Protein AF-0000000080699532 (afdb_homodimer)

Solvent-accessible surface area (backbone atoms only — not comparable to full-atom values): 22392 Å² total; per-residue (Å²): 109,54,68,59,43,22,51,50,39,45,53,56,44,63,72,45,50,48,65,48,45,45,24,41,46,47,27,50,49,52,54,59,43,47,55,60,42,56,44,88,47,58,68,64,39,46,70,38,36,37,35,48,53,44,52,28,47,51,53,21,27,47,50,37,20,50,53,66,51,46,57,36,60,73,69,43,52,48,48,52,46,60,70,68,38,85,59,46,51,49,53,53,49,14,45,50,52,30,49,46,51,57,43,45,50,58,43,56,67,50,38,64,62,52,33,55,67,37,67,47,59,73,87,48,42,64,61,48,47,51,51,50,56,48,50,46,49,35,42,34,46,47,26,33,40,27,37,56,71,23,65,87,43,82,66,24,53,63,54,24,50,64,57,30,46,68,66,44,45,61,56,40,42,49,50,20,52,33,42,47,32,45,75,72,68,42,89,42,62,69,44,52,49,51,39,48,50,46,34,52,50,40,52,67,50,37,46,59,51,41,38,50,40,59,68,66,47,85,66,124,110,54,69,59,43,23,50,50,41,45,53,55,46,64,71,44,49,47,65,50,46,45,26,42,48,47,27,50,48,53,53,58,41,47,56,61,42,58,44,86,47,59,67,63,39,46,70,38,35,38,33,48,53,43,51,26,46,50,54,19,27,48,50,38,20,51,53,67,48,46,58,36,57,73,72,43,51,47,49,52,45,59,71,68,38,86,58,46,50,50,52,52,50,15,46,50,50,29,50,44,50,57,44,45,50,59,42,56,67,48,38,64,62,52,32,54,67,36,66,48,60,74,90,49,43,64,61,48,48,50,50,49,53,49,50,47,48,36,42,36,46,46,25,34,41,28,36,56,70,22,67,87,43,81,67,23,52,62,52,24,51,62,57,30,47,68,68,42,46,61,57,40,41,49,51,20,53,33,44,48,32,43,74,71,68,42,88,42,63,67,46,51,50,51,41,49,50,46,33,52,50,38,52,66,50,37,45,59,52,41,37,50,40,58,66,68,48,86,68,122

InterPro domains:
  IPR003544 Cytochrome c-type biogenesis protein CcmB [PF03379] (4-211)
  IPR003544 Cytochrome c-type biogenesis protein CcmB [PTHR30070] (3-184)
  IPR026031 Cytochrome c-type biogenesis protein CcmB, bacteria [PIRSF002764] (3-215)

Nearest PDB structures (foldseek):
  8ce1-assembly1_B  TM=9.345E-01  e=1.189E-09  Escherichia coli
  7f02-assembly1_F  TM=9.245E-01  e=8.009E-10  Escherichia coli BL21(DE3)
  7vfp-assembly1_B  TM=8.960E-01  e=7.368E-08  Escherichia coli BL21(DE3)
  7vfj-assembly1_B  TM=8.765E-01  e=6.913E-07  Escherichia coli BL21(DE3)
  8ce1-assembly1_B  TM=9.345E-01  e=9.543E-10  Escherichia coli

Organism: Cardiobacterium hominis (strain ATCC 15826 / DSM 8339 / NCTC 10426 / 6573) (NCBI:txid638300)

pLDDT: mean 85.8, std 9.69, range [55.72, 97.19]

Radius of gyration: 21.73 Å; Cα contacts (8 Å, |Δi|>4): 530; chains: 2; bounding box: 59×52×44 Å

Sequence (440 aa):
MLSLLIRRELRASLRSPHTLLQPVLFFTLTICLFPLASGADNEALARIAPAALWIALLLAALLASEQLFAEDYADGTLSQDRIHLHELWQLLAAKLAAAWLRFTLPLLAVLPLLALMLHIPATKLPAMAALLALGSLPLLLVGTLGAVLTLAQSHSTFLRFLIVVPLYIPVLIIGVTASHDSLLGLAINGHYALLGAFNLFALITIIPFGTLAIRAQGLPMLSLLIRRELRASLRSPHTLLQPVLFFTLTICLFPLASGADNEALARIAPAALWIALLLAALLASEQLFAEDYADGTLSQDRIHLHELWQLLAAKLAAAWLRFTLPLLAVLPLLALMLHIPATKLPAMAALLALGSLPLLLVGTLGAVLTLAQSHSTFLRFLIVVPLYIPVLIIGVTASHDSLLGLAINGHYALLGAFNLFALITIIPFGTLAIRAQGLP

Structure (mmCIF, N/CA/C/O backbone):
data_AF-0000000080699532-model_v1
#
loop_
_entity.id
_entity.type
_entity.pdbx_description
1 polymer 'Heme exporter protein B'
#
loop_
_atom_site.group_PDB
_atom_site.id
_atom_site.type_symbol
_atom_site.label_atom_id
_atom_site.label_alt_id
_atom_site.label_comp_id
_atom_site.label_asym_id
_atom_site.label_entity_id
_atom_site.label_seq_id
_atom_site.pdbx_PDB_ins_code
_atom_site.Cartn_x
_atom_site.Cartn_y
_atom_site.Cartn_z
_atom_site.occupancy
_atom_site.B_iso_or_equiv
_atom_site.auth_seq_id
_atom_site.auth_comp_id
_atom_site.auth_asym_id
_atom_site.auth_atom_id
_atom_site.pdbx_PDB_model_num
ATOM 1 N N . MET A 1 1 ? 31.891 -12.766 -9.531 1 77.88 1 MET A N 1
ATOM 2 C CA . MET A 1 1 ? 30.719 -13.641 -9.461 1 77.88 1 MET A CA 1
ATOM 3 C C . MET A 1 1 ? 29.484 -12.867 -9.023 1 77.88 1 MET A C 1
ATOM 5 O O . MET A 1 1 ? 28.453 -12.93 -9.68 1 77.88 1 MET A O 1
ATOM 9 N N . LEU A 1 2 ? 29.781 -11.93 -8.133 1 79.56 2 LEU A N 1
ATOM 10 C CA . LEU A 1 2 ? 28.656 -11.156 -7.625 1 79.56 2 LEU A CA 1
ATOM 11 C C . LEU A 1 2 ? 28.109 -10.227 -8.703 1 79.56 2 LEU A C 1
ATOM 13 O O . LEU A 1 2 ? 26.891 -10.109 -8.859 1 79.56 2 LEU A O 1
ATOM 17 N N . SER A 1 3 ? 28.969 -9.633 -9.438 1 84.75 3 SER A N 1
ATOM 18 C CA . SER A 1 3 ? 28.547 -8.695 -10.477 1 84.75 3 SER A CA 1
ATOM 19 C C . SER A 1 3 ? 27.75 -9.406 -11.562 1 84.75 3 SER A C 1
ATOM 21 O O . SER A 1 3 ? 26.781 -8.852 -12.094 1 84.75 3 SER A O 1
ATOM 23 N N . LEU A 1 4 ? 28.125 -10.609 -11.867 1 81.75 4 LEU A N 1
ATOM 24 C CA . LEU A 1 4 ? 27.438 -11.398 -12.867 1 81.75 4 LEU A CA 1
ATOM 25 C C . LEU A 1 4 ? 26.047 -11.812 -12.375 1 81.75 4 LEU A C 1
ATOM 27 O O . LEU A 1 4 ? 25.078 -11.812 -13.141 1 81.75 4 LEU A O 1
ATOM 31 N N . LEU A 1 5 ? 26.016 -12.055 -11.148 1 83 5 LEU A N 1
ATOM 32 C CA . LEU A 1 5 ? 24.734 -12.461 -10.562 1 83 5 LEU A CA 1
ATOM 33 C C . LEU A 1 5 ? 23.766 -11.281 -10.484 1 83 5 LEU A C 1
ATOM 35 O O . LEU A 1 5 ? 22.562 -11.445 -10.711 1 83 5 LEU A O 1
ATOM 39 N N . ILE A 1 6 ? 24.328 -10.188 -10.203 1 86.25 6 ILE A N 1
ATOM 40 C CA . ILE A 1 6 ? 23.516 -8.984 -10.156 1 86.25 6 ILE A CA 1
ATOM 41 C C . ILE A 1 6 ? 22.938 -8.688 -11.547 1 86.25 6 ILE A C 1
ATOM 43 O O . ILE A 1 6 ? 21.766 -8.359 -11.688 1 86.25 6 ILE A O 1
ATOM 47 N N . ARG A 1 7 ? 23.766 -8.828 -12.484 1 86.62 7 ARG A N 1
ATOM 48 C CA . ARG A 1 7 ? 23.328 -8.594 -13.859 1 86.62 7 ARG A CA 1
ATOM 49 C C . ARG A 1 7 ? 22.25 -9.586 -14.266 1 86.62 7 ARG A C 1
ATOM 51 O O . ARG A 1 7 ? 21.281 -9.219 -14.953 1 86.62 7 ARG A O 1
ATOM 58 N N . ARG A 1 8 ? 22.484 -10.758 -13.844 1 82.44 8 ARG A N 1
ATOM 59 C CA . ARG A 1 8 ? 21.484 -11.797 -14.102 1 82.44 8 ARG A CA 1
ATOM 60 C C . ARG A 1 8 ? 20.141 -11.438 -13.477 1 82.44 8 ARG A C 1
ATOM 62 O O . ARG A 1 8 ? 19.094 -11.555 -14.125 1 82.44 8 ARG A O 1
ATOM 69 N N . GLU A 1 9 ? 20.203 -10.977 -12.266 1 84.44 9 GLU A N 1
ATOM 70 C CA . GLU A 1 9 ? 18.984 -10.641 -11.539 1 84.44 9 GLU A CA 1
ATOM 71 C C . GLU A 1 9 ? 18.312 -9.391 -12.109 1 84.44 9 GLU A C 1
ATOM 73 O O . GLU A 1 9 ? 17.094 -9.305 -12.164 1 84.44 9 GLU A O 1
ATOM 78 N N . LEU A 1 10 ? 19.156 -8.5 -12.516 1 82.88 10 LEU A N 1
ATOM 79 C CA . LEU A 1 10 ? 18.625 -7.289 -13.133 1 82.88 10 LEU A CA 1
ATOM 80 C C . LEU A 1 10 ? 17.938 -7.609 -14.453 1 82.88 10 LEU A C 1
ATOM 82 O O . LEU A 1 10 ? 16.875 -7.055 -14.75 1 82.88 10 LEU A O 1
ATOM 86 N N . ARG A 1 11 ? 18.453 -8.523 -15.172 1 80.62 11 ARG A N 1
ATOM 87 C CA . ARG A 1 11 ? 17.875 -8.93 -16.453 1 80.62 11 ARG A CA 1
ATOM 88 C C . ARG A 1 11 ? 16.594 -9.734 -16.234 1 80.62 11 ARG A C 1
ATOM 90 O O . ARG A 1 11 ? 15.633 -9.594 -17 1 80.62 11 ARG A O 1
ATOM 97 N N . ALA A 1 12 ? 16.625 -10.562 -15.258 1 75.06 12 ALA A N 1
ATOM 98 C CA . ALA A 1 12 ? 15.453 -11.375 -14.953 1 75.06 12 ALA A CA 1
ATOM 99 C C . ALA A 1 12 ? 14.281 -10.5 -14.531 1 75.06 12 ALA A C 1
ATOM 101 O O . ALA A 1 12 ? 13.133 -10.773 -14.891 1 75.06 12 ALA A O 1
ATOM 102 N N . SER A 1 13 ? 14.617 -9.508 -13.805 1 72.94 13 SER A N 1
ATOM 103 C CA . SER A 1 13 ? 13.586 -8.609 -13.305 1 72.94 13 SER A CA 1
ATOM 104 C C . SER A 1 13 ? 12.992 -7.766 -14.43 1 72.94 13 SER A C 1
ATOM 106 O O . SER A 1 13 ? 11.836 -7.34 -14.344 1 72.94 13 SER A O 1
ATOM 108 N N . LEU A 1 14 ? 13.797 -7.492 -15.391 1 71.69 14 LEU A N 1
ATOM 109 C CA . LEU A 1 14 ? 13.312 -6.723 -16.531 1 71.69 14 LEU A CA 1
ATOM 110 C C . LEU A 1 14 ? 12.312 -7.535 -17.344 1 71.69 14 LEU A C 1
ATOM 112 O O . LEU A 1 14 ? 11.531 -6.973 -18.125 1 71.69 14 LEU A O 1
ATOM 116 N N . ARG A 1 15 ? 12.312 -8.812 -17.031 1 67.88 15 ARG A N 1
ATOM 117 C CA . ARG A 1 15 ? 11.367 -9.68 -17.734 1 67.88 15 ARG A CA 1
ATOM 118 C C . ARG A 1 15 ? 9.992 -9.625 -17.078 1 67.88 15 ARG A C 1
ATOM 120 O O . ARG A 1 15 ? 8.992 -9.977 -17.703 1 67.88 15 ARG A O 1
ATOM 127 N N . SER A 1 16 ? 9.922 -9.219 -15.859 1 70.19 16 SER A N 1
ATOM 128 C CA . SER A 1 16 ? 8.656 -9.023 -15.156 1 70.19 16 SER A CA 1
ATOM 129 C C . SER A 1 16 ? 8.547 -7.617 -14.578 1 70.19 16 SER A C 1
ATOM 131 O O . SER A 1 16 ? 8.5 -7.438 -13.359 1 70.19 16 SER A O 1
ATOM 133 N N . PRO A 1 17 ? 8.5 -6.711 -15.5 1 67.19 17 PRO A N 1
ATOM 134 C CA . PRO A 1 17 ? 8.523 -5.316 -15.055 1 67.19 17 PRO A CA 1
ATOM 135 C C . PRO A 1 17 ? 7.387 -4.988 -14.086 1 67.19 17 PRO A C 1
ATOM 137 O O . PRO A 1 17 ? 7.488 -4.035 -13.312 1 67.19 17 PRO A O 1
ATOM 140 N N . HIS A 1 18 ? 6.375 -5.781 -14.125 1 66.38 18 HIS A N 1
ATOM 141 C CA . HIS A 1 18 ? 5.207 -5.543 -13.281 1 66.38 18 HIS A CA 1
ATOM 142 C C . HIS A 1 18 ? 5.582 -5.582 -11.797 1 66.38 18 HIS A C 1
ATOM 144 O O . HIS A 1 18 ? 5.094 -4.77 -11.008 1 66.38 18 HIS A O 1
ATOM 150 N N . THR A 1 19 ? 6.445 -6.387 -11.5 1 68.88 19 THR A N 1
ATOM 151 C CA . THR A 1 19 ? 6.789 -6.598 -10.094 1 68.88 19 THR A CA 1
ATOM 152 C C . THR A 1 19 ? 7.602 -5.422 -9.555 1 68.88 19 THR A C 1
ATOM 154 O O . THR A 1 19 ? 7.488 -5.07 -8.383 1 68.88 19 THR A O 1
ATOM 157 N N . LEU A 1 20 ? 8.25 -4.82 -10.453 1 69.75 20 LEU A N 1
ATOM 158 C CA . LEU A 1 20 ? 9.133 -3.752 -10.016 1 69.75 20 LEU A CA 1
ATOM 159 C C . LEU A 1 20 ? 8.422 -2.402 -10.055 1 69.75 20 LEU A C 1
ATOM 161 O O . LEU A 1 20 ? 8.656 -1.549 -9.195 1 69.75 20 LEU A O 1
ATOM 165 N N . LEU A 1 21 ? 7.562 -2.352 -10.891 1 80.81 21 LEU A N 1
ATOM 166 C CA . LEU A 1 21 ? 6.91 -1.065 -11.125 1 80.81 21 LEU A CA 1
ATOM 167 C C . LEU A 1 21 ? 5.777 -0.84 -10.125 1 80.81 21 LEU A C 1
ATOM 169 O O . LEU A 1 21 ? 5.48 0.301 -9.766 1 80.81 21 LEU A O 1
ATOM 173 N N . GLN A 1 22 ? 5.348 -1.913 -9.625 1 84.12 22 GLN A N 1
ATOM 174 C CA . GLN A 1 22 ? 4.145 -1.815 -8.812 1 84.12 22 GLN A CA 1
ATOM 175 C C . GLN A 1 22 ? 4.43 -1.086 -7.5 1 84.12 22 GLN A C 1
ATOM 177 O O . GLN A 1 22 ? 3.705 -0.161 -7.129 1 84.12 22 GLN A O 1
ATOM 182 N N . PRO A 1 23 ? 5.523 -1.429 -6.82 1 89 23 PRO A N 1
ATOM 183 C CA . PRO A 1 23 ? 5.797 -0.729 -5.562 1 89 23 PRO A CA 1
ATOM 184 C C . PRO A 1 23 ? 6.094 0.755 -5.766 1 89 23 PRO A C 1
ATOM 186 O O . PRO A 1 23 ? 5.684 1.587 -4.949 1 89 23 PRO A O 1
ATOM 189 N N . VAL A 1 24 ? 6.73 1.023 -6.879 1 91.12 24 VAL A N 1
ATOM 190 C CA . VAL A 1 24 ? 7.078 2.41 -7.172 1 91.12 24 VAL A CA 1
ATOM 191 C C . VAL A 1 24 ? 5.812 3.199 -7.508 1 91.12 24 VAL A C 1
ATOM 193 O O . VAL A 1 24 ? 5.668 4.355 -7.102 1 91.12 24 VAL A O 1
ATOM 196 N N . LEU A 1 25 ? 4.98 2.588 -8.219 1 89.56 25 LEU A N 1
ATOM 197 C CA . LEU A 1 25 ? 3.701 3.213 -8.539 1 89.56 25 LEU A CA 1
ATOM 198 C C . LEU A 1 25 ? 2.867 3.422 -7.277 1 89.56 25 LEU A C 1
ATOM 200 O O . LEU A 1 25 ? 2.164 4.426 -7.156 1 89.56 25 LEU A O 1
ATOM 204 N N . PHE A 1 26 ? 2.971 2.479 -6.457 1 90.12 26 PHE A N 1
ATOM 205 C CA . PHE A 1 26 ? 2.27 2.6 -5.184 1 90.12 26 PHE A CA 1
ATOM 206 C C . PHE A 1 26 ? 2.805 3.781 -4.383 1 90.12 26 PHE A C 1
ATOM 208 O O . PHE A 1 26 ? 2.029 4.547 -3.801 1 90.12 26 PHE A O 1
ATOM 215 N N . PHE A 1 27 ? 4.094 3.91 -4.348 1 94.38 27 PHE A N 1
ATOM 216 C CA . PHE A 1 27 ? 4.738 5.043 -3.697 1 94.38 27 PHE A CA 1
ATOM 217 C C . PHE A 1 27 ? 4.258 6.359 -4.301 1 94.38 27 PHE A C 1
ATOM 219 O O . PHE A 1 27 ? 3.846 7.266 -3.574 1 94.38 27 PHE A O 1
ATOM 226 N N . THR A 1 28 ? 4.246 6.43 -5.57 1 93.44 28 THR A N 1
ATOM 227 C CA . THR A 1 28 ? 3.875 7.637 -6.305 1 93.44 28 THR A CA 1
ATOM 228 C C . THR A 1 28 ? 2.404 7.973 -6.078 1 93.44 28 THR A C 1
ATOM 230 O O . THR A 1 28 ? 2.061 9.125 -5.801 1 93.44 28 THR A O 1
ATOM 233 N N . LEU A 1 29 ? 1.624 6.984 -6.121 1 90.75 29 LEU A N 1
ATOM 234 C CA . LEU A 1 29 ? 0.192 7.184 -5.922 1 90.75 29 LEU A CA 1
ATOM 235 C C . LEU A 1 29 ? -0.097 7.676 -4.508 1 90.75 29 LEU A C 1
ATOM 237 O O . LEU A 1 29 ? -0.896 8.594 -4.316 1 90.75 29 LEU A O 1
ATOM 241 N N . THR A 1 30 ? 0.528 6.988 -3.547 1 92.88 30 THR A N 1
ATOM 242 C CA . THR A 1 30 ? 0.338 7.383 -2.154 1 92.88 30 THR A CA 1
ATOM 243 C C . THR A 1 30 ? 0.663 8.859 -1.963 1 92.88 30 THR A C 1
ATOM 245 O O . THR A 1 30 ? -0.125 9.609 -1.375 1 92.88 30 THR A O 1
ATOM 248 N N . ILE A 1 31 ? 1.726 9.336 -2.496 1 93.25 31 ILE A N 1
ATOM 249 C CA . ILE A 1 31 ? 2.162 10.719 -2.314 1 93.25 31 ILE A CA 1
ATOM 250 C C . ILE A 1 31 ? 1.238 11.656 -3.088 1 93.25 31 ILE A C 1
ATOM 252 O O . ILE A 1 31 ? 0.867 12.719 -2.59 1 93.25 31 ILE A O 1
ATOM 256 N N . CYS A 1 32 ? 0.849 11.289 -4.258 1 91 32 CYS A N 1
ATOM 257 C CA . CYS A 1 32 ? 0.003 12.125 -5.098 1 91 32 CYS A CA 1
ATOM 258 C C . CYS A 1 32 ? -1.365 12.336 -4.461 1 91 32 CYS A C 1
ATOM 260 O O . CYS A 1 32 ? -2.014 13.359 -4.691 1 91 32 CYS A O 1
ATOM 262 N N . LEU A 1 33 ? -1.731 11.445 -3.674 1 90.81 33 LEU A N 1
ATOM 263 C CA . LEU A 1 33 ? -3.061 11.508 -3.076 1 90.81 33 LEU A CA 1
ATOM 264 C C . LEU A 1 33 ? -3.102 12.531 -1.944 1 90.81 33 LEU A C 1
ATOM 266 O O . LEU A 1 33 ? -4.168 13.055 -1.618 1 90.81 33 LEU A O 1
ATOM 270 N N . PHE A 1 34 ? -2.008 12.844 -1.385 1 89 34 PHE A N 1
ATOM 271 C CA . PHE A 1 34 ? -2 13.75 -0.24 1 89 34 PHE A CA 1
ATOM 272 C C . PHE A 1 34 ? -2.412 15.156 -0.658 1 89 34 PHE A C 1
ATOM 274 O O . PHE A 1 34 ? -3.318 15.742 -0.065 1 89 34 PHE A O 1
ATOM 281 N N . PRO A 1 35 ? -1.757 15.648 -1.629 1 85.62 35 PRO A N 1
ATOM 282 C CA . PRO A 1 35 ? -2.213 16.969 -2.07 1 85.62 35 PRO A CA 1
ATOM 283 C C . PRO A 1 35 ? -3.664 16.969 -2.547 1 85.62 35 PRO A C 1
ATOM 285 O O . PRO A 1 35 ? -4.375 17.953 -2.383 1 85.62 35 PRO A O 1
ATOM 288 N N . LEU A 1 36 ? -4.105 15.914 -3.119 1 84.06 36 LEU A N 1
ATOM 289 C CA . LEU A 1 36 ? -5.473 15.805 -3.611 1 84.06 36 LEU A CA 1
ATOM 290 C C . LEU A 1 36 ? -6.465 15.734 -2.455 1 84.06 36 LEU A C 1
ATOM 292 O O . LEU A 1 36 ? -7.559 16.297 -2.533 1 84.06 36 LEU A O 1
ATOM 296 N N . ALA A 1 37 ? -6.094 14.961 -1.475 1 80.38 37 ALA A N 1
ATOM 297 C CA . ALA A 1 37 ? -6.965 14.758 -0.322 1 80.38 37 ALA A CA 1
ATOM 298 C C . ALA A 1 37 ? -6.988 15.984 0.579 1 80.38 37 ALA A C 1
ATOM 300 O O . ALA A 1 37 ? -8 16.266 1.228 1 80.38 37 ALA A O 1
ATOM 301 N N . SER A 1 38 ? -5.969 16.641 0.849 1 74.06 38 SER A N 1
ATOM 302 C CA . SER A 1 38 ? -5.859 17.719 1.814 1 74.06 38 SER A CA 1
ATOM 303 C C . SER A 1 38 ? -6.316 19.047 1.208 1 74.06 38 SER A C 1
ATOM 305 O O . SER A 1 38 ? -6.523 20.031 1.927 1 74.06 38 SER A O 1
ATOM 307 N N . GLY A 1 39 ? -6.875 18.938 0.232 1 61.84 39 GLY A N 1
ATOM 308 C CA . GLY A 1 39 ? -7.285 20.219 -0.311 1 61.84 39 GLY A CA 1
ATOM 309 C C . GLY A 1 39 ? -6.223 21.297 -0.166 1 61.84 39 GLY A C 1
ATOM 310 O O . GLY A 1 39 ? -5.23 21.094 0.54 1 61.84 39 GLY A O 1
ATOM 311 N N . ALA A 1 40 ? -5.781 21.922 -1.135 1 58.84 40 ALA A N 1
ATOM 312 C CA . ALA A 1 40 ? -4.828 23 -1.405 1 58.84 40 ALA A CA 1
ATOM 313 C C . ALA A 1 40 ? -4.34 23.641 -0.109 1 58.84 40 ALA A C 1
ATOM 315 O O . ALA A 1 40 ? -3.859 24.781 -0.11 1 58.84 40 ALA A O 1
ATOM 316 N N . ASP A 1 41 ? -4.543 22.922 1.114 1 66.69 41 ASP A N 1
ATOM 317 C CA . ASP A 1 41 ? -3.904 23.562 2.262 1 66.69 41 ASP A CA 1
ATOM 318 C C . ASP A 1 41 ? -2.396 23.312 2.258 1 66.69 41 ASP A C 1
ATOM 320 O O . ASP A 1 41 ? -1.922 22.328 2.828 1 66.69 41 ASP A O 1
ATOM 324 N N . ASN A 1 42 ? -1.669 24.172 1.804 1 67.62 42 ASN A N 1
ATOM 325 C CA . ASN A 1 42 ? -0.235 24.062 1.56 1 67.62 42 ASN A CA 1
ATOM 326 C C . ASN A 1 42 ? 0.545 23.891 2.861 1 67.62 42 ASN A C 1
ATOM 328 O O . ASN A 1 42 ? 1.508 23.125 2.918 1 67.62 42 ASN A O 1
ATOM 332 N N . GLU A 1 43 ? 0.065 24.562 3.893 1 71.62 43 GLU A N 1
ATOM 333 C CA . GLU A 1 43 ? 0.789 24.469 5.156 1 71.62 43 GLU A CA 1
ATOM 334 C C . GLU A 1 43 ? 0.683 23.078 5.754 1 71.62 43 GLU A C 1
ATOM 336 O O . GLU A 1 43 ? 1.675 22.516 6.238 1 71.62 43 GLU A O 1
ATOM 341 N N . ALA A 1 44 ? -0.497 22.547 5.715 1 71.31 44 ALA A N 1
ATOM 342 C CA . ALA A 1 44 ? -0.692 21.188 6.234 1 71.31 44 ALA A CA 1
ATOM 343 C C . ALA A 1 44 ? 0.108 20.172 5.426 1 71.31 44 ALA A C 1
ATOM 345 O O . ALA A 1 44 ? 0.695 19.25 5.992 1 71.31 44 ALA A O 1
ATOM 346 N N . LEU A 1 45 ? 0.215 20.469 4.203 1 75.25 45 LEU A N 1
ATOM 347 C CA . LEU A 1 45 ? 0.939 19.562 3.324 1 75.25 45 LEU A CA 1
ATOM 348 C C . LEU A 1 45 ? 2.436 19.594 3.615 1 75.25 45 LEU A C 1
ATOM 350 O O . LEU A 1 45 ? 3.09 18.562 3.666 1 75.25 45 LEU A O 1
ATOM 354 N N . ALA A 1 46 ? 2.885 20.75 3.779 1 75.69 46 ALA A N 1
ATOM 355 C CA . ALA A 1 46 ? 4.309 20.906 4.066 1 75.69 46 ALA A CA 1
ATOM 356 C C . ALA A 1 46 ? 4.68 20.219 5.379 1 75.69 46 ALA A C 1
ATOM 358 O O . ALA A 1 46 ? 5.754 19.625 5.5 1 75.69 46 ALA A O 1
ATOM 359 N N . ARG A 1 47 ? 3.805 20.297 6.309 1 78.81 47 ARG A N 1
ATOM 360 C CA . ARG A 1 47 ? 4.062 19.734 7.629 1 78.81 47 ARG A CA 1
ATOM 361 C C . ARG A 1 47 ? 4.027 18.203 7.59 1 78.81 47 ARG A C 1
ATOM 363 O O . ARG A 1 47 ? 4.73 17.547 8.352 1 78.81 47 ARG A O 1
ATOM 370 N N . ILE A 1 48 ? 3.361 17.719 6.672 1 84.12 48 ILE A N 1
ATOM 371 C CA . ILE A 1 48 ? 3.158 16.281 6.672 1 84.12 48 ILE A CA 1
ATOM 372 C C . ILE A 1 48 ? 4.062 15.633 5.625 1 84.12 48 ILE A C 1
ATOM 374 O O . ILE A 1 48 ? 4.238 14.406 5.617 1 84.12 48 ILE A O 1
ATOM 378 N N . ALA A 1 49 ? 4.707 16.438 4.852 1 89.56 49 ALA A N 1
ATOM 379 C CA . ALA A 1 49 ? 5.473 15.945 3.705 1 89.56 49 ALA A CA 1
ATOM 380 C C . ALA A 1 49 ? 6.504 14.906 4.137 1 89.56 49 ALA A C 1
ATOM 382 O O . ALA A 1 49 ? 6.602 13.828 3.537 1 89.56 49 ALA A O 1
ATOM 383 N N . PRO A 1 50 ? 7.258 15.195 5.266 1 91.44 50 PRO A N 1
ATOM 384 C CA . PRO A 1 50 ? 8.234 14.188 5.688 1 91.44 50 PRO A CA 1
ATOM 385 C C . PRO A 1 50 ? 7.59 12.859 6.066 1 91.44 50 PRO A C 1
ATOM 387 O O . PRO A 1 50 ? 8.039 11.805 5.617 1 91.44 50 PRO A O 1
ATOM 390 N N . ALA A 1 51 ? 6.562 12.961 6.836 1 90.81 51 ALA A N 1
ATOM 391 C CA . ALA A 1 51 ? 5.863 11.75 7.25 1 90.81 51 ALA A CA 1
ATOM 392 C C . ALA A 1 51 ? 5.277 11.016 6.047 1 90.81 51 ALA A C 1
ATOM 394 O O . ALA A 1 51 ? 5.375 9.789 5.949 1 90.81 51 ALA A O 1
ATOM 395 N N . ALA A 1 52 ? 4.68 11.758 5.141 1 92.69 52 ALA A N 1
ATOM 396 C CA . ALA A 1 52 ? 4.059 11.18 3.951 1 92.69 52 ALA A CA 1
ATOM 397 C C . ALA A 1 52 ? 5.086 10.43 3.105 1 92.69 52 ALA A C 1
ATOM 399 O O . ALA A 1 52 ? 4.836 9.305 2.66 1 92.69 52 ALA A O 1
ATOM 400 N N . LEU A 1 53 ? 6.23 11.008 2.934 1 95.44 53 LEU A N 1
ATOM 401 C CA . LEU A 1 53 ? 7.289 10.414 2.123 1 95.44 53 LEU A CA 1
ATOM 402 C C . LEU A 1 53 ? 7.758 9.094 2.723 1 95.44 53 LEU A C 1
ATOM 404 O O . LEU A 1 53 ? 7.879 8.094 2.014 1 95.44 53 LEU A O 1
ATOM 408 N N . TRP A 1 54 ? 7.941 9.047 3.947 1 96.06 54 TRP A N 1
ATOM 409 C CA . TRP A 1 54 ? 8.531 7.883 4.594 1 96.06 54 TRP A CA 1
ATOM 410 C C . TRP A 1 54 ? 7.484 6.789 4.805 1 96.06 54 TRP A C 1
ATOM 412 O O . TRP A 1 54 ? 7.801 5.602 4.75 1 96.06 54 TRP A O 1
ATOM 422 N N . ILE A 1 55 ? 6.258 7.156 5.098 1 94.69 55 ILE A N 1
ATOM 423 C CA . ILE A 1 55 ? 5.191 6.168 5.164 1 94.69 55 ILE A CA 1
ATOM 424 C C . ILE A 1 55 ? 5.02 5.5 3.799 1 94.69 55 ILE A C 1
ATOM 426 O O . ILE A 1 55 ? 4.926 4.273 3.707 1 94.69 55 ILE A O 1
ATOM 430 N N . ALA A 1 56 ? 4.949 6.363 2.754 1 96.12 56 ALA A N 1
ATOM 431 C CA . ALA A 1 56 ? 4.844 5.832 1.396 1 96.12 56 ALA A CA 1
ATOM 432 C C . ALA A 1 56 ? 6.016 4.91 1.075 1 96.12 56 ALA A C 1
ATOM 434 O O . ALA A 1 56 ? 5.832 3.857 0.459 1 96.12 56 ALA A O 1
ATOM 435 N N . LEU A 1 57 ? 7.199 5.309 1.462 1 97.12 57 LEU A N 1
ATOM 436 C CA . LEU A 1 57 ? 8.391 4.5 1.233 1 97.12 57 LEU A CA 1
ATOM 437 C C . LEU A 1 57 ? 8.289 3.16 1.952 1 97.12 57 LEU A C 1
ATOM 439 O O . LEU A 1 57 ? 8.602 2.117 1.378 1 97.12 57 LEU A O 1
ATOM 443 N N . LEU A 1 58 ? 7.906 3.205 3.195 1 95.94 58 LEU A N 1
ATOM 444 C CA . LEU A 1 58 ? 7.77 1.995 3.998 1 95.94 58 LEU A CA 1
ATOM 445 C C . LEU A 1 58 ? 6.766 1.035 3.369 1 95.94 58 LEU A C 1
ATOM 447 O O . LEU A 1 58 ? 7.043 -0.159 3.234 1 95.94 58 LEU A O 1
ATOM 451 N N . LEU A 1 59 ? 5.641 1.543 2.975 1 93.81 59 LEU A N 1
ATOM 452 C CA . LEU A 1 59 ? 4.602 0.717 2.369 1 93.81 59 LEU A CA 1
ATOM 453 C C . LEU A 1 59 ? 5.078 0.126 1.047 1 93.81 59 LEU A C 1
ATOM 455 O O . LEU A 1 59 ? 4.836 -1.049 0.765 1 93.81 59 LEU A O 1
ATOM 459 N N . ALA A 1 60 ? 5.668 0.964 0.285 1 94.12 60 ALA A N 1
ATOM 460 C CA . ALA A 1 60 ? 6.203 0.493 -0.99 1 94.12 60 ALA A CA 1
ATOM 461 C C . ALA A 1 60 ? 7.246 -0.598 -0.779 1 94.12 60 ALA A C 1
ATOM 463 O O . ALA A 1 60 ? 7.285 -1.583 -1.52 1 94.12 60 ALA A O 1
ATOM 464 N N . ALA A 1 61 ? 8.094 -0.398 0.18 1 93.5 61 ALA A N 1
ATOM 465 C CA . ALA A 1 61 ? 9.133 -1.377 0.482 1 93.5 61 ALA A CA 1
ATOM 466 C C . ALA A 1 61 ? 8.523 -2.697 0.948 1 93.5 61 ALA A C 1
ATOM 468 O O . ALA A 1 61 ? 9.047 -3.771 0.638 1 93.5 61 ALA A O 1
ATOM 469 N N . LEU A 1 62 ? 7.547 -2.594 1.73 1 90.12 62 LEU A N 1
ATOM 470 C CA . LEU A 1 62 ? 6.855 -3.795 2.184 1 90.12 62 LEU A CA 1
ATOM 471 C C . LEU A 1 62 ? 6.312 -4.586 0.999 1 90.12 62 LEU A C 1
ATOM 473 O O . LEU A 1 62 ? 6.453 -5.812 0.948 1 90.12 62 LEU A O 1
ATOM 477 N N . LEU A 1 63 ? 5.703 -3.877 0.096 1 86.88 63 LEU A N 1
ATOM 478 C CA . LEU A 1 63 ? 5.164 -4.508 -1.104 1 86.88 63 LEU A CA 1
ATOM 479 C C . LEU A 1 63 ? 6.285 -5.086 -1.962 1 86.88 63 LEU A C 1
ATOM 481 O O . LEU A 1 63 ? 6.164 -6.199 -2.477 1 86.88 63 LEU A O 1
ATOM 485 N N . ALA A 1 64 ? 7.293 -4.367 -2.141 1 89.31 64 ALA A N 1
ATOM 486 C CA . ALA A 1 64 ? 8.43 -4.789 -2.955 1 89.31 64 ALA A CA 1
ATOM 487 C C . ALA A 1 64 ? 9.062 -6.059 -2.396 1 89.31 64 ALA A C 1
ATOM 489 O O . ALA A 1 64 ? 9.422 -6.965 -3.152 1 89.31 64 ALA A O 1
ATOM 490 N N . SER A 1 65 ? 9.219 -6.105 -1.127 1 87.69 65 SER A N 1
ATOM 491 C CA . SER A 1 65 ? 9.852 -7.254 -0.487 1 87.69 65 SER A CA 1
ATOM 492 C C . SER A 1 65 ? 9.008 -8.516 -0.642 1 87.69 65 SER A C 1
ATOM 494 O O . SER A 1 65 ? 9.547 -9.617 -0.766 1 87.69 65 SER A O 1
ATOM 496 N N . GLU A 1 66 ? 7.75 -8.328 -0.59 1 80.31 66 GLU A N 1
ATOM 497 C CA . GLU A 1 66 ? 6.852 -9.469 -0.751 1 80.31 66 GLU A CA 1
ATOM 498 C C . GLU A 1 66 ? 6.961 -10.062 -2.152 1 80.31 66 GLU A C 1
ATOM 500 O O . GLU A 1 66 ? 6.883 -11.281 -2.322 1 80.31 66 GLU A O 1
ATOM 505 N N . GLN A 1 67 ? 7.164 -9.234 -3.068 1 80.44 67 GLN A N 1
ATOM 506 C CA . GLN A 1 67 ? 7.172 -9.664 -4.465 1 80.44 67 GLN A CA 1
ATOM 507 C C . GLN A 1 67 ? 8.523 -10.266 -4.844 1 80.44 67 GLN A C 1
ATOM 509 O O . GLN A 1 67 ? 8.617 -11.039 -5.801 1 80.44 67 GLN A O 1
ATOM 514 N N . LEU A 1 68 ? 9.508 -9.961 -4.148 1 80.38 68 LEU A N 1
ATOM 515 C CA . LEU A 1 68 ? 10.875 -10.344 -4.484 1 80.38 68 LEU A CA 1
ATOM 516 C C . LEU A 1 68 ? 11.008 -11.859 -4.574 1 80.38 68 LEU A C 1
ATOM 518 O O . LEU A 1 68 ? 11.711 -12.383 -5.441 1 80.38 68 LEU A O 1
ATOM 522 N N . PHE A 1 69 ? 10.359 -12.617 -3.723 1 78.12 69 PHE A N 1
ATOM 523 C CA . PHE A 1 69 ? 10.586 -14.055 -3.688 1 78.12 69 PHE A CA 1
ATOM 524 C C . PHE A 1 69 ? 9.328 -14.812 -4.098 1 78.12 69 PHE A C 1
ATOM 526 O O . PHE A 1 69 ? 9.367 -16.031 -4.273 1 78.12 69 PHE A O 1
ATOM 533 N N . ALA A 1 70 ? 8.352 -14.062 -4.242 1 73.19 70 ALA A N 1
ATOM 534 C CA . ALA A 1 70 ? 7.074 -14.711 -4.535 1 73.19 70 ALA A CA 1
ATOM 535 C C . ALA A 1 70 ? 7.133 -15.453 -5.867 1 73.19 70 ALA A C 1
ATOM 537 O O . ALA A 1 70 ? 6.734 -16.625 -5.953 1 73.19 70 ALA A O 1
ATOM 538 N N . GLU A 1 71 ? 7.672 -14.836 -6.832 1 71.56 71 GLU A N 1
ATOM 539 C CA . GLU A 1 71 ? 7.73 -15.461 -8.148 1 71.56 71 GLU A CA 1
ATOM 540 C C . GLU A 1 71 ? 8.719 -16.625 -8.172 1 71.56 71 GLU A C 1
ATOM 542 O O . GLU A 1 71 ? 8.438 -17.672 -8.766 1 71.56 71 GLU A O 1
ATOM 547 N N . ASP A 1 72 ? 9.852 -16.422 -7.559 1 77.5 72 ASP A N 1
ATOM 548 C CA . ASP A 1 72 ? 10.859 -17.469 -7.504 1 77.5 72 ASP A CA 1
ATOM 549 C C . ASP A 1 72 ? 10.328 -18.703 -6.762 1 77.5 72 ASP A C 1
ATOM 551 O O . ASP A 1 72 ? 10.656 -19.828 -7.109 1 77.5 72 ASP A O 1
ATOM 555 N N . TYR A 1 73 ? 9.594 -18.406 -5.785 1 75.19 73 TYR A N 1
ATOM 556 C CA . TYR A 1 73 ? 9.016 -19.484 -4.996 1 75.19 73 TYR A CA 1
ATOM 557 C C . TYR A 1 73 ? 7.953 -20.234 -5.797 1 75.19 73 TYR A C 1
ATOM 559 O O . TYR A 1 73 ? 7.906 -21.469 -5.777 1 75.19 73 TYR A O 1
ATOM 567 N N . ALA A 1 74 ? 7.184 -19.516 -6.523 1 71.75 74 ALA A N 1
ATOM 568 C CA . ALA A 1 74 ? 6.059 -20.078 -7.258 1 71.75 74 ALA A CA 1
ATOM 569 C C . ALA A 1 74 ? 6.547 -20.906 -8.453 1 71.75 74 ALA A C 1
ATOM 571 O O . ALA A 1 74 ? 5.957 -21.938 -8.781 1 71.75 74 ALA A O 1
ATOM 572 N N . ASP A 1 75 ? 7.621 -20.484 -9.078 1 75 75 ASP A N 1
ATOM 573 C CA . ASP A 1 75 ? 8.039 -21.172 -10.305 1 75 75 ASP A CA 1
ATOM 574 C C . ASP A 1 75 ? 9.164 -22.156 -10.023 1 75 75 ASP A C 1
ATOM 576 O O . ASP A 1 75 ? 9.695 -22.781 -10.945 1 75 75 ASP A O 1
ATOM 580 N N . GLY A 1 76 ? 9.562 -22.328 -8.781 1 78.44 76 GLY A N 1
ATOM 581 C CA . GLY A 1 76 ? 10.531 -23.328 -8.391 1 78.44 76 GLY A CA 1
ATOM 582 C C . GLY A 1 76 ? 11.969 -22.891 -8.555 1 78.44 76 GLY A C 1
ATOM 583 O O . GLY A 1 76 ? 12.898 -23.641 -8.266 1 78.44 76 GLY A O 1
ATOM 584 N N . THR A 1 77 ? 12.156 -21.734 -9.055 1 77.38 77 THR A N 1
ATOM 585 C CA . THR A 1 77 ? 13.5 -21.203 -9.266 1 77.38 77 THR A CA 1
ATOM 586 C C . THR A 1 77 ? 14.273 -21.172 -7.945 1 77.38 77 THR A C 1
ATOM 588 O O . THR A 1 77 ? 15.469 -21.469 -7.914 1 77.38 77 THR A O 1
ATOM 591 N N . LEU A 1 78 ? 13.602 -20.969 -6.934 1 77.62 78 LEU A N 1
ATOM 592 C CA . LEU A 1 78 ? 14.258 -20.891 -5.633 1 77.62 78 LEU A CA 1
ATOM 593 C C . LEU A 1 78 ? 14.805 -22.234 -5.207 1 77.62 78 LEU A C 1
ATOM 595 O O . LEU A 1 78 ? 15.914 -22.328 -4.684 1 77.62 78 LEU A O 1
ATOM 599 N N . SER A 1 79 ? 14.086 -23.203 -5.453 1 77.94 79 SER A N 1
ATOM 600 C CA . SER A 1 79 ? 14.531 -24.562 -5.125 1 77.94 79 SER A CA 1
ATOM 601 C C . SER A 1 79 ? 15.742 -24.953 -5.969 1 77.94 79 SER A C 1
ATOM 603 O O . SER A 1 79 ? 16.656 -25.609 -5.473 1 77.94 79 SER A O 1
ATOM 60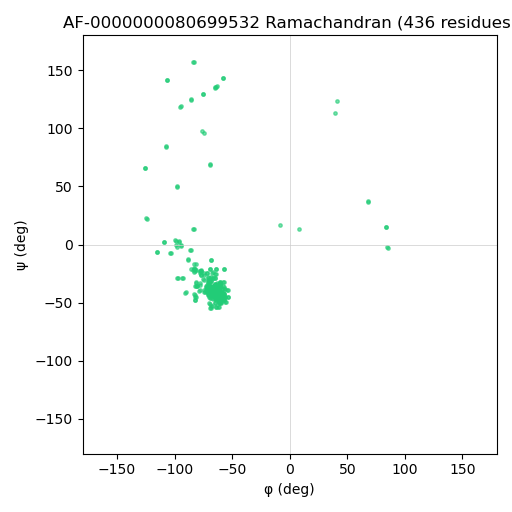5 N N . GLN A 1 80 ? 15.648 -24.562 -7.176 1 80 80 GLN A N 1
ATOM 606 C CA . GLN A 1 80 ? 16.75 -24.891 -8.078 1 80 80 GLN A CA 1
ATOM 607 C C . GLN A 1 80 ? 18.016 -24.156 -7.672 1 80 80 GLN A C 1
ATOM 609 O O . GLN A 1 80 ? 19.109 -24.719 -7.707 1 80 80 GLN A O 1
ATOM 614 N N . ASP A 1 81 ? 17.859 -22.922 -7.316 1 77.88 81 ASP A N 1
ATOM 615 C CA . ASP A 1 81 ? 19 -22.109 -6.898 1 77.88 81 ASP A CA 1
ATOM 616 C C . ASP A 1 81 ? 19.609 -22.672 -5.613 1 77.88 81 ASP A C 1
ATOM 618 O O . ASP A 1 81 ? 20.844 -22.656 -5.449 1 77.88 81 ASP A O 1
ATOM 622 N N . ARG A 1 82 ? 18.812 -23.094 -4.789 1 76.75 82 ARG A N 1
ATOM 623 C CA . ARG A 1 82 ? 19.281 -23.656 -3.523 1 76.75 82 ARG A CA 1
ATOM 624 C C . ARG A 1 82 ? 20.156 -24.875 -3.76 1 76.75 82 ARG A C 1
ATOM 626 O O . ARG A 1 82 ? 21.141 -25.094 -3.057 1 76.75 82 ARG A O 1
ATOM 633 N N . ILE A 1 83 ? 19.781 -25.578 -4.68 1 74.12 83 ILE A N 1
ATOM 634 C CA . ILE A 1 83 ? 20.469 -26.844 -4.969 1 74.12 83 ILE A CA 1
ATOM 635 C C . ILE A 1 83 ? 21.766 -26.547 -5.723 1 74.12 83 ILE A C 1
ATOM 637 O O . ILE A 1 83 ? 22.812 -27.156 -5.438 1 74.12 83 ILE A O 1
ATOM 641 N N . HIS A 1 84 ? 21.719 -25.625 -6.48 1 73 84 HIS A N 1
ATOM 642 C CA . HIS A 1 84 ? 22.812 -25.469 -7.438 1 73 84 HIS A CA 1
ATOM 643 C C . HIS A 1 84 ? 23.844 -24.469 -6.941 1 73 84 HIS A C 1
ATOM 645 O O . HIS A 1 84 ? 25.016 -24.547 -7.312 1 73 84 HIS A O 1
ATOM 651 N N . LEU A 1 85 ? 23.266 -23.641 -6.207 1 67.69 85 LEU A N 1
ATOM 652 C CA . LEU A 1 85 ? 24.203 -22.594 -5.805 1 67.69 85 LEU A CA 1
ATOM 653 C C . LEU A 1 85 ? 24.828 -22.922 -4.449 1 67.69 85 LEU A C 1
ATOM 655 O O . LEU A 1 85 ? 24.109 -23.156 -3.473 1 67.69 85 LEU A O 1
ATOM 659 N N . HIS A 1 86 ? 26.125 -23.031 -4.629 1 66.44 86 HIS A N 1
ATOM 660 C CA . HIS A 1 86 ? 26.875 -23.344 -3.42 1 66.44 86 HIS A CA 1
ATOM 661 C C . HIS A 1 86 ? 26.906 -22.156 -2.465 1 66.44 86 HIS A C 1
ATOM 663 O O . HIS A 1 86 ? 26.75 -22.328 -1.252 1 66.44 86 HIS A O 1
ATOM 669 N N . GLU A 1 87 ? 27 -20.984 -3.07 1 83.19 87 GLU A N 1
ATOM 670 C CA . GLU A 1 87 ? 27.062 -19.797 -2.236 1 83.19 87 GLU A CA 1
ATOM 671 C C . GLU A 1 87 ? 25.75 -19 -2.299 1 83.19 87 GLU A C 1
ATOM 673 O O . GLU A 1 87 ? 25.672 -17.969 -2.965 1 83.19 87 GLU A O 1
ATOM 678 N N . LEU A 1 88 ? 24.922 -19.406 -1.526 1 83.69 88 LEU A N 1
ATOM 679 C CA . LEU A 1 88 ? 23.578 -18.859 -1.529 1 83.69 88 LEU A CA 1
ATOM 680 C C . LEU A 1 88 ? 23.562 -17.406 -1.084 1 83.69 88 LEU A C 1
ATOM 682 O O . LEU A 1 88 ? 22.688 -16.641 -1.478 1 83.69 88 LEU A O 1
ATOM 686 N N . TRP A 1 89 ? 24.672 -17.125 -0.304 1 84.44 89 TRP A N 1
ATOM 687 C CA . TRP A 1 89 ? 24.734 -15.75 0.184 1 84.44 89 TRP A CA 1
ATOM 688 C C . TRP A 1 89 ? 24.984 -14.773 -0.962 1 84.44 89 TRP A C 1
ATOM 690 O O . TRP A 1 89 ? 24.516 -13.633 -0.929 1 84.44 89 TRP A O 1
ATOM 700 N N . GLN A 1 90 ? 25.609 -15.211 -1.944 1 85.94 90 GLN A N 1
ATOM 701 C CA . GLN A 1 90 ? 25.875 -14.359 -3.104 1 85.94 90 GLN A CA 1
ATOM 702 C C . GLN A 1 90 ? 24.594 -14.125 -3.91 1 85.94 90 GLN A C 1
ATOM 704 O O . GLN A 1 90 ? 24.391 -13.039 -4.457 1 85.94 90 GLN A O 1
ATOM 709 N N . LEU A 1 91 ? 23.859 -15.156 -3.973 1 83.75 91 LEU A N 1
ATOM 710 C CA . LEU A 1 91 ? 22.578 -15.031 -4.68 1 83.75 91 LEU A CA 1
ATOM 711 C C . LEU A 1 91 ? 21.656 -14.039 -3.977 1 83.75 91 LEU A C 1
ATOM 713 O O . LEU A 1 91 ? 21.062 -13.188 -4.621 1 83.75 91 LEU A O 1
ATOM 717 N N . LEU A 1 92 ? 21.625 -14.25 -2.703 1 87.94 92 LEU A N 1
ATOM 718 C CA . LEU A 1 92 ? 20.766 -13.359 -1.924 1 87.94 92 LEU A CA 1
ATOM 719 C C . LEU A 1 92 ? 21.25 -11.922 -2.01 1 87.94 92 LEU A C 1
ATOM 721 O O . LEU A 1 92 ? 20.438 -11 -2.176 1 87.94 92 LEU A O 1
ATOM 725 N N . ALA A 1 93 ? 22.516 -11.758 -1.921 1 89.75 93 ALA A N 1
ATOM 726 C CA . ALA A 1 93 ? 23.109 -10.422 -2.02 1 89.75 93 ALA A CA 1
ATOM 727 C C . ALA A 1 93 ? 22.828 -9.805 -3.389 1 89.75 93 ALA A C 1
ATOM 729 O O . ALA A 1 93 ? 22.516 -8.617 -3.49 1 89.75 93 ALA A O 1
ATOM 730 N N . ALA A 1 94 ? 22.984 -10.617 -4.371 1 88.94 94 ALA A N 1
ATOM 731 C CA . ALA A 1 94 ? 22.766 -10.141 -5.738 1 88.94 94 ALA A CA 1
ATOM 732 C C . ALA A 1 94 ? 21.297 -9.773 -5.957 1 88.94 94 ALA A C 1
ATOM 734 O O . ALA A 1 94 ? 21 -8.766 -6.598 1 88.94 94 ALA A O 1
ATOM 735 N N . LYS A 1 95 ? 20.453 -10.602 -5.469 1 88.19 95 LYS A N 1
ATOM 736 C CA . LYS A 1 95 ? 19.031 -10.359 -5.594 1 88.19 95 LYS A CA 1
ATOM 737 C C . LYS A 1 95 ? 18.625 -9.078 -4.863 1 88.19 95 LYS A C 1
ATOM 739 O O . LYS A 1 95 ? 17.797 -8.305 -5.359 1 88.19 95 LYS A O 1
ATOM 744 N N . LEU A 1 96 ? 19.172 -8.906 -3.738 1 91 96 LEU A N 1
ATOM 745 C CA . LEU A 1 96 ? 18.859 -7.734 -2.932 1 91 96 LEU A CA 1
ATOM 746 C C . LEU A 1 96 ? 19.422 -6.465 -3.57 1 91 96 LEU A C 1
ATOM 748 O O . LEU A 1 96 ? 18.766 -5.422 -3.562 1 91 96 LEU A O 1
ATOM 752 N N . ALA A 1 97 ? 20.562 -6.547 -4.078 1 92.19 97 ALA A N 1
ATOM 753 C CA . ALA A 1 97 ? 21.172 -5.402 -4.762 1 92.19 97 ALA A CA 1
ATOM 754 C C . ALA A 1 97 ? 20.359 -5.016 -5.996 1 92.19 97 ALA A C 1
ATOM 756 O O . ALA A 1 97 ? 20.109 -3.834 -6.23 1 92.19 97 ALA A O 1
ATOM 757 N N . ALA A 1 98 ? 20.031 -6.02 -6.727 1 90.5 98 ALA A N 1
ATOM 758 C CA . ALA A 1 98 ? 19.25 -5.773 -7.93 1 90.5 98 ALA A CA 1
ATOM 759 C C . ALA A 1 98 ? 17.875 -5.191 -7.57 1 90.5 98 ALA A C 1
ATOM 761 O O . ALA A 1 98 ? 17.406 -4.266 -8.234 1 90.5 98 ALA A O 1
ATOM 762 N N . ALA A 1 99 ? 17.312 -5.77 -6.57 1 89.25 99 ALA A N 1
ATOM 763 C CA . ALA A 1 99 ? 16 -5.309 -6.117 1 89.25 99 ALA A CA 1
ATOM 764 C C . ALA A 1 99 ? 16.078 -3.863 -5.625 1 89.25 99 ALA A C 1
ATOM 766 O O . ALA A 1 99 ? 15.172 -3.062 -5.902 1 89.25 99 ALA A O 1
ATOM 767 N N . TRP A 1 100 ? 17.094 -3.557 -4.918 1 93.25 100 TRP A N 1
ATOM 768 C CA . TRP A 1 100 ? 17.266 -2.203 -4.395 1 93.25 100 TRP A CA 1
ATOM 769 C C . TRP A 1 100 ? 17.422 -1.197 -5.527 1 93.25 100 TRP A C 1
ATOM 771 O O . TRP A 1 100 ? 16.828 -0.122 -5.504 1 93.25 100 TRP A O 1
ATOM 781 N N . LEU A 1 101 ? 18.219 -1.537 -6.473 1 92.62 101 LEU A N 1
ATOM 782 C CA . LEU A 1 101 ? 18.453 -0.647 -7.602 1 92.62 101 LEU A CA 1
ATOM 783 C C . LEU A 1 101 ? 17.172 -0.427 -8.398 1 92.62 101 LEU A C 1
ATOM 785 O O . LEU A 1 101 ? 16.859 0.703 -8.781 1 92.62 101 LEU A O 1
ATOM 789 N N . ARG A 1 102 ? 16.453 -1.423 -8.531 1 88.75 102 ARG A N 1
ATOM 790 C CA . ARG A 1 102 ? 15.234 -1.353 -9.32 1 88.75 102 ARG A CA 1
ATOM 791 C C . ARG A 1 102 ? 14.133 -0.616 -8.562 1 88.75 102 ARG A C 1
ATOM 793 O O . ARG A 1 102 ? 13.25 -0.006 -9.172 1 88.75 102 ARG A O 1
ATOM 800 N N . PHE A 1 103 ? 14.18 -0.71 -7.34 1 91.38 103 PHE A N 1
ATOM 801 C CA . PHE A 1 103 ? 13.188 -0.063 -6.484 1 91.38 103 PHE A CA 1
ATOM 802 C C . PHE A 1 103 ? 13.531 1.406 -6.27 1 91.38 103 PHE A C 1
ATOM 804 O O . PHE A 1 103 ? 12.688 2.283 -6.457 1 91.38 103 PHE A O 1
ATOM 811 N N . THR A 1 104 ? 14.766 1.676 -5.945 1 94.69 104 THR A N 1
ATOM 812 C CA . THR A 1 104 ? 15.172 2.992 -5.469 1 94.69 104 THR A CA 1
ATOM 813 C C . THR A 1 104 ? 15.414 3.941 -6.641 1 94.69 104 THR A C 1
ATOM 815 O O . THR A 1 104 ? 15.094 5.129 -6.555 1 94.69 104 THR A O 1
ATOM 818 N N . LEU A 1 105 ? 15.93 3.434 -7.719 1 94.25 105 LEU A N 1
ATOM 819 C CA . LEU A 1 105 ? 16.266 4.312 -8.828 1 94.25 105 LEU A CA 1
ATOM 820 C C . LEU A 1 105 ? 15.023 4.973 -9.406 1 94.25 105 LEU A C 1
ATOM 822 O O . LEU A 1 105 ? 14.969 6.195 -9.531 1 94.25 105 LEU A O 1
ATOM 826 N N . PRO A 1 106 ? 14.047 4.203 -9.766 1 93.56 106 PRO A N 1
ATOM 827 C CA . PRO A 1 106 ? 12.828 4.855 -10.258 1 93.56 106 PRO A CA 1
ATOM 828 C C . PRO A 1 106 ? 12.164 5.734 -9.195 1 93.56 106 PRO A C 1
ATOM 830 O O . PRO A 1 106 ? 11.57 6.766 -9.523 1 93.56 106 PRO A O 1
ATOM 833 N N . LEU A 1 107 ? 12.211 5.297 -8 1 94.5 107 LEU A N 1
ATOM 834 C CA . LEU A 1 107 ? 11.656 6.078 -6.898 1 94.5 107 LEU A CA 1
ATOM 835 C C . LEU A 1 107 ? 12.312 7.457 -6.824 1 94.5 107 LEU A C 1
ATOM 837 O O . LEU A 1 107 ? 11.617 8.469 -6.711 1 94.5 107 LEU A O 1
ATOM 841 N N . LEU A 1 108 ? 13.594 7.48 -6.914 1 96.31 108 LEU A N 1
ATOM 842 C CA . LEU A 1 108 ? 14.328 8.742 -6.859 1 96.31 108 LEU A CA 1
ATOM 843 C C . LEU A 1 108 ? 14.062 9.586 -8.102 1 96.31 108 LEU A C 1
ATOM 845 O O . LEU A 1 108 ? 14.07 10.812 -8.031 1 96.31 108 LEU A O 1
ATOM 849 N N . ALA A 1 109 ? 13.828 8.898 -9.195 1 95.69 109 ALA A N 1
ATOM 850 C CA . ALA A 1 109 ? 13.547 9.602 -10.438 1 95.69 109 ALA A CA 1
ATOM 851 C C . ALA A 1 109 ? 12.234 10.383 -10.344 1 95.69 109 ALA A C 1
ATOM 853 O O . ALA A 1 109 ? 12.102 11.461 -10.922 1 95.69 109 ALA A O 1
ATOM 854 N N . VAL A 1 110 ? 11.289 9.914 -9.68 1 95.44 110 VAL A N 1
ATOM 855 C CA . VAL A 1 110 ? 9.984 10.555 -9.586 1 95.44 110 VAL A CA 1
ATOM 856 C C . VAL A 1 110 ? 9.977 11.555 -8.43 1 95.44 110 VAL A C 1
ATOM 858 O O . VAL A 1 110 ? 9.086 12.406 -8.344 1 95.44 110 VAL A O 1
ATOM 861 N N . LEU A 1 111 ? 10.945 11.531 -7.559 1 96.25 111 LEU A N 1
ATOM 862 C CA . LEU A 1 111 ? 11 12.312 -6.328 1 96.25 111 LEU A CA 1
ATOM 863 C C . LEU A 1 111 ? 10.898 13.805 -6.617 1 96.25 111 LEU A C 1
ATOM 865 O O . LEU A 1 111 ? 10.195 14.531 -5.914 1 96.25 111 LEU A O 1
ATOM 869 N N . PRO A 1 112 ? 11.586 14.32 -7.66 1 96 112 PRO A N 1
ATOM 870 C CA . PRO A 1 112 ? 11.484 15.758 -7.922 1 96 112 PRO A CA 1
ATOM 871 C C . PRO A 1 112 ? 10.047 16.203 -8.172 1 96 112 PRO A C 1
ATOM 873 O O . PRO A 1 112 ? 9.633 17.266 -7.688 1 96 112 PRO A O 1
ATOM 876 N N . LEU A 1 113 ? 9.344 15.43 -8.914 1 95.38 113 LEU A N 1
ATOM 877 C CA . LEU A 1 113 ? 7.945 15.75 -9.188 1 95.38 113 LEU A CA 1
ATOM 878 C C . LEU A 1 113 ? 7.117 15.695 -7.906 1 95.38 113 LEU A C 1
ATOM 880 O O . LEU A 1 113 ? 6.293 16.578 -7.66 1 95.38 113 LEU A O 1
ATOM 884 N N . LEU A 1 114 ? 7.293 14.703 -7.109 1 94.12 114 LEU A N 1
ATOM 885 C CA . LEU A 1 114 ? 6.543 14.531 -5.871 1 94.12 114 LEU A CA 1
ATOM 886 C C . LEU A 1 114 ? 6.895 15.617 -4.863 1 94.12 114 LEU A C 1
ATOM 888 O O . LEU A 1 114 ? 6.023 16.094 -4.129 1 94.12 114 LEU A O 1
ATOM 892 N N . ALA A 1 115 ? 8.156 15.93 -4.812 1 92.19 115 ALA A N 1
ATOM 893 C CA . ALA A 1 115 ? 8.602 17.016 -3.938 1 92.19 115 ALA A CA 1
ATOM 894 C C . ALA A 1 115 ? 7.918 18.328 -4.297 1 92.19 115 ALA A C 1
ATOM 896 O O . ALA A 1 115 ? 7.547 19.109 -3.412 1 92.19 115 ALA A O 1
ATOM 897 N N . LEU A 1 116 ? 7.828 18.562 -5.59 1 89.69 116 LEU A N 1
ATOM 898 C CA . LEU A 1 116 ? 7.133 19.75 -6.055 1 89.69 116 LEU A CA 1
ATOM 899 C C . LEU A 1 116 ? 5.68 19.75 -5.582 1 89.69 116 LEU A C 1
ATOM 901 O O . LEU A 1 116 ? 5.172 20.781 -5.129 1 89.69 116 LEU A O 1
ATOM 905 N N . MET A 1 117 ? 5.074 18.625 -5.645 1 88.38 117 MET A N 1
ATOM 906 C CA . MET A 1 117 ? 3.676 18.5 -5.238 1 88.38 117 MET A CA 1
ATOM 907 C C . MET A 1 117 ? 3.521 18.719 -3.738 1 88.38 117 MET A C 1
ATOM 909 O O . MET A 1 117 ? 2.488 19.203 -3.281 1 88.38 117 MET A O 1
ATOM 913 N N . LEU A 1 118 ? 4.547 18.391 -3.035 1 89.44 118 LEU A N 1
ATOM 914 C CA . LEU A 1 118 ? 4.5 18.5 -1.582 1 89.44 118 LEU A CA 1
ATOM 915 C C . LEU A 1 118 ? 5.07 19.844 -1.12 1 89.44 118 LEU A C 1
ATOM 917 O O . LEU A 1 118 ? 5.223 20.078 0.081 1 89.44 118 LEU A O 1
ATOM 921 N N . HIS A 1 119 ? 5.512 20.641 -2.02 1 88.31 119 HIS A N 1
ATOM 922 C CA . HIS A 1 119 ? 6.039 21.969 -1.762 1 88.31 119 HIS A CA 1
ATOM 923 C C . HIS A 1 119 ? 7.359 21.906 -1.003 1 88.31 119 HIS A C 1
ATOM 925 O O . HIS A 1 119 ? 7.598 22.703 -0.094 1 88.31 119 HIS A O 1
ATOM 931 N N . ILE A 1 120 ? 8.133 20.953 -1.33 1 89.31 120 ILE A N 1
ATOM 932 C CA . ILE A 1 120 ? 9.492 20.844 -0.805 1 89.31 120 ILE A CA 1
ATOM 933 C C . ILE A 1 120 ? 10.445 21.672 -1.67 1 89.31 120 ILE A C 1
ATOM 935 O O . ILE A 1 120 ? 10.492 21.484 -2.891 1 89.31 120 ILE A O 1
ATOM 939 N N . PRO A 1 121 ? 11.148 22.547 -1.042 1 92 121 PRO A N 1
ATOM 940 C CA . PRO A 1 121 ? 12.078 23.359 -1.826 1 92 121 PRO A CA 1
ATOM 941 C C . PRO A 1 121 ? 13.102 22.531 -2.584 1 92 121 PRO A C 1
ATOM 943 O O . PRO A 1 121 ? 13.586 21.516 -2.062 1 92 121 PRO A O 1
ATOM 946 N N . ALA A 1 122 ? 13.461 22.938 -3.764 1 92.75 122 ALA A N 1
ATOM 947 C CA . ALA A 1 122 ? 14.391 22.219 -4.637 1 92.75 122 ALA A CA 1
ATOM 948 C C . ALA A 1 122 ? 15.758 22.062 -3.973 1 92.75 122 ALA A C 1
ATOM 950 O O . ALA A 1 122 ? 16.469 21.078 -4.199 1 92.75 122 ALA A O 1
ATOM 951 N N . THR A 1 123 ? 16.141 23.031 -3.16 1 93.88 123 THR A N 1
ATOM 952 C CA . THR A 1 123 ? 17.438 23.031 -2.494 1 93.88 123 THR A CA 1
ATOM 953 C C . THR A 1 123 ? 17.547 21.844 -1.529 1 93.88 123 THR A C 1
ATOM 955 O O . THR A 1 123 ? 18.656 21.453 -1.151 1 93.88 123 THR A O 1
ATOM 958 N N . LYS A 1 124 ? 16.422 21.328 -1.14 1 94.5 124 LYS A N 1
ATOM 959 C CA . LYS A 1 124 ? 16.422 20.25 -0.151 1 94.5 124 LYS A CA 1
ATOM 960 C C . LYS A 1 124 ? 16.297 18.891 -0.821 1 94.5 124 LYS A C 1
ATOM 962 O O . LYS A 1 124 ? 16.391 17.859 -0.157 1 94.5 124 LYS A O 1
ATOM 967 N N . LEU A 1 125 ? 16.172 18.875 -2.096 1 94.94 125 LEU A N 1
ATOM 968 C CA . LEU A 1 125 ? 15.914 17.656 -2.852 1 94.94 125 LEU A CA 1
ATOM 969 C C . LEU A 1 125 ? 17.078 16.688 -2.723 1 94.94 125 LEU A C 1
ATOM 971 O O . LEU A 1 125 ? 16.875 15.484 -2.541 1 94.94 125 LEU A O 1
ATOM 975 N N . PRO A 1 126 ? 18.312 17.156 -2.84 1 95.5 126 PRO A N 1
ATOM 976 C CA . PRO A 1 126 ? 19.406 16.203 -2.723 1 95.5 126 PRO A CA 1
ATOM 977 C C . PRO A 1 126 ? 19.453 15.516 -1.359 1 95.5 126 PRO A C 1
ATOM 979 O O . PRO A 1 126 ? 19.719 14.312 -1.277 1 95.5 126 PRO A O 1
ATOM 982 N N . ALA A 1 127 ? 19.234 16.297 -0.307 1 95.75 127 ALA A N 1
ATOM 983 C CA . ALA A 1 127 ? 19.219 15.727 1.034 1 95.75 127 ALA A CA 1
ATOM 984 C C . ALA A 1 127 ? 18.078 14.711 1.183 1 95.75 127 ALA A C 1
ATOM 986 O O . ALA A 1 127 ? 18.281 13.641 1.77 1 95.75 127 ALA A O 1
ATOM 987 N N . MET A 1 128 ? 16.969 15.055 0.63 1 95.94 128 MET A N 1
ATOM 988 C CA . MET A 1 128 ? 15.828 14.148 0.695 1 95.94 128 MET A CA 1
ATOM 989 C C . MET A 1 128 ? 16.109 12.867 -0.084 1 95.94 128 MET A C 1
ATOM 991 O O . MET A 1 128 ? 15.766 11.773 0.373 1 95.94 128 MET A O 1
ATOM 995 N N . ALA A 1 129 ? 16.656 13.07 -1.217 1 97.12 129 ALA A N 1
ATOM 996 C CA . ALA A 1 129 ? 16.984 11.93 -2.062 1 97.12 129 ALA A CA 1
ATOM 997 C C . ALA A 1 129 ? 17.953 10.992 -1.356 1 97.12 129 ALA A C 1
ATOM 999 O O . ALA A 1 129 ? 17.781 9.766 -1.394 1 97.12 129 ALA A O 1
ATOM 1000 N N . ALA A 1 130 ? 18.938 11.531 -0.774 1 97 130 ALA A N 1
ATOM 1001 C CA . ALA A 1 130 ? 19.938 10.734 -0.066 1 97 130 ALA A CA 1
ATOM 1002 C C . ALA A 1 130 ? 19.312 9.992 1.11 1 97 130 ALA A C 1
ATOM 1004 O O . ALA A 1 130 ? 19.609 8.82 1.348 1 97 130 ALA A O 1
ATOM 1005 N N . LEU A 1 131 ? 18.453 10.68 1.842 1 97.06 131 LEU A N 1
ATOM 1006 C CA . LEU A 1 131 ? 17.781 10.078 2.986 1 97.06 131 LEU A CA 1
ATOM 1007 C C . LEU A 1 131 ? 16.906 8.906 2.545 1 97.06 131 LEU A C 1
ATOM 1009 O O . LEU A 1 131 ? 16.938 7.836 3.152 1 97.06 131 LEU A O 1
ATOM 1013 N N . LEU A 1 132 ? 16.203 9.141 1.489 1 97.19 132 LEU A N 1
ATOM 1014 C CA . LEU A 1 132 ? 15.305 8.102 1.001 1 97.19 132 LEU A CA 1
ATOM 1015 C C . LEU A 1 132 ? 16.094 6.918 0.447 1 97.19 132 LEU A C 1
ATOM 1017 O O . LEU A 1 132 ? 15.711 5.766 0.633 1 97.19 132 LEU A O 1
ATOM 1021 N N . ALA A 1 133 ? 17.141 7.223 -0.254 1 96.88 133 ALA A N 1
ATOM 1022 C CA . ALA A 1 133 ? 17.984 6.156 -0.787 1 96.88 133 ALA A CA 1
ATOM 1023 C C . ALA A 1 133 ? 18.594 5.324 0.339 1 96.88 133 ALA A C 1
ATOM 1025 O O . ALA A 1 133 ? 18.562 4.094 0.297 1 96.88 133 ALA A O 1
ATOM 1026 N N . LEU A 1 134 ? 19.094 5.98 1.345 1 96.38 134 LEU A N 1
ATOM 1027 C CA . LEU A 1 134 ? 19.719 5.305 2.473 1 96.38 134 LEU A CA 1
ATOM 1028 C C . LEU A 1 134 ? 18.688 4.543 3.295 1 96.38 134 LEU A C 1
ATOM 1030 O O . LEU A 1 134 ? 19 3.488 3.861 1 96.38 134 LEU A O 1
ATOM 1034 N N . GLY A 1 135 ? 17.562 5.129 3.383 1 96.19 135 GLY A N 1
ATOM 1035 C CA . GLY A 1 135 ? 16.516 4.512 4.188 1 96.19 135 GLY A CA 1
ATOM 1036 C C . GLY A 1 135 ? 15.844 3.346 3.494 1 96.19 135 GLY A C 1
ATOM 1037 O O . GLY A 1 135 ? 15.312 2.447 4.152 1 96.19 135 GLY A O 1
ATOM 1038 N N . SER A 1 136 ? 15.836 3.326 2.176 1 96.31 136 SER A N 1
ATOM 1039 C CA . SER A 1 136 ? 15.148 2.279 1.425 1 96.31 136 SER A CA 1
ATOM 1040 C C . SER A 1 136 ? 15.883 0.945 1.545 1 96.31 136 SER A C 1
ATOM 1042 O O . SER A 1 136 ? 15.25 -0.116 1.505 1 96.31 136 SER A O 1
ATOM 1044 N N . LEU A 1 137 ? 17.109 0.992 1.729 1 95.31 137 LEU A N 1
ATOM 1045 C CA . LEU A 1 137 ? 17.891 -0.242 1.751 1 95.31 137 LEU A CA 1
ATOM 1046 C C . LEU A 1 137 ? 17.562 -1.073 2.986 1 95.31 137 LEU A C 1
ATOM 1048 O O . LEU A 1 137 ? 17.219 -2.252 2.873 1 95.31 137 LEU A O 1
ATOM 1052 N N . PRO A 1 138 ? 17.672 -0.499 4.18 1 94.88 138 PRO A N 1
ATOM 1053 C CA . PRO A 1 138 ? 17.312 -1.315 5.344 1 94.88 138 PRO A CA 1
ATOM 1054 C C . PRO A 1 138 ? 15.859 -1.783 5.312 1 94.88 138 PRO A C 1
ATOM 1056 O O . PRO A 1 138 ? 15.539 -2.869 5.805 1 94.88 138 PRO A O 1
ATOM 1059 N N . LEU A 1 139 ? 15.008 -1.03 4.805 1 94.62 139 LEU A N 1
ATOM 1060 C CA . LEU A 1 139 ? 13.617 -1.437 4.684 1 94.62 139 LEU A CA 1
ATOM 1061 C C . LEU A 1 139 ? 13.477 -2.654 3.777 1 94.62 139 LEU A C 1
ATOM 1063 O O . LEU A 1 139 ? 12.75 -3.598 4.102 1 94.62 139 LEU A O 1
ATOM 1067 N N . LEU A 1 140 ? 14.133 -2.656 2.695 1 93.56 140 LEU A N 1
ATOM 1068 C CA . LEU A 1 140 ? 14.094 -3.791 1.778 1 93.56 140 LEU A CA 1
ATOM 1069 C C . LEU A 1 140 ? 14.734 -5.023 2.412 1 93.56 140 LEU A C 1
ATOM 1071 O O . LEU A 1 140 ? 14.227 -6.137 2.262 1 93.56 140 LEU A O 1
ATOM 1075 N N . LEU A 1 141 ? 15.82 -4.777 3.059 1 93.69 141 LEU A N 1
ATOM 1076 C CA . LEU A 1 141 ? 16.516 -5.879 3.705 1 93.69 141 LEU A CA 1
ATOM 1077 C C . LEU A 1 141 ? 15.641 -6.531 4.77 1 93.69 141 LEU A C 1
ATOM 1079 O O . LEU A 1 141 ? 15.453 -7.75 4.758 1 93.69 141 LEU A O 1
ATOM 1083 N N . VAL A 1 142 ? 15.07 -5.715 5.648 1 92.56 142 VAL A N 1
ATOM 1084 C CA . VAL A 1 142 ? 14.219 -6.211 6.719 1 92.56 142 VAL A CA 1
ATOM 1085 C C . VAL A 1 142 ? 12.977 -6.879 6.125 1 92.56 142 VAL A C 1
ATOM 1087 O O . VAL A 1 142 ? 12.555 -7.938 6.59 1 92.56 142 VAL A O 1
ATOM 1090 N N . GLY A 1 143 ? 12.43 -6.258 5.164 1 90.25 143 GLY A N 1
ATOM 1091 C CA . GLY A 1 143 ? 11.281 -6.844 4.492 1 90.25 143 GLY A CA 1
ATOM 1092 C C . GLY A 1 143 ? 11.578 -8.203 3.891 1 90.25 143 GLY A C 1
ATOM 1093 O O . GLY A 1 143 ? 10.734 -9.109 3.938 1 90.25 143 GLY A O 1
ATOM 1094 N N . THR A 1 144 ? 12.68 -8.305 3.299 1 87.94 144 THR A N 1
ATOM 1095 C CA . THR A 1 144 ? 13.086 -9.562 2.691 1 87.94 144 THR A CA 1
ATOM 1096 C C . THR A 1 144 ? 13.219 -10.656 3.75 1 87.94 144 THR A C 1
ATOM 1098 O O . THR A 1 144 ? 12.852 -11.805 3.51 1 87.94 144 THR A O 1
ATOM 1101 N N . LEU A 1 145 ? 13.797 -10.297 4.832 1 88.12 145 LEU A N 1
ATOM 1102 C CA . LEU A 1 145 ? 13.898 -11.266 5.922 1 88.12 145 LEU A CA 1
ATOM 1103 C C . LEU A 1 145 ? 12.516 -11.781 6.312 1 88.12 145 LEU A C 1
ATOM 1105 O O . LEU A 1 145 ? 12.336 -12.992 6.496 1 88.12 145 LEU A O 1
ATOM 1109 N N . GLY A 1 146 ? 11.625 -10.875 6.504 1 86.19 146 GLY A N 1
ATOM 1110 C CA . GLY A 1 146 ? 10.258 -11.289 6.801 1 86.19 146 GLY A CA 1
ATOM 1111 C C . GLY A 1 146 ? 9.656 -12.172 5.727 1 86.19 146 GLY A C 1
ATOM 1112 O O . GLY A 1 146 ? 8.969 -13.148 6.031 1 86.19 146 GLY A O 1
ATOM 1113 N N . ALA A 1 147 ? 9.891 -11.82 4.5 1 84.56 147 ALA A N 1
ATOM 1114 C CA . ALA A 1 147 ? 9.336 -12.578 3.377 1 84.56 147 ALA A CA 1
ATOM 1115 C C . ALA A 1 147 ? 9.914 -13.992 3.334 1 84.56 147 ALA A C 1
ATOM 1117 O O . ALA A 1 147 ? 9.18 -14.953 3.1 1 84.56 147 ALA A O 1
ATOM 1118 N N . VAL A 1 148 ? 11.195 -14.07 3.539 1 83.5 148 VAL A N 1
ATOM 1119 C CA . VAL A 1 148 ? 11.867 -15.352 3.453 1 83.5 148 VAL A CA 1
ATOM 1120 C C . VAL A 1 148 ? 11.43 -16.25 4.609 1 83.5 148 VAL A C 1
ATOM 1122 O O . VAL A 1 148 ? 11.227 -17.453 4.426 1 83.5 148 VAL A O 1
ATOM 1125 N N . LEU A 1 149 ? 11.281 -15.703 5.738 1 83.25 149 LEU A N 1
ATOM 1126 C CA . LEU A 1 149 ? 10.922 -16.484 6.922 1 83.25 149 LEU A CA 1
ATOM 1127 C C . LEU A 1 149 ? 9.492 -17 6.824 1 83.25 149 LEU A C 1
ATOM 1129 O O . LEU A 1 149 ? 9.133 -17.984 7.477 1 83.25 149 LEU A O 1
ATOM 1133 N N . THR A 1 150 ? 8.703 -16.344 5.977 1 79 150 THR A N 1
ATOM 1134 C CA . THR A 1 150 ? 7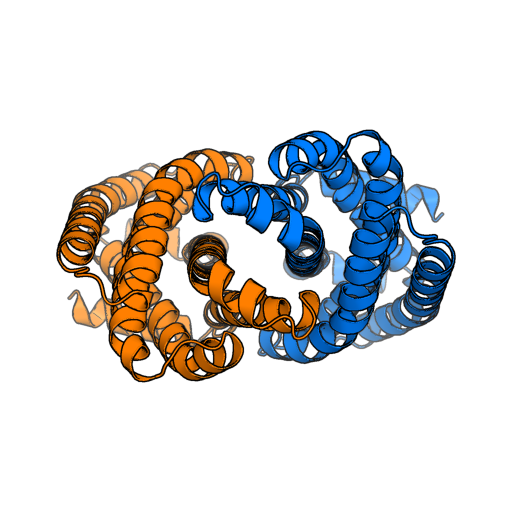.289 -16.688 5.926 1 79 150 THR A CA 1
ATOM 1135 C C . THR A 1 150 ? 6.953 -17.406 4.613 1 79 150 THR A C 1
ATOM 1137 O O . THR A 1 150 ? 5.785 -17.641 4.316 1 79 150 THR A O 1
ATOM 1140 N N . LEU A 1 151 ? 7.855 -17.641 3.801 1 72.88 151 LEU A N 1
ATOM 1141 C CA . LEU A 1 151 ? 7.648 -18.219 2.479 1 72.88 151 LEU A CA 1
ATOM 1142 C C . LEU A 1 151 ? 6.867 -19.531 2.572 1 72.88 151 LEU A C 1
ATOM 1144 O O . LEU A 1 151 ? 6.016 -19.812 1.728 1 72.88 151 LEU A O 1
ATOM 1148 N N . ALA A 1 152 ? 7.215 -20.25 3.586 1 66.19 152 ALA A N 1
ATOM 1149 C CA . ALA A 1 152 ? 6.668 -21.594 3.652 1 66.19 152 ALA A CA 1
ATOM 1150 C C . ALA A 1 152 ? 5.43 -21.641 4.543 1 66.19 152 ALA A C 1
ATOM 1152 O O . ALA A 1 152 ? 4.848 -22.719 4.754 1 66.19 152 ALA A O 1
ATOM 1153 N N . GLN A 1 153 ? 5.078 -20.5 5.012 1 63.94 153 GLN A N 1
ATOM 1154 C CA . GLN A 1 153 ? 4.047 -20.578 6.039 1 63.94 153 GLN A CA 1
ATOM 1155 C C . GLN A 1 153 ? 2.697 -20.109 5.5 1 63.94 153 GLN A C 1
ATOM 1157 O O . GLN A 1 153 ? 2.637 -19.188 4.688 1 63.94 153 GLN A O 1
ATOM 1162 N N . SER A 1 154 ? 1.708 -20.734 5.891 1 58.59 154 SER A N 1
ATOM 1163 C CA . SER A 1 154 ? 0.331 -20.453 5.508 1 58.59 154 SER A CA 1
ATOM 1164 C C . SER A 1 154 ? -0.127 -19.109 6.066 1 58.59 154 SER A C 1
ATOM 1166 O O . SER A 1 154 ? -0.941 -18.406 5.449 1 58.59 154 SER A O 1
ATOM 1168 N N . HIS A 1 155 ? 0.366 -18.906 7.262 1 59.78 155 HIS A N 1
ATOM 1169 C CA . HIS A 1 155 ? -0.07 -17.672 7.914 1 59.78 155 HIS A CA 1
ATOM 1170 C C . HIS A 1 155 ? 0.968 -16.562 7.754 1 59.78 155 HIS A C 1
ATOM 1172 O O . HIS A 1 155 ? 1.247 -15.836 8.703 1 59.78 155 HIS A O 1
ATOM 1178 N N . SER A 1 156 ? 1.396 -16.344 6.629 1 68.31 156 SER A N 1
ATOM 1179 C CA . SER A 1 156 ? 2.654 -15.68 6.293 1 68.31 156 SER A CA 1
ATOM 1180 C C . SER A 1 156 ? 2.514 -14.164 6.344 1 68.31 156 SER A C 1
ATOM 1182 O O . SER A 1 156 ? 3.41 -13.469 6.824 1 68.31 156 SER A O 1
ATOM 1184 N N . THR A 1 157 ? 1.278 -13.773 6.207 1 68.06 157 THR A N 1
ATOM 1185 C CA . THR A 1 157 ? 1.188 -12.32 6.051 1 68.06 157 THR A CA 1
ATOM 1186 C C . THR A 1 157 ? 1.244 -11.633 7.41 1 68.06 157 THR A C 1
ATOM 1188 O O . THR A 1 157 ? 2 -10.672 7.594 1 68.06 157 THR A O 1
ATOM 1191 N N . PHE A 1 158 ? 0.502 -12.18 8.312 1 72.31 158 PHE A N 1
ATOM 1192 C CA . PHE A 1 158 ? 0.457 -11.617 9.656 1 72.31 158 PHE A CA 1
ATOM 1193 C C . PHE A 1 158 ? 1.835 -11.648 10.312 1 72.31 158 PHE A C 1
ATOM 1195 O O . PHE A 1 158 ? 2.273 -10.664 10.906 1 72.31 158 PHE A O 1
ATOM 1202 N N . LEU A 1 159 ? 2.473 -12.758 10.125 1 74.69 159 LEU A N 1
ATOM 1203 C CA . LEU A 1 159 ? 3.799 -12.938 10.711 1 74.69 159 LEU A CA 1
ATOM 1204 C C . LEU A 1 159 ? 4.793 -11.945 10.117 1 74.69 159 LEU A C 1
ATOM 1206 O O . LEU A 1 159 ? 5.617 -11.383 10.836 1 74.69 159 LEU A O 1
ATOM 1210 N N . ARG A 1 160 ? 4.645 -11.75 8.922 1 79.12 160 ARG A N 1
ATOM 1211 C CA . ARG A 1 160 ? 5.508 -10.781 8.242 1 79.12 160 ARG A CA 1
ATOM 1212 C C . ARG A 1 160 ? 5.297 -9.375 8.789 1 79.12 160 ARG A C 1
ATOM 1214 O O . ARG A 1 160 ? 6.266 -8.68 9.102 1 79.12 160 ARG A O 1
ATOM 1221 N N . PHE A 1 161 ? 4.012 -9.023 8.953 1 77.62 161 PHE A N 1
ATOM 1222 C CA . PHE A 1 161 ? 3.699 -7.707 9.484 1 77.62 161 PHE A CA 1
ATOM 1223 C C . PHE A 1 161 ? 4.219 -7.555 10.906 1 77.62 161 PHE A C 1
ATOM 1225 O O . PHE A 1 161 ? 4.766 -6.512 11.273 1 77.62 161 PHE A O 1
ATOM 1232 N N . LEU A 1 162 ? 4.082 -8.594 11.602 1 79.31 162 LEU A N 1
ATOM 1233 C CA . LEU A 1 162 ? 4.488 -8.57 13.008 1 79.31 162 LEU A CA 1
ATOM 1234 C C . LEU A 1 162 ? 6 -8.43 13.133 1 79.31 162 LEU A C 1
ATOM 1236 O O . LEU A 1 162 ? 6.492 -7.707 14 1 79.31 162 LEU A O 1
ATOM 1240 N N . ILE A 1 163 ? 6.723 -9.031 12.273 1 81.38 163 ILE A N 1
ATOM 1241 C CA . ILE A 1 163 ? 8.18 -9.023 12.328 1 81.38 163 ILE A CA 1
ATOM 1242 C C . ILE A 1 163 ? 8.719 -7.742 11.695 1 81.38 163 ILE A C 1
ATOM 1244 O O . ILE A 1 163 ? 9.57 -7.066 12.273 1 81.38 163 ILE A O 1
ATOM 1248 N N . VAL A 1 164 ? 8.188 -7.371 10.664 1 87.25 164 VAL A N 1
ATOM 1249 C CA . VAL A 1 164 ? 8.75 -6.328 9.812 1 87.25 164 VAL A CA 1
ATOM 1250 C C . VAL A 1 164 ? 8.383 -4.953 10.367 1 87.25 164 VAL A C 1
ATOM 1252 O O . VAL A 1 164 ? 9.211 -4.035 10.375 1 87.25 164 VAL A O 1
ATOM 1255 N N . VAL A 1 165 ? 7.23 -4.805 10.984 1 87 165 VAL A N 1
ATOM 1256 C CA . VAL A 1 165 ? 6.715 -3.492 11.367 1 87 165 VAL A CA 1
ATOM 1257 C C . VAL A 1 165 ? 7.559 -2.914 12.5 1 87 165 VAL A C 1
ATOM 1259 O O . VAL A 1 165 ? 8.023 -1.771 12.414 1 87 165 VAL A O 1
ATOM 1262 N N . PRO A 1 166 ? 7.777 -3.611 13.484 1 87.44 166 PRO A N 1
ATOM 1263 C CA . PRO A 1 166 ? 8.609 -3.062 14.555 1 87.44 166 PRO A CA 1
ATOM 1264 C C . PRO A 1 166 ? 10 -2.641 14.07 1 87.44 166 PRO A C 1
ATOM 1266 O O . PRO A 1 166 ? 10.547 -1.646 14.555 1 87.44 166 PRO A O 1
ATOM 1269 N N . LEU A 1 167 ? 10.57 -3.314 13.188 1 90.88 167 LEU A N 1
ATOM 1270 C CA . LEU A 1 167 ? 11.906 -3.018 12.695 1 90.88 167 LEU A CA 1
ATOM 1271 C C . LEU A 1 167 ? 11.883 -1.848 11.719 1 90.88 167 LEU A C 1
ATOM 1273 O O . LEU A 1 167 ? 12.898 -1.187 11.508 1 90.88 167 LEU A O 1
ATOM 1277 N N . TYR A 1 168 ? 10.703 -1.62 11.125 1 93.81 168 TYR A N 1
ATOM 1278 C CA . TYR A 1 168 ? 10.531 -0.509 10.203 1 93.81 168 TYR A CA 1
ATOM 1279 C C . TYR A 1 168 ? 10.375 0.81 10.945 1 93.81 168 TYR A C 1
ATOM 1281 O O . TYR A 1 168 ? 10.766 1.866 10.445 1 93.81 168 TYR A O 1
ATOM 1289 N N . ILE A 1 169 ? 9.961 0.748 12.156 1 92.94 169 ILE A N 1
ATOM 1290 C CA . ILE A 1 169 ? 9.586 1.933 12.922 1 92.94 169 ILE A C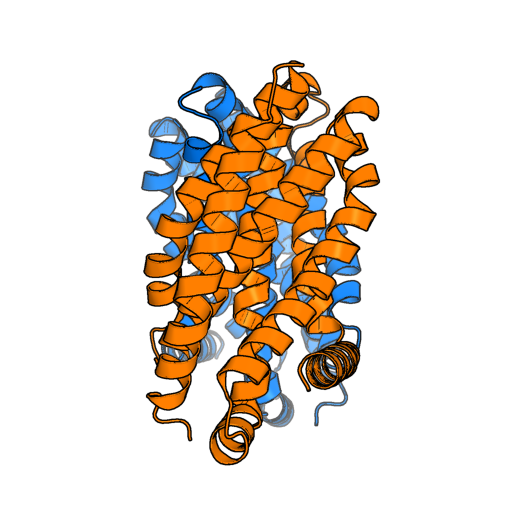A 1
ATOM 1291 C C . ILE A 1 169 ? 10.828 2.777 13.203 1 92.94 169 ILE A C 1
ATOM 1293 O O . ILE A 1 169 ? 10.82 3.994 13 1 92.94 169 ILE A O 1
ATOM 1297 N N . PRO A 1 170 ? 11.906 2.217 13.625 1 92.62 170 PRO A N 1
ATOM 1298 C CA . PRO A 1 170 ? 13.094 3.037 13.867 1 92.62 170 PRO A CA 1
ATOM 1299 C C . PRO A 1 170 ? 13.562 3.775 12.617 1 92.62 170 PRO A C 1
ATOM 1301 O O . PRO A 1 170 ? 13.977 4.934 12.695 1 92.62 170 PRO A O 1
ATOM 1304 N N . VAL A 1 171 ? 13.547 3.098 11.492 1 94.69 171 VAL A N 1
ATOM 1305 C CA . VAL A 1 171 ? 13.969 3.709 10.234 1 94.69 17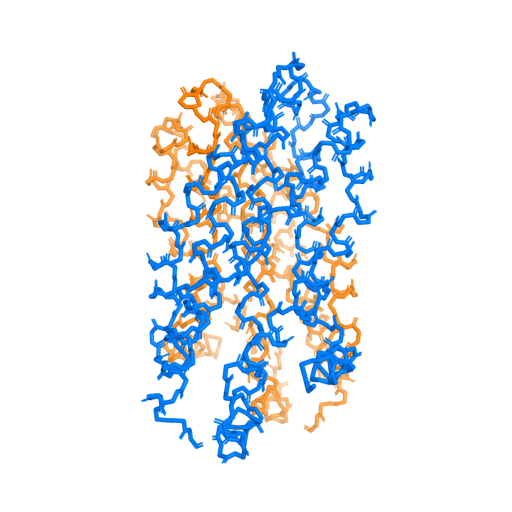1 VAL A CA 1
ATOM 1306 C C . VAL A 1 171 ? 13.008 4.844 9.867 1 94.69 171 VAL A C 1
ATOM 1308 O O . VAL A 1 171 ? 13.438 5.898 9.391 1 94.69 171 VAL A O 1
ATOM 1311 N N . LEU A 1 172 ? 11.758 4.578 10.109 1 94.81 172 LEU A N 1
ATOM 1312 C CA . LEU A 1 172 ? 10.742 5.594 9.859 1 94.81 172 LEU A CA 1
ATOM 1313 C C . LEU A 1 172 ? 10.992 6.836 10.703 1 94.81 172 LEU A C 1
ATOM 1315 O O . LEU A 1 172 ? 11.008 7.953 10.18 1 94.81 172 LEU A O 1
ATOM 1319 N N . ILE A 1 173 ? 11.172 6.645 11.93 1 93.44 173 ILE A N 1
ATOM 1320 C CA . ILE A 1 173 ? 11.352 7.75 12.867 1 93.44 173 ILE A CA 1
ATOM 1321 C C . ILE A 1 173 ? 12.594 8.547 12.484 1 93.44 173 ILE A C 1
ATOM 1323 O O . ILE A 1 173 ? 12.555 9.781 12.414 1 93.44 173 ILE A O 1
ATOM 1327 N N . ILE A 1 174 ? 13.695 7.895 12.258 1 94.94 174 ILE A N 1
ATOM 1328 C CA . ILE A 1 174 ? 14.938 8.562 11.891 1 94.94 174 ILE A CA 1
ATOM 1329 C C . ILE A 1 174 ? 14.75 9.32 10.578 1 94.94 174 ILE A C 1
ATOM 1331 O O . ILE A 1 174 ? 15.156 10.477 10.461 1 94.94 174 ILE A O 1
ATOM 1335 N N . GLY A 1 175 ? 14.164 8.672 9.594 1 95.44 175 GLY A N 1
ATOM 1336 C CA . GLY A 1 175 ? 13.953 9.297 8.297 1 95.44 175 GLY A CA 1
ATOM 1337 C C . GLY A 1 175 ? 13.07 10.531 8.367 1 95.44 175 GLY A C 1
ATOM 1338 O O . GLY A 1 175 ? 13.391 11.57 7.785 1 95.44 175 GLY A O 1
ATOM 1339 N N . VAL A 1 176 ? 12 10.375 9.078 1 93.5 176 VAL A N 1
ATOM 1340 C CA . VAL A 1 176 ? 11.055 11.484 9.203 1 93.5 176 VAL A CA 1
ATOM 1341 C C . VAL A 1 176 ? 11.711 12.648 9.938 1 93.5 176 VAL A C 1
ATOM 1343 O O . VAL A 1 176 ? 11.609 13.797 9.5 1 93.5 176 VAL A O 1
ATOM 1346 N N . THR A 1 177 ? 12.32 12.336 11.086 1 93.12 177 THR A N 1
ATOM 1347 C CA . THR A 1 177 ? 12.969 13.375 11.867 1 93.12 177 THR A CA 1
ATOM 1348 C C . THR A 1 177 ? 14.078 14.047 11.062 1 93.12 177 THR A C 1
ATOM 1350 O O . THR A 1 177 ? 14.219 15.273 11.086 1 93.12 177 THR A O 1
ATOM 1353 N N . ALA A 1 178 ? 14.828 13.281 10.352 1 95.69 178 ALA A N 1
ATOM 1354 C CA . ALA A 1 178 ? 15.891 13.828 9.508 1 95.69 178 ALA A CA 1
ATOM 1355 C C . ALA A 1 178 ? 15.32 14.719 8.414 1 95.69 178 ALA A C 1
ATOM 1357 O O . ALA A 1 178 ? 15.891 15.773 8.102 1 95.69 178 ALA A O 1
ATOM 1358 N N . SER A 1 179 ? 14.258 14.289 7.777 1 94.5 179 SER A N 1
ATOM 1359 C CA . SER A 1 179 ? 13.617 15.086 6.734 1 94.5 179 SER A CA 1
ATOM 1360 C C . SER A 1 179 ? 13.078 16.391 7.289 1 94.5 179 SER A C 1
ATOM 1362 O O . SER A 1 179 ? 13.188 17.438 6.645 1 94.5 179 SER A O 1
ATOM 1364 N N . HIS A 1 180 ? 12.492 16.266 8.461 1 91.56 180 HIS A N 1
ATOM 1365 C CA . HIS A 1 180 ? 12.016 17.484 9.125 1 91.56 180 HIS A CA 1
ATOM 1366 C C . HIS A 1 180 ? 13.156 18.438 9.406 1 91.56 180 HIS A C 1
ATOM 1368 O O . HIS A 1 180 ? 13.062 19.641 9.102 1 91.56 180 HIS A O 1
ATOM 1374 N N . ASP A 1 181 ? 14.172 17.906 9.984 1 93.75 181 ASP A N 1
ATOM 1375 C CA . ASP A 1 181 ? 15.328 18.719 10.32 1 93.75 181 ASP A CA 1
ATOM 1376 C C . ASP A 1 181 ? 15.945 19.328 9.07 1 93.75 181 ASP A C 1
ATOM 1378 O O . ASP A 1 181 ? 16.375 20.484 9.078 1 93.75 181 ASP A O 1
ATOM 1382 N N . SER A 1 182 ? 16 18.578 8.031 1 93.75 182 SER A N 1
ATOM 1383 C CA . SER A 1 182 ? 16.547 19.094 6.773 1 93.75 182 SER A CA 1
ATOM 1384 C C . SER A 1 182 ? 15.719 20.266 6.258 1 93.75 182 SER A C 1
ATOM 1386 O O . SER A 1 182 ? 16.266 21.266 5.793 1 93.75 182 SER A O 1
ATOM 1388 N N . LEU A 1 183 ? 14.445 20.125 6.324 1 90.88 183 LEU A N 1
ATOM 1389 C CA . LEU A 1 183 ? 13.555 21.188 5.84 1 90.88 183 LEU A CA 1
ATOM 1390 C C . LEU A 1 183 ? 13.703 22.453 6.676 1 90.88 183 LEU A C 1
ATOM 1392 O O . LEU A 1 183 ? 13.531 23.562 6.164 1 90.88 183 LEU A O 1
ATOM 1396 N N . LEU A 1 184 ? 14.039 22.281 7.859 1 90.88 184 LEU A N 1
ATOM 1397 C CA . LEU A 1 184 ? 14.219 23.422 8.758 1 90.88 184 LEU A CA 1
ATOM 1398 C C . LEU A 1 184 ? 15.633 23.969 8.641 1 90.88 184 LEU A C 1
ATOM 1400 O O . LEU A 1 184 ? 15.969 24.969 9.289 1 90.88 184 LEU A O 1
ATOM 1404 N N . GLY A 1 185 ? 16.422 23.297 7.875 1 91.5 185 GLY A N 1
ATOM 1405 C CA . GLY A 1 185 ? 17.781 23.766 7.676 1 91.5 185 GLY A CA 1
ATOM 1406 C C . GLY A 1 185 ? 18.719 23.328 8.773 1 91.5 185 GLY A C 1
ATOM 1407 O O . GLY A 1 185 ? 19.812 23.891 8.93 1 91.5 185 GLY A O 1
ATOM 1408 N N . LEU A 1 186 ? 18.312 22.391 9.555 1 92.94 186 LEU A N 1
ATOM 1409 C CA . LEU A 1 186 ? 19.156 21.859 10.625 1 92.94 186 LEU A CA 1
ATOM 1410 C C . LEU A 1 186 ? 20.109 20.797 10.086 1 92.94 186 LEU A C 1
ATOM 1412 O O . LEU A 1 186 ? 19.922 20.281 8.984 1 92.94 186 LEU A O 1
ATOM 1416 N N . ALA A 1 187 ? 21.188 20.625 10.852 1 93.75 187 ALA A N 1
ATOM 1417 C CA . ALA A 1 187 ? 22.172 19.609 10.453 1 93.75 187 ALA A CA 1
ATOM 1418 C C . ALA A 1 187 ? 21.562 18.203 10.516 1 93.75 187 ALA A C 1
ATOM 1420 O O . ALA A 1 187 ? 20.875 17.875 11.477 1 93.75 187 ALA A O 1
ATOM 1421 N N . ILE A 1 188 ? 21.844 17.406 9.391 1 94.5 188 ILE A N 1
ATOM 1422 C CA . ILE A 1 188 ? 21.25 16.078 9.383 1 94.5 188 ILE A CA 1
ATOM 1423 C C . ILE A 1 188 ? 22.344 15.031 9.211 1 94.5 188 ILE A C 1
ATOM 1425 O O . ILE A 1 188 ? 22.062 13.883 8.859 1 94.5 188 ILE A O 1
ATOM 1429 N N . ASN A 1 189 ? 23.562 15.297 9.516 1 93.5 189 ASN A N 1
ATOM 1430 C CA . ASN A 1 189 ? 24.672 14.367 9.383 1 93.5 189 ASN A CA 1
ATOM 1431 C C . ASN A 1 189 ? 24.516 13.18 10.336 1 93.5 189 ASN A C 1
ATOM 1433 O O . ASN A 1 189 ? 24.875 12.055 9.984 1 93.5 189 ASN A O 1
ATOM 1437 N N . GLY A 1 190 ? 24.125 13.562 11.539 1 93.44 190 GLY A N 1
ATOM 1438 C CA . GLY A 1 190 ? 23.875 12.484 12.484 1 93.44 190 GLY A CA 1
ATOM 1439 C C . GLY A 1 190 ? 22.859 11.477 12 1 93.44 190 GLY A C 1
ATOM 1440 O O . GLY A 1 190 ? 23 10.273 12.211 1 93.44 190 GLY A O 1
ATOM 1441 N N . HIS A 1 191 ? 21.891 12.008 11.352 1 93.94 191 HIS A N 1
ATOM 1442 C CA . HIS A 1 191 ? 20.844 11.141 10.82 1 93.94 191 HIS A CA 1
ATOM 1443 C C . HIS A 1 191 ? 21.375 10.258 9.695 1 93.94 191 HIS A C 1
ATOM 1445 O O . HIS A 1 191 ? 21.031 9.07 9.617 1 93.94 191 HIS A O 1
ATOM 1451 N N . TYR A 1 192 ? 22.203 10.773 8.859 1 94.06 192 TYR A N 1
ATOM 1452 C CA . TYR A 1 192 ? 22.859 9.977 7.82 1 94.06 192 TYR A CA 1
ATOM 1453 C C . TYR A 1 192 ? 23.672 8.852 8.422 1 94.06 192 TYR A C 1
ATOM 1455 O O . TYR A 1 192 ? 23.625 7.711 7.945 1 94.06 192 TYR A O 1
ATOM 1463 N N . ALA A 1 193 ? 24.328 9.227 9.477 1 94.44 193 ALA A N 1
ATOM 1464 C CA . ALA A 1 193 ? 25.172 8.242 10.148 1 94.44 193 ALA A CA 1
ATOM 1465 C C . ALA A 1 193 ? 24.344 7.121 10.758 1 94.44 193 ALA A C 1
ATOM 1467 O O . ALA A 1 193 ? 24.719 5.945 10.688 1 94.44 193 ALA A O 1
ATOM 1468 N N . LEU A 1 194 ? 23.312 7.527 11.352 1 94.62 194 LEU A N 1
ATOM 1469 C CA . LEU A 1 194 ? 22.438 6.547 11.977 1 94.62 194 LEU A CA 1
ATOM 1470 C C . LEU A 1 194 ? 21.828 5.609 10.93 1 94.62 194 LEU A C 1
ATOM 1472 O O . LEU A 1 194 ? 21.797 4.395 11.133 1 94.62 194 LEU A O 1
ATOM 1476 N N . LEU A 1 195 ? 21.375 6.164 9.836 1 94.5 195 LEU A N 1
ATOM 1477 C CA . LEU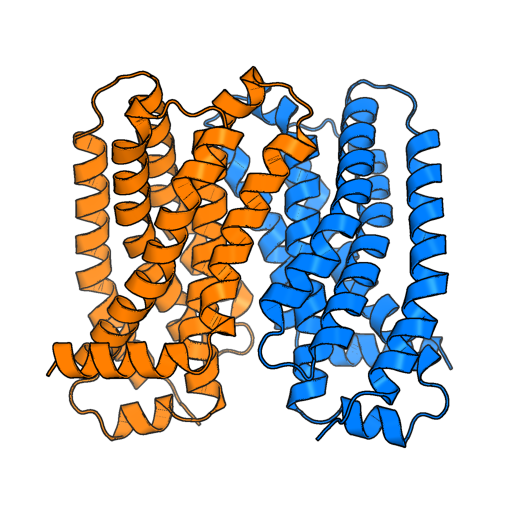 A 1 195 ? 20.828 5.344 8.758 1 94.5 195 LEU A CA 1
ATOM 1478 C C . LEU A 1 195 ? 21.906 4.438 8.164 1 94.5 195 LEU A C 1
ATOM 1480 O O . LEU A 1 195 ? 21.641 3.283 7.832 1 94.5 195 LEU A O 1
ATOM 1484 N N . GLY A 1 196 ? 23.047 5.012 8.039 1 94 196 GLY A N 1
ATOM 1485 C CA . GLY A 1 196 ? 24.156 4.199 7.586 1 94 196 GLY A CA 1
ATOM 1486 C C . GLY A 1 196 ? 24.453 3.027 8.5 1 94 196 GLY A C 1
ATOM 1487 O O . GLY A 1 196 ? 24.703 1.913 8.031 1 94 196 GLY A O 1
ATOM 1488 N N . ALA A 1 197 ? 24.422 3.309 9.758 1 93.69 197 ALA A N 1
ATOM 1489 C CA . ALA A 1 197 ? 24.656 2.26 10.75 1 93.69 197 ALA A CA 1
ATOM 1490 C C . ALA A 1 197 ? 23.578 1.181 10.664 1 93.69 197 ALA A C 1
ATOM 1492 O O . ALA A 1 197 ? 23.875 -0.012 10.75 1 93.69 197 ALA A O 1
ATOM 1493 N N . PHE A 1 198 ? 22.422 1.58 10.469 1 92.88 198 PHE A N 1
ATOM 1494 C CA . PHE A 1 198 ? 21.328 0.629 10.328 1 92.88 198 PHE A CA 1
ATOM 1495 C C . PHE A 1 198 ? 21.5 -0.215 9.07 1 92.88 198 PHE A C 1
ATOM 1497 O O . PHE A 1 198 ? 21.188 -1.408 9.07 1 92.88 198 PHE A O 1
ATOM 1504 N N . ASN A 1 199 ? 21.891 0.414 8 1 93.62 199 ASN A N 1
ATOM 1505 C CA . ASN A 1 199 ? 22.156 -0.295 6.754 1 93.62 199 ASN A CA 1
ATOM 1506 C C . ASN A 1 199 ? 23.219 -1.378 6.941 1 93.62 199 ASN A C 1
ATOM 1508 O O . ASN A 1 199 ? 23.031 -2.518 6.512 1 93.62 199 ASN A O 1
ATOM 1512 N N . LEU A 1 200 ? 24.25 -0.968 7.59 1 92.75 200 LEU A N 1
ATOM 1513 C CA . LEU A 1 200 ? 25.328 -1.913 7.82 1 92.75 200 LEU A CA 1
ATOM 1514 C C . LEU A 1 200 ? 24.875 -3.062 8.711 1 92.75 200 LEU A C 1
ATOM 1516 O O . LEU A 1 200 ? 25.188 -4.223 8.445 1 92.75 200 LEU A O 1
ATOM 1520 N N . PHE A 1 201 ? 24.172 -2.717 9.711 1 92.25 201 PHE A N 1
ATOM 1521 C CA . PHE A 1 201 ? 23.656 -3.725 10.625 1 92.25 201 PHE A CA 1
ATOM 1522 C C . PHE A 1 201 ? 22.719 -4.688 9.898 1 92.25 201 PHE A C 1
ATOM 1524 O O . PHE A 1 201 ? 22.828 -5.902 10.062 1 92.25 201 PHE A O 1
ATOM 1531 N N . ALA A 1 202 ? 21.812 -4.168 9.133 1 92 202 ALA A N 1
ATOM 1532 C CA . ALA A 1 202 ? 20.859 -4.98 8.391 1 92 202 ALA A CA 1
ATOM 1533 C C . ALA A 1 202 ? 21.562 -5.887 7.387 1 92 202 ALA A C 1
ATOM 1535 O O . ALA A 1 202 ? 21.219 -7.059 7.25 1 92 202 ALA A O 1
ATOM 1536 N N . LEU A 1 203 ? 22.562 -5.348 6.723 1 90.88 203 LEU A N 1
ATOM 1537 C CA . LEU A 1 203 ? 23.297 -6.125 5.73 1 90.88 203 LEU A CA 1
ATOM 1538 C C . LEU A 1 203 ? 24 -7.309 6.387 1 90.88 203 LEU A C 1
ATOM 1540 O O . LEU A 1 203 ? 23.953 -8.43 5.875 1 90.88 203 LEU A O 1
ATOM 1544 N N . ILE A 1 204 ? 24.609 -7.035 7.484 1 90.44 204 ILE A N 1
ATOM 1545 C CA . ILE A 1 204 ? 25.422 -8.039 8.172 1 90.44 204 ILE A CA 1
ATOM 1546 C C . ILE A 1 204 ? 24.516 -9.117 8.75 1 90.44 204 ILE A C 1
ATOM 1548 O O . ILE A 1 204 ? 24.891 -10.297 8.805 1 90.44 204 ILE A O 1
ATOM 1552 N N . THR A 1 205 ? 23.359 -8.781 9.148 1 89.94 205 THR A N 1
ATOM 1553 C CA . THR A 1 205 ? 22.469 -9.719 9.828 1 89.94 205 THR A CA 1
ATOM 1554 C C . THR A 1 205 ? 21.578 -10.453 8.812 1 89.94 205 THR A C 1
ATOM 1556 O O . THR A 1 205 ? 21.406 -11.664 8.906 1 89.94 205 THR A O 1
ATOM 1559 N N . ILE A 1 206 ? 21.062 -9.797 7.816 1 90.12 206 ILE A N 1
ATOM 1560 C CA . ILE A 1 206 ? 20 -10.328 6.961 1 90.12 206 ILE A CA 1
ATOM 1561 C C . ILE A 1 206 ? 20.609 -11.305 5.949 1 90.12 206 ILE A C 1
ATOM 1563 O O . ILE A 1 206 ? 20 -12.328 5.629 1 90.12 206 ILE A O 1
ATOM 1567 N N . ILE A 1 207 ? 21.734 -10.977 5.445 1 88.62 207 ILE A N 1
ATOM 1568 C CA . ILE A 1 207 ? 22.312 -11.812 4.406 1 88.62 207 ILE A CA 1
ATOM 1569 C C . ILE A 1 207 ? 22.562 -13.219 4.957 1 88.62 207 ILE A C 1
ATOM 1571 O O . ILE A 1 207 ? 22.062 -14.203 4.418 1 88.62 207 ILE A O 1
ATOM 1575 N N . PRO A 1 208 ? 23.297 -13.305 6.078 1 88.06 208 PRO A N 1
ATOM 1576 C CA . PRO A 1 208 ? 23.516 -14.656 6.594 1 88.06 208 PRO A CA 1
ATOM 1577 C C . PRO A 1 208 ? 22.234 -15.32 7.094 1 88.06 208 PRO A C 1
ATOM 1579 O O . PRO A 1 208 ? 22 -16.5 6.828 1 88.06 208 PRO A O 1
ATOM 1582 N N . PHE A 1 209 ? 21.406 -14.633 7.773 1 87.5 209 PHE A N 1
ATOM 1583 C CA . PHE A 1 209 ? 20.188 -15.211 8.336 1 87.5 209 PHE A CA 1
ATOM 1584 C C . PHE A 1 209 ? 19.203 -15.562 7.234 1 87.5 209 PHE A C 1
ATOM 1586 O O . PHE A 1 209 ? 18.5 -16.578 7.32 1 87.5 209 PHE A O 1
ATOM 1593 N N . GLY A 1 210 ? 19.109 -14.703 6.262 1 85.56 210 GLY A N 1
ATOM 1594 C CA . GLY A 1 210 ? 18.25 -15.008 5.125 1 85.56 210 GLY A CA 1
ATOM 1595 C C . GLY A 1 210 ? 18.688 -16.25 4.375 1 85.56 210 GLY A C 1
ATOM 1596 O O . GLY A 1 210 ? 17.844 -17.062 3.969 1 85.56 210 GLY A O 1
ATOM 1597 N N . THR A 1 211 ? 19.969 -16.328 4.238 1 85.88 211 THR A N 1
ATOM 1598 C CA . THR A 1 211 ? 20.516 -17.516 3.572 1 85.88 211 THR A CA 1
ATOM 1599 C C . THR A 1 211 ? 20.203 -18.781 4.367 1 85.88 211 THR A C 1
ATOM 1601 O O . THR A 1 211 ? 19.797 -19.797 3.793 1 85.88 211 THR A O 1
ATOM 1604 N N . LEU A 1 212 ? 20.391 -18.688 5.637 1 84.06 212 LEU A N 1
ATOM 1605 C CA . LEU A 1 212 ? 20.094 -19.812 6.504 1 84.06 212 LEU A CA 1
ATOM 1606 C C . LEU A 1 212 ? 18.609 -20.172 6.449 1 84.06 212 LEU A C 1
ATOM 1608 O O . LEU A 1 212 ? 18.25 -21.359 6.453 1 84.06 212 LEU A O 1
ATOM 1612 N N . ALA A 1 213 ? 17.812 -19.188 6.422 1 83.25 213 ALA A N 1
ATOM 1613 C CA . ALA A 1 213 ? 16.359 -19.391 6.375 1 83.25 213 ALA A CA 1
ATOM 1614 C C . ALA A 1 213 ? 15.953 -20.094 5.086 1 83.25 213 ALA A C 1
ATOM 1616 O O . ALA A 1 213 ? 15.094 -20.984 5.098 1 83.25 213 ALA A O 1
ATOM 1617 N N . ILE A 1 214 ? 16.547 -19.672 4.047 1 82.88 214 ILE A N 1
ATOM 1618 C CA . ILE A 1 214 ? 16.25 -20.266 2.752 1 82.88 214 ILE A CA 1
ATOM 1619 C C . ILE A 1 214 ? 16.688 -21.734 2.754 1 82.88 214 ILE A C 1
ATOM 1621 O O . ILE A 1 214 ? 15.961 -22.609 2.25 1 82.88 214 ILE A O 1
ATOM 1625 N N . ARG A 1 215 ? 17.734 -21.969 3.348 1 83 215 ARG A N 1
ATOM 1626 C CA . ARG A 1 215 ? 18.266 -23.328 3.4 1 83 215 ARG A CA 1
ATOM 1627 C C . ARG A 1 215 ? 17.406 -24.203 4.309 1 83 215 ARG A C 1
ATOM 1629 O O . ARG A 1 215 ? 17.25 -25.406 4.059 1 83 215 ARG A O 1
ATOM 1636 N N . ALA A 1 216 ? 16.891 -23.594 5.266 1 77.5 216 ALA A N 1
ATOM 1637 C CA . ALA A 1 216 ? 16.156 -24.344 6.273 1 77.5 216 ALA A CA 1
ATOM 1638 C C . ALA A 1 216 ? 14.727 -24.609 5.816 1 77.5 216 ALA A C 1
ATOM 1640 O O . ALA A 1 216 ? 14.016 -25.438 6.414 1 77.5 216 ALA A O 1
ATOM 1641 N N . GLN A 1 217 ? 14.273 -23.891 4.832 1 73.19 217 GLN A N 1
ATOM 1642 C CA . GLN A 1 217 ? 12.883 -24.031 4.402 1 73.19 217 GLN A CA 1
ATOM 1643 C C . GLN A 1 217 ? 12.68 -25.312 3.605 1 73.19 217 GLN A C 1
ATOM 1645 O O . GLN A 1 217 ? 13.594 -25.781 2.926 1 73.19 217 GLN A O 1
ATOM 1650 N N . GLY A 1 218 ? 11.656 -26.047 4.039 1 64.94 218 GLY A N 1
ATOM 1651 C CA . GLY A 1 218 ? 11.258 -27.219 3.254 1 64.94 218 GLY A CA 1
ATOM 1652 C C . GLY A 1 218 ? 10.641 -26.844 1.919 1 64.94 218 GLY A C 1
ATOM 1653 O O . GLY A 1 218 ? 9.414 -26.812 1.785 1 64.94 218 GLY A O 1
ATOM 1654 N N . LEU A 1 219 ? 11.414 -26.328 1.081 1 60.5 219 LEU A N 1
ATOM 1655 C CA . LEU A 1 219 ? 10.953 -25.891 -0.232 1 60.5 219 LEU A CA 1
ATOM 1656 C C . LEU A 1 219 ? 10.438 -27.078 -1.05 1 60.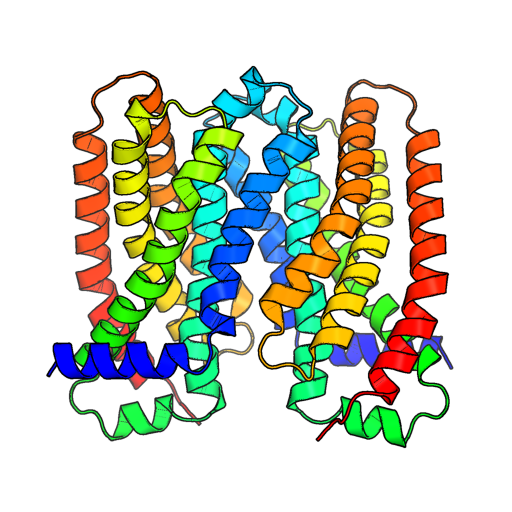5 219 LEU A C 1
ATOM 1658 O O . LEU A 1 219 ? 10.883 -28.203 -0.856 1 60.5 219 LEU A O 1
ATOM 1662 N N . PRO A 1 220 ? 9.195 -26.844 -1.771 1 56.22 220 PRO A N 1
ATOM 1663 C CA . PRO A 1 220 ? 8.703 -27.969 -2.562 1 56.22 220 PRO A CA 1
ATOM 1664 C C . PRO A 1 220 ? 9.719 -28.453 -3.6 1 56.22 220 PRO A C 1
ATOM 1666 O O . PRO A 1 220 ? 10.609 -27.703 -3.994 1 56.22 220 PRO A O 1
ATOM 1669 N N . MET B 1 1 ? -29.703 -18.375 -5.867 1 77.56 1 MET B N 1
ATOM 1670 C CA . MET B 1 1 ? -28.469 -18.734 -6.555 1 77.56 1 MET B CA 1
ATOM 1671 C C . MET B 1 1 ? -27.328 -17.797 -6.152 1 77.56 1 MET B C 1
ATOM 1673 O O . MET B 1 1 ? -26.25 -18.25 -5.754 1 77.56 1 MET B O 1
ATOM 1677 N N . LEU B 1 2 ? -27.75 -16.547 -5.992 1 79.06 2 LEU B N 1
ATOM 1678 C CA . LEU B 1 2 ? -26.734 -15.562 -5.648 1 79.06 2 LEU B CA 1
ATOM 1679 C C . LEU B 1 2 ? -26.234 -15.781 -4.227 1 79.06 2 LEU B C 1
ATOM 1681 O O . LEU B 1 2 ? -25.016 -15.719 -3.977 1 79.06 2 LEU B O 1
ATOM 1685 N N . SER B 1 3 ? -27.109 -16.078 -3.338 1 84.56 3 SER B N 1
ATOM 1686 C CA . SER B 1 3 ? -26.719 -16.281 -1.943 1 84.56 3 SER B CA 1
ATOM 1687 C C . SER B 1 3 ? -25.812 -17.5 -1.789 1 84.56 3 SER B C 1
ATOM 1689 O O . SER B 1 3 ? -24.875 -17.484 -0.985 1 84.56 3 SER B O 1
ATOM 1691 N N . LEU B 1 4 ? -26.062 -18.5 -2.568 1 81 4 LEU B N 1
ATOM 1692 C CA . LEU B 1 4 ? -25.234 -19.703 -2.533 1 81 4 LEU B CA 1
ATOM 1693 C C . LEU B 1 4 ? -23.844 -19.438 -3.096 1 81 4 LEU B C 1
ATOM 1695 O O . LEU B 1 4 ? -22.859 -19.938 -2.574 1 81 4 LEU B O 1
ATOM 1699 N N . LEU B 1 5 ? -23.844 -18.609 -4.039 1 82.31 5 LEU B N 1
ATOM 1700 C CA . LEU B 1 5 ? -22.562 -18.281 -4.66 1 82.31 5 LEU B CA 1
ATOM 1701 C C . LEU B 1 5 ? -21.734 -17.406 -3.732 1 82.31 5 LEU B C 1
ATOM 1703 O O . LEU B 1 5 ? -20.5 -17.578 -3.662 1 82.31 5 LEU B O 1
ATOM 1707 N N . ILE B 1 6 ? -22.406 -16.578 -3.074 1 86 6 ILE B N 1
ATOM 1708 C CA . ILE B 1 6 ? -21.703 -15.727 -2.113 1 86 6 ILE B CA 1
ATOM 1709 C C . ILE B 1 6 ? -21.109 -16.594 -1.001 1 86 6 ILE B C 1
ATOM 1711 O O . ILE B 1 6 ? -19.969 -16.375 -0.595 1 86 6 ILE B O 1
ATOM 1715 N N . ARG B 1 7 ? -21.859 -17.484 -0.574 1 86.31 7 ARG B N 1
ATOM 1716 C CA . ARG B 1 7 ? -21.391 -18.375 0.475 1 86.31 7 ARG B CA 1
ATOM 1717 C C . ARG B 1 7 ? -20.188 -19.188 -0.005 1 86.31 7 ARG B C 1
ATOM 1719 O O . ARG B 1 7 ? -19.25 -19.422 0.75 1 86.31 7 ARG B O 1
ATOM 1726 N N . ARG B 1 8 ? -20.328 -19.609 -1.191 1 82 8 ARG B N 1
ATOM 1727 C CA . ARG B 1 8 ? -19.234 -20.344 -1.801 1 82 8 ARG B CA 1
ATOM 1728 C C . ARG B 1 8 ? -17.969 -19.516 -1.84 1 82 8 ARG B C 1
ATOM 1730 O O . ARG B 1 8 ? -16.891 -19.984 -1.479 1 82 8 ARG B O 1
ATOM 1737 N N . GLU B 1 9 ? -18.125 -18.281 -2.219 1 84.12 9 GLU B N 1
ATOM 1738 C CA . GLU B 1 9 ? -16.984 -17.375 -2.348 1 84.12 9 GLU B CA 1
ATOM 1739 C C . GLU B 1 9 ? -16.406 -17.016 -0.979 1 84.12 9 GLU B C 1
ATOM 1741 O O . GLU B 1 9 ? -15.195 -16.875 -0.818 1 84.12 9 GLU B O 1
ATOM 1746 N N . LEU B 1 10 ? -17.297 -16.875 -0.071 1 82.44 10 LEU B N 1
ATOM 1747 C CA . LEU B 1 10 ? -16.859 -16.562 1.286 1 82.44 10 LEU B CA 1
ATOM 1748 C C . LEU B 1 10 ? -16.078 -17.734 1.881 1 82.44 10 LEU B C 1
ATOM 1750 O O . LEU B 1 10 ? -15.07 -17.531 2.551 1 82.44 10 LEU B O 1
ATOM 1754 N N . ARG B 1 11 ? -16.469 -18.906 1.556 1 80.12 11 ARG B N 1
ATOM 1755 C CA . ARG B 1 11 ? -15.797 -20.109 2.053 1 80.12 11 ARG B CA 1
ATOM 1756 C C . ARG B 1 11 ? -14.461 -20.312 1.354 1 80.12 11 ARG B C 1
ATOM 1758 O O . ARG B 1 11 ? -13.484 -20.719 1.982 1 80.12 11 ARG B O 1
ATOM 1765 N N . ALA B 1 12 ? -14.477 -20.031 0.103 1 74.62 12 ALA B N 1
ATOM 1766 C CA . ALA B 1 12 ? -13.234 -20.188 -0.661 1 74.62 12 ALA B CA 1
ATOM 1767 C C . ALA B 1 12 ? -12.172 -19.203 -0.175 1 74.62 12 ALA B C 1
ATOM 1769 O O . ALA B 1 12 ? -10.992 -19.547 -0.102 1 74.62 12 ALA B O 1
ATOM 1770 N N . SER B 1 13 ? -12.648 -18.047 0.148 1 72.5 13 SER B N 1
ATOM 1771 C CA . SER B 1 13 ? -11.734 -17.016 0.595 1 72.5 13 SER B CA 1
ATOM 1772 C C . SER B 1 13 ? -11.18 -17.328 1.979 1 72.5 13 SER B C 1
ATOM 1774 O O . SER B 1 13 ? -10.078 -16.891 2.322 1 72.5 13 SER B O 1
ATOM 1776 N N . LEU B 1 14 ? -11.953 -17.984 2.754 1 71.19 14 LEU B N 1
ATOM 1777 C CA . LEU B 1 14 ? -11.5 -18.359 4.086 1 71.19 14 LEU B CA 1
ATOM 1778 C C . LEU B 1 14 ? -10.383 -19.406 3.998 1 71.19 14 LEU B C 1
ATOM 1780 O O . LEU B 1 14 ? -9.641 -19.609 4.961 1 71.19 14 LEU B O 1
ATOM 1784 N N . ARG B 1 15 ? -10.273 -19.938 2.787 1 67.19 15 ARG B N 1
ATOM 1785 C CA . ARG B 1 15 ? -9.219 -20.922 2.584 1 67.19 15 ARG B CA 1
ATOM 1786 C C . ARG B 1 15 ? -7.883 -20.25 2.291 1 67.19 15 ARG B C 1
ATOM 1788 O O . ARG B 1 15 ? -6.824 -20.844 2.451 1 67.19 15 ARG B O 1
ATOM 1795 N N . SER B 1 16 ? -7.91 -19.031 1.875 1 69.94 16 SER B N 1
ATOM 1796 C CA . SER B 1 16 ? -6.703 -18.25 1.662 1 69.94 16 SER B CA 1
ATOM 1797 C C . SER B 1 16 ? -6.758 -16.938 2.428 1 69.94 16 SER B C 1
ATOM 1799 O O . SER B 1 16 ? -6.789 -15.859 1.825 1 69.94 16 SER B O 1
ATOM 1801 N N . PRO B 1 17 ? -6.75 -17.109 3.711 1 66.69 17 PRO B N 1
ATOM 1802 C CA . PRO B 1 17 ? -6.926 -15.914 4.539 1 66.69 17 PRO B CA 1
ATOM 1803 C C . PRO B 1 17 ? -5.879 -14.836 4.254 1 66.69 17 PRO B C 1
ATOM 1805 O O . PRO B 1 17 ? -6.109 -13.656 4.527 1 66.69 17 PRO B O 1
ATOM 1808 N N . HIS B 1 18 ? -4.797 -15.258 3.697 1 65.94 18 HIS B N 1
ATOM 1809 C CA . HIS B 1 18 ? -3.707 -14.328 3.418 1 65.94 18 HIS B CA 1
ATOM 1810 C C . HIS B 1 18 ? -4.152 -13.219 2.469 1 65.94 18 HIS B C 1
ATOM 1812 O O . HIS B 1 18 ? -3.795 -12.055 2.654 1 65.94 18 HIS B O 1
ATOM 1818 N N . THR B 1 19 ? -4.941 -13.562 1.605 1 69.12 19 THR B N 1
ATOM 1819 C CA . THR B 1 19 ? -5.336 -12.617 0.565 1 69.12 19 THR B CA 1
ATOM 1820 C C . THR B 1 19 ? -6.301 -11.57 1.119 1 69.12 19 THR B C 1
ATOM 1822 O O . THR B 1 19 ? -6.289 -10.422 0.684 1 69.12 19 THR B O 1
ATOM 1825 N N . LEU B 1 20 ? -6.938 -11.977 2.131 1 69.81 20 LEU B N 1
ATOM 1826 C CA . LEU B 1 20 ? -7.957 -11.086 2.666 1 69.81 20 LEU B CA 1
ATOM 1827 C C . LEU B 1 20 ? -7.387 -10.211 3.777 1 69.81 20 LEU B C 1
ATOM 1829 O O . LEU B 1 20 ? -7.754 -9.039 3.898 1 69.81 20 LEU B O 1
ATOM 1833 N N . LEU B 1 21 ? -6.484 -10.742 4.363 1 80.88 21 LEU B N 1
ATOM 1834 C CA . LEU B 1 21 ? -5.965 -10.07 5.547 1 80.88 21 LEU B CA 1
ATOM 1835 C C . LEU B 1 21 ? -4.91 -9.031 5.172 1 80.88 21 LEU B C 1
ATOM 1837 O O . LEU B 1 21 ? -4.754 -8.023 5.859 1 80.88 21 LEU B O 1
ATOM 1841 N N . GLN B 1 22 ? -4.402 -9.242 4.043 1 84.12 22 GLN B N 1
ATOM 1842 C CA . GLN B 1 22 ? -3.256 -8.422 3.678 1 84.12 22 GLN B CA 1
ATOM 1843 C C . GLN B 1 22 ? -3.674 -6.973 3.438 1 84.12 22 GLN B C 1
ATOM 1845 O O . GLN B 1 22 ? -3.062 -6.047 3.975 1 84.12 22 GLN B O 1
ATOM 1850 N N . PRO B 1 23 ? -4.754 -6.746 2.688 1 89 23 PRO B N 1
ATOM 1851 C CA . PRO B 1 23 ? -5.152 -5.359 2.453 1 89 23 PRO B CA 1
ATOM 1852 C C . PRO B 1 23 ? -5.586 -4.645 3.732 1 89 23 PRO B C 1
ATOM 1854 O O . PRO B 1 23 ? -5.301 -3.459 3.91 1 89 23 PRO B O 1
ATOM 1857 N N . VAL B 1 24 ? -6.199 -5.43 4.594 1 91.25 24 VAL B N 1
ATOM 1858 C CA . VAL B 1 24 ? -6.672 -4.852 5.848 1 91.25 24 VAL B CA 1
ATOM 1859 C C . VAL B 1 24 ? -5.48 -4.516 6.742 1 91.25 24 VAL B C 1
ATOM 1861 O O . VAL B 1 24 ? -5.469 -3.48 7.414 1 91.25 24 VAL B O 1
ATOM 1864 N N . LEU B 1 25 ? -4.555 -5.363 6.746 1 89.69 25 LEU B N 1
ATOM 1865 C CA . LEU B 1 25 ? -3.33 -5.109 7.5 1 89.69 25 LEU B CA 1
ATOM 1866 C C . LEU B 1 25 ? -2.582 -3.908 6.934 1 89.69 25 LEU B C 1
ATOM 1868 O O . LEU B 1 25 ? -1.989 -3.131 7.688 1 89.69 25 LEU B O 1
ATOM 1872 N N . PHE B 1 26 ? -2.641 -3.84 5.676 1 90.06 26 PHE B N 1
ATOM 1873 C CA . PHE B 1 26 ? -2.016 -2.693 5.027 1 90.06 26 PHE B CA 1
ATOM 1874 C C . PHE B 1 26 ? -2.701 -1.397 5.441 1 90.06 26 PHE B C 1
ATOM 1876 O O . PHE B 1 26 ? -2.035 -0.401 5.73 1 90.06 26 PHE B O 1
ATOM 1883 N N . PHE B 1 27 ? -3.988 -1.413 5.453 1 94.44 27 PHE B N 1
ATOM 1884 C CA . PHE B 1 27 ? -4.773 -0.276 5.922 1 94.44 27 PHE B CA 1
ATOM 1885 C C . PHE B 1 27 ? -4.398 0.09 7.352 1 94.44 27 PHE B C 1
ATOM 1887 O O . PHE B 1 27 ? -4.117 1.254 7.648 1 94.44 27 PHE B O 1
ATOM 1894 N N . THR B 1 28 ? -4.332 -0.863 8.195 1 93.5 28 THR B N 1
ATOM 1895 C CA . THR B 1 28 ? -4.047 -0.677 9.609 1 93.5 28 THR B CA 1
ATOM 1896 C C . THR B 1 28 ? -2.629 -0.15 9.812 1 93.5 28 THR B C 1
ATOM 1898 O O . THR B 1 28 ? -2.416 0.8 10.57 1 93.5 28 THR B O 1
ATOM 1901 N N . LEU B 1 29 ? -1.754 -0.699 9.102 1 90.88 29 LEU B N 1
ATOM 1902 C CA . LEU B 1 29 ? -0.361 -0.28 9.211 1 90.88 29 LEU B CA 1
ATOM 1903 C C . LEU B 1 29 ? -0.189 1.162 8.742 1 90.88 29 LEU B C 1
ATOM 1905 O O . LEU B 1 29 ? 0.507 1.948 9.391 1 90.88 29 LEU B O 1
ATOM 1909 N N . THR B 1 30 ? -0.79 1.436 7.574 1 92.88 30 THR B N 1
ATOM 1910 C CA . THR B 1 30 ? -0.708 2.791 7.043 1 92.88 30 THR B CA 1
ATOM 1911 C C . THR B 1 30 ? -1.188 3.809 8.078 1 92.88 30 THR B C 1
ATOM 1913 O O . THR B 1 30 ? -0.508 4.805 8.336 1 92.88 30 THR B O 1
ATOM 1916 N N . ILE B 1 31 ? -2.258 3.566 8.727 1 93.38 31 ILE B N 1
ATOM 1917 C CA . ILE B 1 31 ? -2.838 4.504 9.688 1 93.38 31 ILE B CA 1
ATOM 1918 C C . ILE B 1 31 ? -1.979 4.555 10.945 1 93.38 31 ILE B C 1
ATOM 1920 O O . ILE B 1 31 ? -1.74 5.629 11.5 1 93.38 31 ILE B O 1
ATOM 1924 N N . CYS B 1 32 ? -1.494 3.453 11.383 1 91.06 32 CYS B N 1
ATOM 1925 C CA . CYS B 1 32 ? -0.699 3.383 12.602 1 91.06 32 CYS B CA 1
ATOM 1926 C C . CYS B 1 32 ? 0.612 4.145 12.445 1 91.06 32 CYS B C 1
ATOM 1928 O O . CYS B 1 32 ? 1.169 4.641 13.422 1 91.06 32 CYS B O 1
ATOM 1930 N N . LEU B 1 33 ? 1.027 4.266 11.273 1 90.94 33 LEU B N 1
ATOM 1931 C CA . LEU B 1 33 ? 2.314 4.906 11.023 1 90.94 33 LEU B CA 1
ATOM 1932 C C . LEU B 1 33 ? 2.203 6.422 11.141 1 90.94 33 LEU B C 1
ATOM 1934 O O . LEU B 1 33 ? 3.195 7.102 11.414 1 90.94 33 LEU B O 1
ATOM 1938 N N . PHE B 1 34 ? 1.051 6.949 11 1 89.06 34 PHE B N 1
ATOM 1939 C CA . PHE B 1 34 ? 0.898 8.398 11.016 1 89.06 34 PHE B CA 1
ATOM 1940 C C . PHE B 1 34 ? 1.188 8.961 12.398 1 89.06 34 PHE B C 1
ATOM 1942 O O . PHE B 1 34 ? 2 9.875 12.547 1 89.06 34 PHE B O 1
ATOM 1949 N N . PRO B 1 35 ? 0.547 8.43 13.359 1 85.62 35 PRO B N 1
ATOM 1950 C CA . PRO B 1 35 ? 0.891 8.93 14.695 1 85.62 35 PRO B CA 1
ATOM 1951 C C . PRO B 1 35 ? 2.357 8.695 15.047 1 85.62 35 PRO B C 1
ATOM 1953 O O . PRO B 1 35 ? 2.957 9.5 15.766 1 85.62 35 PRO B O 1
ATOM 1956 N N . LEU B 1 36 ? 2.918 7.652 14.602 1 84.19 36 LEU B N 1
ATOM 1957 C CA . LEU B 1 36 ? 4.312 7.332 14.875 1 84.19 36 LEU B CA 1
ATOM 1958 C C . LEU B 1 36 ? 5.246 8.305 14.164 1 84.19 36 LEU B C 1
ATOM 1960 O O . LEU B 1 36 ? 6.281 8.695 14.711 1 84.19 36 LEU B O 1
ATOM 1964 N N . ALA B 1 37 ? 4.898 8.578 12.93 1 80.94 37 ALA B N 1
ATOM 1965 C CA . ALA B 1 37 ? 5.727 9.445 12.102 1 80.94 37 ALA B CA 1
ATOM 1966 C C . ALA B 1 37 ? 5.582 10.906 12.531 1 80.94 37 ALA B C 1
ATOM 1968 O O . ALA B 1 37 ? 6.527 11.695 12.414 1 80.94 37 ALA B O 1
ATOM 1969 N N . SER B 1 38 ? 4.488 11.398 12.844 1 74.81 38 SER B N 1
ATOM 1970 C CA . SER B 1 38 ? 4.227 12.812 13.109 1 74.81 38 SER B CA 1
ATOM 1971 C C . SER B 1 38 ? 4.574 13.172 14.547 1 74.81 38 SER B C 1
ATOM 1973 O O . SER B 1 38 ? 4.625 14.352 14.898 1 74.81 38 SER B O 1
ATOM 1975 N N . GLY B 1 39 ? 5.184 12.391 15.094 1 61.88 39 GLY B N 1
ATOM 1976 C CA . GLY B 1 39 ? 5.539 12.781 16.453 1 61.88 39 GLY B CA 1
ATOM 1977 C C . GLY B 1 39 ? 4.418 13.508 17.172 1 61.88 39 GLY B C 1
ATOM 1978 O O . GLY B 1 39 ? 3.627 14.219 16.547 1 61.88 39 GLY B O 1
ATOM 1979 N N . ALA B 1 40 ? 3.832 13.016 18.141 1 59.19 40 ALA B N 1
ATOM 1980 C CA . ALA B 1 40 ? 2.82 13.398 19.125 1 59.19 40 ALA B CA 1
ATOM 1981 C C . ALA B 1 40 ? 2.201 14.75 18.781 1 59.19 40 ALA B C 1
ATOM 1983 O O . ALA B 1 40 ? 1.611 15.406 19.641 1 59.19 40 ALA B O 1
ATOM 1984 N N . ASP B 1 41 ? 2.432 15.305 17.484 1 68.31 41 ASP B N 1
ATOM 1985 C CA . ASP B 1 41 ? 1.672 16.531 17.219 1 68.31 41 ASP B CA 1
ATOM 1986 C C . ASP B 1 41 ? 0.198 16.203 16.969 1 68.31 41 ASP B C 1
ATOM 1988 O O . ASP B 1 41 ? -0.213 16.016 15.82 1 68.31 41 ASP B O 1
ATOM 1992 N N . ASN B 1 42 ? -0.574 16.297 17.906 1 68.56 42 ASN B N 1
ATOM 1993 C CA . ASN B 1 42 ? -1.975 15.883 17.906 1 68.56 42 ASN B CA 1
ATOM 1994 C C . ASN B 1 42 ? -2.809 16.734 16.953 1 68.56 42 ASN B C 1
ATOM 1996 O O . ASN B 1 42 ? -3.691 16.203 16.266 1 68.56 42 ASN B O 1
ATOM 2000 N N . GLU B 1 43 ? -2.469 18 16.875 1 72.06 43 GLU B N 1
ATOM 2001 C CA . GLU B 1 43 ? -3.248 18.859 16 1 72.06 43 GLU B CA 1
ATOM 2002 C C . GLU B 1 43 ? -3.035 18.5 14.539 1 72.06 43 GLU B C 1
ATOM 2004 O O . GLU B 1 43 ? -3.992 18.453 13.758 1 72.06 43 GLU B O 1
ATOM 2009 N N . ALA B 1 44 ? -1.803 18.281 14.203 1 71.56 44 ALA B N 1
ATOM 2010 C CA . ALA B 1 44 ? -1.501 17.891 12.828 1 71.56 44 ALA B CA 1
ATOM 2011 C C . ALA B 1 44 ? -2.15 16.562 12.477 1 71.56 44 ALA B C 1
ATOM 2013 O O . ALA B 1 44 ? -2.67 16.391 11.367 1 71.56 44 ALA B O 1
ATOM 2014 N N . LEU B 1 45 ? -2.209 15.758 13.461 1 75.5 45 LEU B N 1
ATOM 2015 C CA . LEU B 1 45 ? -2.789 14.438 13.242 1 75.5 45 LEU B CA 1
ATOM 2016 C C . LEU B 1 45 ? -4.297 14.531 13.023 1 75.5 45 LEU B C 1
ATOM 2018 O O . LEU B 1 45 ? -4.844 13.875 12.133 1 75.5 45 LEU B O 1
ATOM 2022 N N . ALA B 1 46 ? -4.871 15.312 13.805 1 76 46 ALA B N 1
ATOM 2023 C CA . ALA B 1 46 ? -6.316 15.484 13.68 1 76 46 ALA B CA 1
ATOM 2024 C C . ALA B 1 46 ? -6.684 16.078 12.32 1 76 46 ALA B C 1
ATOM 2026 O O . ALA B 1 46 ? -7.699 15.703 11.727 1 76 46 ALA B O 1
ATOM 2027 N N . ARG B 1 47 ? -5.875 16.953 11.859 1 78.94 47 ARG B N 1
ATOM 2028 C CA . ARG B 1 47 ? -6.145 17.625 10.594 1 78.94 47 ARG B CA 1
ATOM 2029 C C . ARG B 1 47 ? -5.953 16.672 9.414 1 78.94 47 ARG B C 1
ATOM 2031 O O . ARG B 1 47 ? -6.625 16.797 8.391 1 78.94 47 ARG B O 1
ATOM 2038 N N . ILE B 1 48 ? -5.191 15.727 9.625 1 84.12 48 ILE B N 1
ATOM 2039 C CA . ILE B 1 48 ? -4.848 14.867 8.492 1 84.12 48 ILE B CA 1
ATOM 2040 C C . ILE B 1 48 ? -5.625 13.562 8.578 1 84.12 48 ILE B C 1
ATOM 2042 O O . ILE B 1 48 ? -5.676 12.797 7.613 1 84.12 48 ILE B O 1
ATOM 2046 N N . ALA B 1 49 ? -6.309 13.367 9.656 1 89.69 49 ALA B N 1
ATOM 2047 C CA . ALA B 1 49 ? -6.957 12.094 9.938 1 89.69 49 ALA B CA 1
ATOM 2048 C C . ALA B 1 49 ? -7.898 11.695 8.805 1 89.69 49 ALA B C 1
ATOM 2050 O O . ALA B 1 49 ? -7.855 10.562 8.32 1 89.69 49 ALA B O 1
ATOM 2051 N N . PRO B 1 50 ? -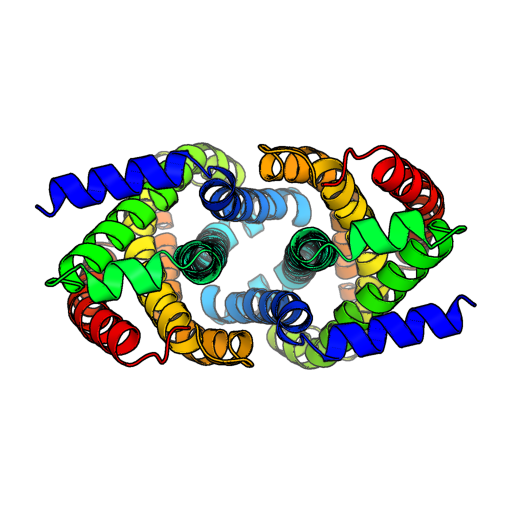8.734 12.68 8.312 1 91.44 50 PRO B N 1
ATOM 2052 C CA . PRO B 1 50 ? -9.625 12.305 7.215 1 91.44 50 PRO B CA 1
ATOM 2053 C C . PRO B 1 50 ? -8.875 11.859 5.961 1 91.44 50 PRO B C 1
ATOM 2055 O O . PRO B 1 50 ? -9.195 10.82 5.379 1 91.44 50 PRO B O 1
ATOM 2058 N N . ALA B 1 51 ? -7.902 12.641 5.609 1 90.81 51 ALA B N 1
ATOM 2059 C CA . ALA B 1 51 ? -7.102 12.297 4.434 1 90.81 51 ALA B CA 1
ATOM 2060 C C . ALA B 1 51 ? -6.387 10.969 4.621 1 90.81 51 ALA B C 1
ATOM 2062 O O . ALA B 1 51 ? -6.352 10.133 3.711 1 90.81 51 ALA B O 1
ATOM 2063 N N . ALA B 1 52 ? -5.828 10.766 5.797 1 92.69 52 ALA B N 1
ATOM 2064 C CA . ALA B 1 52 ? -5.094 9.539 6.098 1 92.69 52 ALA B CA 1
ATOM 2065 C C . ALA B 1 52 ? -5.996 8.32 5.977 1 92.69 52 ALA B C 1
ATOM 2067 O O . ALA B 1 52 ? -5.609 7.312 5.375 1 92.69 52 ALA B O 1
ATOM 2068 N N . LEU B 1 53 ? -7.172 8.414 6.477 1 95.44 53 LEU B N 1
ATOM 2069 C CA . LEU B 1 53 ? -8.125 7.309 6.449 1 95.44 53 LEU B CA 1
ATOM 2070 C C . LEU B 1 53 ? -8.484 6.934 5.016 1 95.44 53 LEU B C 1
ATOM 2072 O O . LEU B 1 53 ? -8.469 5.754 4.656 1 95.44 53 LEU B O 1
ATOM 2076 N N . TRP B 1 54 ? -8.727 7.848 4.219 1 96 54 TRP B N 1
ATOM 2077 C CA . TRP B 1 54 ? -9.227 7.59 2.871 1 96 54 TRP B CA 1
ATOM 2078 C C . TRP B 1 54 ? -8.086 7.203 1.934 1 96 54 TRP B C 1
ATOM 2080 O O . TRP B 1 54 ? -8.273 6.406 1.011 1 96 54 TRP B O 1
ATOM 2090 N N . ILE B 1 55 ? -6.918 7.781 2.105 1 94.69 55 ILE B N 1
ATOM 2091 C CA . ILE B 1 55 ? -5.758 7.34 1.341 1 94.69 55 ILE B CA 1
ATOM 2092 C C . ILE B 1 55 ? -5.457 5.879 1.659 1 94.69 55 ILE B C 1
ATOM 2094 O O . ILE B 1 55 ? -5.234 5.07 0.753 1 94.69 55 ILE B O 1
ATOM 2098 N N . ALA B 1 56 ? -5.418 5.582 2.99 1 96.12 56 ALA B N 1
ATOM 2099 C CA . ALA B 1 56 ? -5.195 4.203 3.41 1 96.12 56 ALA B CA 1
ATOM 2100 C C . ALA B 1 56 ? -6.25 3.271 2.82 1 96.12 56 ALA B C 1
ATOM 2102 O O . ALA B 1 56 ? -5.934 2.166 2.377 1 96.12 56 ALA B O 1
ATOM 2103 N N . LEU B 1 57 ? -7.48 3.701 2.836 1 97.12 57 LEU B N 1
ATOM 2104 C CA . LEU B 1 57 ? -8.578 2.912 2.279 1 97.12 57 LEU B CA 1
ATOM 2105 C C . LEU B 1 57 ? -8.375 2.678 0.786 1 97.12 57 LEU B C 1
ATOM 2107 O O . LEU B 1 57 ? -8.547 1.559 0.3 1 97.12 57 LEU B O 1
ATOM 2111 N N . LEU B 1 58 ? -8.062 3.727 0.078 1 95.94 58 LEU B N 1
ATOM 2112 C CA . LEU B 1 58 ? -7.848 3.641 -1.361 1 95.94 58 LEU B CA 1
ATOM 2113 C C . LEU B 1 58 ? -6.723 2.662 -1.683 1 95.94 58 LEU B C 1
ATOM 2115 O O . LEU B 1 58 ? -6.871 1.804 -2.557 1 95.94 58 LEU B O 1
ATOM 2119 N N . LEU B 1 59 ? -5.637 2.775 -0.98 1 93.75 59 LEU B N 1
ATOM 2120 C CA . LEU B 1 59 ? -4.492 1.9 -1.209 1 93.75 59 LEU B CA 1
ATOM 2121 C C . LEU B 1 59 ? -4.844 0.451 -0.889 1 93.75 59 LEU B C 1
ATOM 2123 O O . LEU B 1 59 ? -4.473 -0.461 -1.632 1 93.75 59 LEU B O 1
ATOM 2127 N N . ALA B 1 60 ? -5.473 0.301 0.212 1 94.12 60 ALA B N 1
ATOM 2128 C CA . ALA B 1 60 ? -5.895 -1.044 0.595 1 94.12 60 ALA B CA 1
ATOM 2129 C C . ALA B 1 60 ? -6.832 -1.643 -0.448 1 94.12 60 ALA B C 1
ATOM 2131 O O . ALA B 1 60 ? -6.734 -2.828 -0.774 1 94.12 60 ALA B O 1
ATOM 2132 N N . ALA B 1 61 ? -7.738 -0.854 -0.926 1 93.56 61 ALA B N 1
ATOM 2133 C CA . ALA B 1 61 ? -8.688 -1.314 -1.938 1 93.56 61 ALA B CA 1
ATOM 2134 C C . ALA B 1 61 ? -7.969 -1.687 -3.232 1 93.56 61 ALA B C 1
ATOM 2136 O O . ALA B 1 61 ? -8.359 -2.637 -3.914 1 93.56 61 ALA B O 1
ATOM 2137 N N . LEU B 1 62 ? -7.051 -0.907 -3.576 1 90.19 62 LEU B N 1
ATOM 2138 C CA . LEU B 1 62 ? -6.258 -1.208 -4.762 1 90.19 62 LEU B CA 1
ATOM 2139 C C . LEU B 1 62 ? -5.582 -2.568 -4.637 1 90.19 62 LEU B C 1
ATOM 2141 O O . LEU B 1 62 ? -5.598 -3.365 -5.578 1 90.19 62 LEU B O 1
ATOM 2145 N N . LEU B 1 63 ? -5 -2.787 -3.49 1 86.88 63 LEU B N 1
ATOM 2146 C CA . LEU B 1 63 ? -4.348 -4.062 -3.227 1 86.88 63 LEU B CA 1
ATOM 2147 C C . LEU B 1 63 ? -5.359 -5.203 -3.217 1 86.88 63 LEU B C 1
ATOM 2149 O O . LEU B 1 63 ? -5.105 -6.27 -3.777 1 86.88 63 LEU B O 1
ATOM 2153 N N . ALA B 1 64 ? -6.426 -5.004 -2.59 1 89.31 64 ALA B N 1
ATOM 2154 C CA . ALA B 1 64 ? -7.473 -6.016 -2.479 1 89.31 64 ALA B CA 1
ATOM 2155 C C . ALA B 1 64 ? -8.008 -6.406 -3.854 1 89.31 64 ALA B C 1
ATOM 2157 O O . ALA B 1 64 ? -8.234 -7.586 -4.125 1 89.31 64 ALA B O 1
ATOM 2158 N N . SER B 1 65 ? -8.211 -5.449 -4.676 1 87.75 65 SER B N 1
ATOM 2159 C CA . SER B 1 65 ? -8.758 -5.699 -6.008 1 87.75 65 SER B CA 1
ATOM 2160 C C . SER B 1 65 ? -7.781 -6.504 -6.859 1 87.75 65 SER B C 1
ATOM 2162 O O . SER B 1 65 ? -8.195 -7.324 -7.68 1 87.75 65 SER B O 1
ATOM 2164 N N . GLU B 1 66 ? -6.562 -6.223 -6.684 1 80.31 66 GLU B N 1
ATOM 2165 C CA . GLU B 1 66 ? -5.547 -6.949 -7.434 1 80.31 66 GLU B CA 1
ATOM 2166 C C . GLU B 1 66 ? -5.531 -8.43 -7.051 1 80.31 66 GLU B C 1
ATOM 2168 O O . GLU B 1 66 ? -5.32 -9.289 -7.906 1 80.31 66 GLU B O 1
ATOM 2173 N N . GLN B 1 67 ? -5.781 -8.68 -5.852 1 80.44 67 GLN B N 1
ATOM 2174 C CA . GLN B 1 67 ? -5.68 -10.039 -5.336 1 80.44 67 GLN B CA 1
ATOM 2175 C C . GLN B 1 67 ? -6.945 -10.836 -5.637 1 80.44 67 GLN B C 1
ATOM 2177 O O . GLN B 1 67 ? -6.918 -12.07 -5.66 1 80.44 67 GLN B O 1
ATOM 2182 N N . LEU B 1 68 ? -7.98 -10.195 -5.879 1 80.5 68 LEU B N 1
ATOM 2183 C CA . LEU B 1 68 ? -9.281 -10.828 -6.047 1 80.5 68 LEU B CA 1
ATOM 2184 C C . LEU B 1 68 ? -9.258 -11.836 -7.195 1 80.5 68 LEU B C 1
ATOM 2186 O O . LEU B 1 68 ? -9.867 -12.906 -7.102 1 80.5 68 LEU B O 1
ATOM 2190 N N . PHE B 1 69 ? -8.578 -11.57 -8.281 1 78.12 69 PHE B N 1
ATOM 2191 C CA . PHE B 1 69 ? -8.664 -12.438 -9.445 1 78.12 69 PHE B CA 1
ATOM 2192 C C . PHE B 1 69 ? -7.316 -13.102 -9.727 1 78.12 69 PHE B C 1
ATOM 2194 O O . PHE B 1 69 ? -7.219 -13.977 -10.586 1 78.12 69 PHE B O 1
ATOM 2201 N N . ALA B 1 70 ? -6.414 -12.648 -8.984 1 73.06 70 ALA B N 1
ATOM 2202 C CA . ALA B 1 70 ? -5.07 -13.148 -9.25 1 73.06 70 ALA B CA 1
ATOM 2203 C C . ALA B 1 70 ? -4.988 -14.656 -9.031 1 73.06 70 ALA B C 1
ATOM 2205 O O . ALA B 1 70 ? -4.473 -15.383 -9.883 1 73.06 70 ALA B O 1
ATOM 2206 N N . GLU B 1 71 ? -5.539 -15.109 -7.988 1 71.62 71 GLU B N 1
ATOM 2207 C CA . GLU B 1 71 ? -5.473 -16.531 -7.676 1 71.62 71 GLU B CA 1
ATOM 2208 C C . GLU B 1 71 ? -6.328 -17.344 -8.641 1 71.62 71 GLU B C 1
ATOM 2210 O O . GLU B 1 71 ? -5.918 -18.422 -9.094 1 71.62 71 GLU B O 1
ATOM 2215 N N . ASP B 1 72 ? -7.496 -16.844 -8.914 1 77.44 72 ASP B N 1
ATOM 2216 C CA . ASP B 1 72 ? -8.391 -17.547 -9.836 1 77.44 72 ASP B CA 1
ATOM 2217 C C . ASP B 1 72 ? -7.773 -17.641 -11.234 1 77.44 72 ASP B C 1
ATOM 2219 O O . ASP B 1 72 ? -7.969 -18.641 -11.938 1 77.44 72 ASP B O 1
ATOM 2223 N N . TYR B 1 73 ? -7.121 -16.625 -11.555 1 75.38 73 TYR B N 1
ATOM 2224 C CA . TYR B 1 73 ? -6.473 -16.594 -12.859 1 75.38 73 TYR B CA 1
ATOM 2225 C C . TYR B 1 73 ? -5.301 -17.562 -12.906 1 75.38 73 TYR B C 1
ATOM 2227 O O . TYR B 1 73 ? -5.129 -18.297 -13.891 1 75.38 73 TYR B O 1
ATOM 2235 N N . ALA B 1 74 ? -4.586 -17.641 -11.867 1 71.88 74 ALA B N 1
ATOM 2236 C CA . ALA B 1 74 ? -3.375 -18.453 -11.805 1 71.88 74 ALA B CA 1
ATOM 2237 C C . ALA B 1 74 ? -3.715 -19.938 -11.766 1 71.88 74 ALA B C 1
ATOM 2239 O O . ALA B 1 74 ? -3.008 -20.766 -12.352 1 71.88 74 ALA B O 1
ATOM 2240 N N . ASP B 1 75 ? -4.793 -20.281 -11.102 1 75 75 ASP B N 1
ATOM 2241 C CA . ASP B 1 75 ? -5.074 -21.703 -10.922 1 75 75 ASP B CA 1
ATOM 2242 C C . ASP B 1 75 ? -6.105 -22.203 -11.938 1 75 75 ASP B C 1
ATOM 2244 O O . ASP B 1 75 ? -6.516 -23.359 -11.906 1 75 75 ASP B O 1
ATOM 2248 N N . GLY B 1 76 ? -6.547 -21.359 -12.836 1 78.44 76 GLY B N 1
ATOM 2249 C CA . GLY B 1 76 ? -7.422 -21.75 -13.93 1 78.44 76 GLY B CA 1
ATOM 2250 C C . GLY B 1 76 ? -8.891 -21.75 -13.547 1 78.44 76 GLY B C 1
ATOM 2251 O O . GLY B 1 76 ? -9.75 -22.078 -14.375 1 78.44 76 GLY B O 1
ATOM 2252 N N . THR B 1 77 ? -9.172 -21.484 -12.352 1 77.31 77 THR B N 1
ATOM 2253 C CA . THR B 1 77 ? -10.555 -21.453 -11.883 1 77.31 77 THR B CA 1
ATOM 2254 C C . THR B 1 77 ? -11.383 -20.469 -12.695 1 77.31 77 THR B C 1
ATOM 2256 O O . THR B 1 77 ? -12.539 -20.75 -13.016 1 77.31 77 THR B O 1
ATOM 2259 N N . LEU B 1 78 ? -10.789 -19.484 -13.117 1 77.69 78 LEU B N 1
ATOM 2260 C CA . LEU B 1 78 ? -11.508 -18.469 -13.875 1 77.69 78 LEU B CA 1
ATOM 2261 C C . LEU B 1 78 ? -11.93 -19 -15.234 1 77.69 78 LEU B C 1
ATOM 2263 O O . LEU B 1 78 ? -13.047 -18.75 -15.688 1 77.69 78 LEU B O 1
ATOM 2267 N N . SER B 1 79 ? -11.102 -19.703 -15.82 1 77.56 79 SER B N 1
ATOM 2268 C CA . SER B 1 79 ? -11.422 -20.312 -17.109 1 77.56 79 SER B CA 1
ATOM 2269 C C . SER B 1 79 ? -12.539 -21.328 -16.984 1 77.56 79 SER B C 1
ATOM 2271 O O . SER B 1 79 ? -13.406 -21.422 -17.844 1 77.56 79 SER B O 1
ATOM 2273 N N . GLN B 1 80 ? -12.43 -22.047 -15.914 1 80 80 GLN B N 1
ATOM 2274 C CA . GLN B 1 80 ? -13.453 -23.062 -15.68 1 80 80 GLN B CA 1
ATOM 2275 C C . GLN B 1 80 ? -14.812 -22.422 -15.414 1 80 80 GLN B C 1
ATOM 2277 O O . GLN B 1 80 ? -15.836 -22.906 -15.906 1 80 80 GLN B O 1
ATOM 2282 N N . ASP B 1 81 ? -14.797 -21.375 -14.656 1 77.44 81 ASP B N 1
ATOM 2283 C CA . ASP B 1 81 ? -16.031 -20.672 -14.344 1 77.44 81 ASP B CA 1
ATOM 2284 C C . ASP B 1 81 ? -16.641 -20.047 -15.594 1 77.44 81 ASP B C 1
ATOM 2286 O O . ASP B 1 81 ? -17.875 -20.031 -15.75 1 77.44 81 ASP B O 1
ATOM 2290 N N . ARG B 1 82 ? -15.844 -19.578 -16.391 1 76.56 82 ARG B N 1
ATOM 2291 C CA . ARG B 1 82 ? -16.312 -18.969 -17.641 1 76.56 82 ARG B CA 1
ATOM 2292 C C . ARG B 1 82 ? -17.047 -19.984 -18.5 1 76.56 82 ARG B C 1
ATOM 2294 O O . ARG B 1 82 ? -18.031 -19.641 -19.156 1 76.56 82 ARG B O 1
ATOM 2301 N N . ILE B 1 83 ? -16.562 -21.094 -18.484 1 73.94 83 ILE B N 1
ATOM 2302 C CA . ILE B 1 83 ? -17.109 -22.141 -19.328 1 73.94 83 ILE B CA 1
ATOM 2303 C C . ILE B 1 83 ? -18.391 -22.703 -18.703 1 73.94 83 ILE B C 1
ATOM 2305 O O . ILE B 1 83 ? -19.375 -22.938 -19.422 1 73.94 83 ILE B O 1
ATOM 2309 N N . HIS B 1 84 ? -18.406 -22.719 -17.516 1 72 84 HIS B N 1
ATOM 2310 C CA . HIS B 1 84 ? -19.453 -23.484 -16.859 1 72 84 HIS B CA 1
ATOM 2311 C C . HIS B 1 84 ? -20.609 -22.594 -16.438 1 72 84 HIS B C 1
ATOM 2313 O O . HIS B 1 84 ? -21.75 -23.047 -16.312 1 72 84 HIS B O 1
ATOM 2319 N N . LEU B 1 85 ? -20.156 -21.469 -16.219 1 66.88 85 LEU B N 1
ATOM 2320 C CA . LEU B 1 85 ? -21.203 -20.609 -15.672 1 66.88 85 LEU B CA 1
ATOM 2321 C C . LEU B 1 85 ? -21.859 -19.797 -16.781 1 66.88 85 LEU B C 1
ATOM 2323 O O . LEU B 1 85 ? -21.188 -19.078 -17.531 1 66.88 85 LEU B O 1
ATOM 2327 N N . HIS B 1 86 ? -23.141 -20.141 -16.812 1 65.81 86 HIS B N 1
ATOM 2328 C CA . HIS B 1 86 ? -23.922 -19.438 -17.812 1 65.81 86 HIS B CA 1
ATOM 2329 C C . HIS B 1 86 ? -24.125 -17.969 -17.438 1 65.81 86 HIS B C 1
ATOM 2331 O O . HIS B 1 86 ? -24.047 -17.094 -18.297 1 65.81 86 HIS B O 1
ATOM 2337 N N . GLU B 1 87 ? -24.297 -17.781 -16.141 1 83 87 GLU B N 1
ATOM 2338 C CA . GLU B 1 87 ? -24.531 -16.406 -15.688 1 83 87 GLU B CA 1
ATOM 2339 C C . GLU B 1 87 ? -23.312 -15.852 -14.969 1 83 87 GLU B C 1
ATOM 2341 O O . GLU B 1 87 ? -23.297 -15.734 -13.742 1 83 87 GLU B O 1
ATOM 2346 N N . LEU B 1 88 ? -22.484 -15.391 -15.727 1 83.44 88 LEU B N 1
ATOM 2347 C CA . LEU B 1 88 ? -21.188 -14.93 -15.242 1 83.44 88 LEU B CA 1
ATOM 2348 C C . LEU B 1 88 ? -21.344 -13.695 -14.359 1 83.44 88 LEU B C 1
ATOM 2350 O O . LEU B 1 88 ? -20.531 -13.445 -13.469 1 83.44 88 LEU B O 1
ATOM 2354 N N . TRP B 1 89 ? -22.516 -13.023 -14.672 1 84.25 89 TRP B N 1
ATOM 2355 C CA . TRP B 1 89 ? -22.734 -11.805 -13.891 1 84.25 89 TRP B CA 1
ATOM 2356 C C . TRP B 1 89 ? -23.031 -12.148 -12.43 1 84.25 89 TRP B C 1
ATOM 2358 O O . TRP B 1 89 ? -22.672 -11.383 -11.531 1 84.25 89 TRP B O 1
ATOM 2368 N N . GLN B 1 90 ? -23.578 -13.242 -12.203 1 85.62 90 GLN B N 1
ATOM 2369 C CA . GLN B 1 90 ? -23.859 -13.664 -10.836 1 85.62 90 GLN B CA 1
ATOM 2370 C C . GLN B 1 90 ? -22.578 -14.039 -10.086 1 85.62 90 GLN B C 1
ATOM 2372 O O . GLN B 1 90 ? -22.469 -13.789 -8.883 1 85.62 90 GLN B O 1
ATOM 2377 N N . LEU B 1 91 ? -21.75 -14.633 -10.82 1 83.56 91 LEU B N 1
ATOM 2378 C CA . LEU B 1 91 ? -20.469 -14.992 -10.227 1 83.56 91 LEU B CA 1
ATOM 2379 C C . LEU B 1 91 ? -19.672 -13.75 -9.828 1 83.56 91 LEU B C 1
ATOM 2381 O O . LEU B 1 91 ? -19.125 -13.68 -8.727 1 83.56 91 LEU B O 1
ATOM 2385 N N . LEU B 1 92 ? -19.672 -12.867 -10.766 1 87.81 92 LEU B N 1
ATOM 2386 C CA . LEU B 1 92 ? -18.938 -11.633 -10.508 1 87.81 92 LEU B CA 1
ATOM 2387 C C . LEU B 1 92 ? -19.562 -10.875 -9.344 1 87.81 92 LEU B C 1
ATOM 2389 O O . LEU B 1 92 ? -18.844 -10.367 -8.469 1 87.81 92 LEU B O 1
ATOM 2393 N N . ALA B 1 93 ? -20.844 -10.828 -9.336 1 89.69 93 ALA B N 1
ATOM 2394 C CA . ALA B 1 93 ? -21.562 -10.148 -8.25 1 89.69 93 ALA B CA 1
ATOM 2395 C C . ALA B 1 93 ? -21.281 -10.828 -6.91 1 89.69 93 ALA B C 1
ATOM 2397 O O . ALA B 1 93 ? -21.078 -10.156 -5.898 1 89.69 93 ALA B O 1
ATOM 2398 N N . ALA B 1 94 ? -21.312 -12.102 -6.953 1 88.69 94 ALA B N 1
ATOM 2399 C CA . ALA B 1 94 ? -21.078 -12.867 -5.73 1 88.69 94 ALA B CA 1
ATOM 2400 C C . ALA B 1 94 ? -19.641 -12.68 -5.234 1 88.69 94 ALA B C 1
ATOM 2402 O O . ALA B 1 94 ? -19.406 -12.539 -4.031 1 88.69 94 ALA B O 1
ATOM 2403 N N . LYS B 1 95 ? -18.75 -12.719 -6.137 1 88 95 LYS B N 1
ATOM 2404 C CA . LYS B 1 95 ? -17.344 -12.531 -5.797 1 88 95 LYS B CA 1
ATOM 2405 C C . LYS B 1 95 ? -17.109 -11.141 -5.223 1 88 95 LYS B C 1
ATOM 2407 O O . LYS B 1 95 ? -16.344 -10.984 -4.27 1 88 95 LYS B O 1
ATOM 2412 N N . LEU B 1 96 ? -17.719 -10.203 -5.805 1 91 96 LEU B N 1
ATOM 2413 C CA . LEU B 1 96 ? -17.562 -8.82 -5.359 1 91 96 LEU B CA 1
ATOM 2414 C C . LEU B 1 96 ? -18.203 -8.609 -3.998 1 91 96 LEU B C 1
ATOM 2416 O O . LEU B 1 96 ? -17.656 -7.902 -3.148 1 91 96 LEU B O 1
ATOM 2420 N N . ALA B 1 97 ? -19.328 -9.172 -3.801 1 92.19 97 ALA B N 1
ATOM 2421 C CA . ALA B 1 97 ? -20 -9.07 -2.514 1 92.19 97 ALA B CA 1
ATOM 2422 C C . ALA B 1 97 ? -19.188 -9.727 -1.407 1 92.19 97 ALA B C 1
ATOM 2424 O O . ALA B 1 97 ? -19.031 -9.172 -0.32 1 92.19 97 ALA B O 1
ATOM 2425 N N . ALA B 1 98 ? -18.734 -10.883 -1.735 1 90.5 98 ALA B N 1
ATOM 2426 C CA . ALA B 1 98 ? -17.906 -11.594 -0.762 1 90.5 98 ALA B CA 1
ATOM 2427 C C . ALA B 1 98 ? -16.625 -10.828 -0.456 1 90.5 98 ALA B C 1
ATOM 2429 O O . ALA B 1 98 ? -16.203 -10.742 0.701 1 90.5 98 ALA B O 1
ATOM 2430 N N . ALA B 1 99 ? -16.047 -10.344 -1.501 1 89.19 99 ALA B N 1
ATOM 2431 C CA . ALA B 1 99 ? -14.82 -9.57 -1.351 1 89.19 99 ALA B CA 1
ATOM 2432 C C . ALA B 1 99 ? -15.055 -8.312 -0.517 1 89.19 99 ALA B C 1
ATOM 2434 O O . ALA B 1 99 ? -14.227 -7.961 0.329 1 89.19 99 ALA B O 1
ATOM 2435 N N . TRP B 1 100 ? -16.141 -7.676 -0.755 1 93.25 100 TRP B N 1
ATOM 2436 C CA . TRP B 1 100 ? -16.469 -6.461 -0.018 1 93.25 100 TRP B CA 1
ATOM 2437 C C . TRP B 1 100 ? -16.672 -6.758 1.463 1 93.25 100 TRP B C 1
ATOM 2439 O O . TRP B 1 100 ? -16.172 -6.031 2.326 1 93.25 100 TRP B O 1
ATOM 2449 N N . LEU B 1 101 ? -17.375 -7.789 1.739 1 92.62 101 LEU B N 1
ATOM 2450 C CA . LEU B 1 101 ? -17.641 -8.164 3.123 1 92.62 101 LEU B CA 1
ATOM 2451 C C . LEU B 1 101 ? -16.344 -8.531 3.848 1 92.62 101 LEU B C 1
ATOM 2453 O O . LEU B 1 101 ? -16.125 -8.117 4.988 1 92.62 101 LEU B O 1
ATOM 2457 N N . ARG B 1 102 ? -15.539 -9.164 3.176 1 88.69 102 ARG B N 1
ATOM 2458 C CA . ARG B 1 102 ? -14.289 -9.625 3.773 1 88.69 102 ARG B CA 1
ATOM 2459 C C . ARG B 1 102 ? -13.312 -8.469 3.949 1 88.69 102 ARG B C 1
ATOM 2461 O O . ARG B 1 102 ? -12.469 -8.492 4.848 1 88.69 102 ARG B O 1
ATOM 2468 N N . PHE B 1 103 ? -13.398 -7.559 3.129 1 91.44 103 PHE B N 1
ATOM 2469 C CA . PHE B 1 103 ? -12.523 -6.395 3.166 1 91.44 103 PHE B CA 1
ATOM 2470 C C . PHE B 1 103 ? -13.031 -5.371 4.18 1 91.44 103 PHE B C 1
ATOM 2472 O O . PHE B 1 103 ? -12.266 -4.902 5.027 1 91.44 103 PHE B O 1
ATOM 2479 N N . THR B 1 104 ? -14.297 -5.074 4.121 1 94.75 104 THR B N 1
ATOM 2480 C CA . THR B 1 104 ? -14.859 -3.943 4.848 1 94.75 104 THR B CA 1
ATOM 2481 C C . THR B 1 104 ? -15.133 -4.316 6.305 1 94.75 104 THR B C 1
ATOM 2483 O O . THR B 1 104 ? -14.938 -3.498 7.207 1 94.75 104 THR B O 1
ATOM 2486 N N . LEU B 1 105 ? -15.539 -5.527 6.543 1 94.31 105 LEU B N 1
ATOM 2487 C CA . LEU B 1 105 ? -15.914 -5.91 7.898 1 94.31 105 LEU B CA 1
ATOM 2488 C C . LEU B 1 105 ? -14.711 -5.844 8.836 1 94.31 105 LEU B C 1
ATOM 2490 O O . LEU B 1 105 ? -14.766 -5.191 9.875 1 94.31 105 LEU B O 1
ATOM 2494 N N . PRO B 1 106 ? -13.648 -6.496 8.492 1 93.62 106 PRO B N 1
ATOM 2495 C CA . PRO B 1 106 ? -12.477 -6.367 9.367 1 93.62 106 PRO B CA 1
ATOM 2496 C C . PRO B 1 106 ? -11.961 -4.934 9.445 1 93.62 106 PRO B C 1
ATOM 2498 O O . PRO B 1 106 ? -11.461 -4.512 10.492 1 93.62 106 PRO B O 1
ATOM 2501 N N . LEU B 1 107 ? -12.016 -4.254 8.367 1 94.56 107 LEU B N 1
ATOM 2502 C CA . LEU B 1 107 ? -11.594 -2.857 8.344 1 94.56 107 LEU B CA 1
ATOM 2503 C C . LEU B 1 107 ? -12.383 -2.033 9.352 1 94.56 107 LEU B C 1
ATOM 2505 O O . LEU B 1 107 ? -11.805 -1.261 10.117 1 94.56 107 LEU B O 1
ATOM 2509 N N . LEU B 1 108 ? -13.664 -2.215 9.367 1 96.38 108 LEU B N 1
ATOM 2510 C CA . LEU B 1 108 ? -14.523 -1.483 10.289 1 96.38 108 LEU B CA 1
ATOM 2511 C C . LEU B 1 108 ? -14.281 -1.927 11.727 1 96.38 108 LEU B C 1
ATOM 2513 O O . LEU B 1 108 ? -14.422 -1.13 12.656 1 96.38 108 LEU B O 1
ATOM 2517 N N . ALA B 1 109 ? -13.93 -3.18 11.867 1 95.69 109 ALA B N 1
ATOM 2518 C CA . ALA B 1 109 ? -13.656 -3.709 13.195 1 95.69 109 ALA B CA 1
ATOM 2519 C C . ALA B 1 109 ? -12.438 -3.033 13.82 1 95.69 109 ALA B C 1
ATOM 2521 O O . ALA B 1 109 ? -12.391 -2.822 15.031 1 95.69 109 ALA B O 1
ATOM 2522 N N . VAL B 1 110 ? -11.477 -2.693 13.078 1 95.5 110 VAL B N 1
ATOM 2523 C CA . VAL B 1 110 ? -10.25 -2.102 13.602 1 95.5 110 VAL B CA 1
ATOM 2524 C C . VAL B 1 110 ? -10.406 -0.583 13.68 1 95.5 110 VAL B C 1
ATOM 2526 O O . VAL B 1 110 ? -9.609 0.091 14.344 1 95.5 110 VAL B O 1
ATOM 2529 N N . LEU B 1 111 ? -11.414 -0.008 13.078 1 96.31 111 LEU B N 1
ATOM 2530 C CA . LEU B 1 111 ? -11.609 1.431 12.938 1 96.31 111 LEU B CA 1
ATOM 2531 C C . LEU B 1 111 ? -11.633 2.115 14.297 1 96.31 111 LEU B C 1
ATOM 2533 O O . LEU B 1 111 ? -11.039 3.182 14.477 1 96.31 111 LEU B O 1
ATOM 2537 N N . PRO B 1 112 ? -12.312 1.54 15.305 1 96.06 112 PRO B N 1
ATOM 2538 C CA . PRO B 1 112 ? -12.344 2.215 16.609 1 96.06 112 PRO B CA 1
ATOM 2539 C C . PRO B 1 112 ? -10.953 2.438 17.188 1 96.06 112 PRO B C 1
ATOM 2541 O O . PRO B 1 112 ? -10.672 3.5 17.75 1 96.06 112 PRO B O 1
ATOM 2544 N N . LEU B 1 113 ? -10.133 1.452 17.062 1 95.44 113 LEU B N 1
ATOM 2545 C CA . LEU B 1 113 ? -8.766 1.567 17.547 1 95.44 113 LEU B CA 1
ATOM 2546 C C . LEU B 1 113 ? -8 2.629 16.766 1 95.44 113 LEU B C 1
ATOM 2548 O O . LEU B 1 113 ? -7.285 3.445 17.344 1 95.44 113 LEU B O 1
ATOM 2552 N N . LEU B 1 114 ? -8.117 2.637 15.484 1 94.25 114 LEU B N 1
ATOM 2553 C CA . LEU B 1 114 ? -7.414 3.582 14.625 1 94.25 114 LEU B CA 1
ATOM 2554 C C . LEU B 1 114 ? -7.918 5.004 14.852 1 94.25 114 LEU B C 1
ATOM 2556 O O . LEU B 1 114 ? -7.141 5.957 14.812 1 94.25 114 LEU B O 1
ATOM 2560 N N . ALA B 1 115 ? -9.211 5.098 15.008 1 92.31 115 ALA B N 1
ATOM 2561 C CA . ALA B 1 115 ? -9.805 6.398 15.297 1 92.31 115 ALA B CA 1
ATOM 2562 C C . ALA B 1 115 ? -9.234 6.984 16.594 1 92.31 115 ALA B C 1
ATOM 2564 O O . ALA B 1 115 ? -8.984 8.188 16.672 1 92.31 115 ALA B O 1
ATOM 2565 N N . LEU B 1 116 ? -9.109 6.117 17.562 1 89.88 116 LEU B N 1
ATOM 2566 C CA . LEU B 1 116 ? -8.508 6.543 18.828 1 89.88 116 LEU B CA 1
ATOM 2567 C C . LEU B 1 116 ? -7.094 7.059 18.609 1 89.88 116 LEU B C 1
ATOM 2569 O O . LEU B 1 116 ? -6.711 8.094 19.172 1 89.88 116 LEU B O 1
ATOM 2573 N N . MET B 1 117 ? -6.371 6.387 17.797 1 88.56 117 MET B N 1
ATOM 2574 C CA . MET B 1 117 ? -4.992 6.77 17.516 1 88.56 117 MET B CA 1
ATOM 2575 C C . MET B 1 117 ? -4.934 8.102 16.766 1 88.56 117 MET B C 1
ATOM 2577 O O . MET B 1 117 ? -3.977 8.859 16.922 1 88.56 117 MET B O 1
ATOM 2581 N N . LEU B 1 118 ? -5.949 8.359 16.031 1 89.56 118 LEU B N 1
ATOM 2582 C CA . LEU B 1 118 ? -5.984 9.578 15.227 1 89.56 118 LEU B CA 1
ATOM 2583 C C . LEU B 1 118 ? -6.711 10.695 15.969 1 89.56 118 LEU B C 1
ATOM 2585 O O . LEU B 1 118 ? -6.945 11.766 15.406 1 89.56 118 LEU B O 1
ATOM 2589 N N . HIS B 1 119 ? -7.18 10.414 17.141 1 88.5 119 HIS B N 1
ATOM 2590 C CA . HIS B 1 119 ? -7.848 11.383 18 1 88.5 119 HIS B CA 1
ATOM 2591 C C . HIS B 1 119 ? -9.188 11.805 17.422 1 88.5 119 HIS B C 1
ATOM 2593 O O . HIS B 1 119 ? -9.547 12.984 17.469 1 88.5 119 HIS B O 1
ATOM 2599 N N . ILE B 1 120 ? -9.859 10.898 16.828 1 89.5 120 ILE B N 1
ATOM 2600 C CA . ILE B 1 120 ? -11.219 11.109 16.344 1 89.5 120 ILE B CA 1
ATOM 2601 C C . ILE B 1 120 ? -12.211 10.828 17.484 1 89.5 120 ILE B C 1
ATOM 2603 O O . ILE B 1 120 ? -12.18 9.758 18.094 1 89.5 120 ILE B O 1
ATOM 2607 N N . PRO B 1 121 ? -13.023 11.781 17.766 1 92.19 121 PRO B N 1
ATOM 2608 C CA . PRO B 1 121 ? -13.992 11.57 18.844 1 92.19 121 PRO B CA 1
ATOM 2609 C C . PRO B 1 121 ? -14.891 10.367 18.594 1 92.19 121 PRO B C 1
ATOM 2611 O O . PRO B 1 121 ? -15.297 10.117 17.453 1 92.19 121 PRO B O 1
ATOM 2614 N N . ALA B 1 122 ? -15.242 9.641 19.609 1 92.81 122 ALA B N 1
ATOM 2615 C CA . ALA B 1 122 ? -16.047 8.43 19.531 1 92.81 122 ALA B CA 1
ATOM 2616 C C . ALA B 1 122 ? -17.422 8.719 18.938 1 92.81 122 ALA B C 1
ATOM 2618 O O . ALA B 1 122 ? -18.016 7.875 18.266 1 92.81 122 ALA B O 1
ATOM 2619 N N . THR B 1 123 ? -17.938 9.906 19.188 1 93.94 123 THR B N 1
ATOM 2620 C CA . THR B 1 123 ? -19.266 10.297 18.719 1 93.94 123 THR B CA 1
ATOM 2621 C C . THR B 1 123 ? -19.297 10.336 17.188 1 93.94 123 THR B C 1
ATOM 2623 O O . THR B 1 123 ? -20.375 10.273 16.594 1 93.94 123 THR B O 1
ATOM 2626 N N . LYS B 1 124 ? -18.141 10.445 16.594 1 94.5 124 LYS B N 1
ATOM 2627 C CA . LYS B 1 124 ? -18.094 10.57 15.141 1 94.5 124 LYS B CA 1
ATOM 2628 C C . LYS B 1 124 ? -17.797 9.227 14.477 1 94.5 124 LYS B C 1
ATOM 2630 O O . LYS B 1 124 ? -17.828 9.117 13.25 1 94.5 124 LYS B O 1
ATOM 2635 N N . LEU B 1 125 ? -17.625 8.234 15.266 1 95 125 LEU B N 1
ATOM 2636 C CA . LEU B 1 125 ? -17.203 6.922 14.773 1 95 125 LEU B CA 1
ATOM 2637 C C . LEU B 1 125 ? -18.266 6.316 13.867 1 95 125 LEU B C 1
ATOM 2639 O O . LEU B 1 125 ? -17.953 5.754 12.82 1 95 125 LEU B O 1
ATOM 2643 N N . PRO B 1 126 ? -19.516 6.391 14.25 1 95.56 126 PRO B N 1
ATOM 2644 C CA . PRO B 1 126 ? -20.531 5.797 13.375 1 95.56 126 PRO B CA 1
ATOM 2645 C C . PRO B 1 126 ? -20.562 6.445 11.992 1 95.56 126 PRO B C 1
ATOM 2647 O O . PRO B 1 126 ? -20.719 5.754 10.984 1 95.56 126 PRO B O 1
ATOM 2650 N N . ALA B 1 127 ? -20.484 7.773 11.977 1 95.81 127 ALA B N 1
ATOM 2651 C CA . ALA B 1 127 ? -20.469 8.484 10.695 1 95.81 127 ALA B CA 1
ATOM 2652 C C . ALA B 1 127 ? -19.25 8.094 9.859 1 95.81 127 ALA B C 1
ATOM 2654 O O . ALA B 1 127 ? -19.359 7.887 8.648 1 95.81 127 ALA B O 1
ATOM 2655 N N . MET B 1 128 ? -18.141 7.988 10.539 1 95.94 128 MET B N 1
ATOM 2656 C CA . MET B 1 128 ? -16.922 7.598 9.844 1 95.94 128 MET B CA 1
ATOM 2657 C C . MET B 1 128 ? -17.031 6.18 9.297 1 95.94 128 MET B C 1
ATOM 2659 O O . MET B 1 128 ? -16.609 5.91 8.172 1 95.94 128 MET B O 1
ATOM 2663 N N . ALA B 1 129 ? -17.547 5.355 10.125 1 97.19 129 ALA B N 1
ATOM 2664 C CA . ALA B 1 129 ? -17.719 3.961 9.719 1 97.19 129 ALA B CA 1
ATOM 2665 C C . ALA B 1 129 ? -18.625 3.852 8.5 1 97.19 129 ALA B C 1
ATOM 2667 O O . ALA B 1 129 ? -18.328 3.1 7.562 1 97.19 129 ALA B O 1
ATOM 2668 N N . ALA B 1 130 ? -19.672 4.551 8.523 1 97.06 130 ALA B N 1
ATOM 2669 C CA . ALA B 1 130 ? -20.625 4.527 7.41 1 97.06 130 ALA B CA 1
ATOM 2670 C C . ALA B 1 130 ? -19.984 5.066 6.133 1 97.06 130 ALA B C 1
ATOM 2672 O O . ALA B 1 130 ? -20.172 4.512 5.051 1 97.06 130 ALA B O 1
ATOM 2673 N N . LEU B 1 131 ? -19.234 6.141 6.277 1 97.12 131 LEU B N 1
ATOM 2674 C CA . LEU B 1 131 ? -18.562 6.742 5.129 1 97.12 131 LEU B CA 1
ATOM 2675 C C . LEU B 1 131 ? -17.547 5.777 4.527 1 97.12 131 LEU B C 1
ATOM 2677 O O . LEU B 1 131 ? -17.5 5.602 3.307 1 97.12 131 LEU B O 1
ATOM 2681 N N . LEU B 1 132 ? -16.828 5.156 5.395 1 97.19 132 LEU B N 1
ATOM 2682 C CA . LEU B 1 132 ? -15.805 4.227 4.914 1 97.19 132 LEU B CA 1
ATOM 2683 C C . LEU B 1 132 ? -16.453 2.998 4.281 1 97.19 132 LEU B C 1
ATOM 2685 O O . LEU B 1 132 ? -15.953 2.482 3.275 1 97.19 132 LEU B O 1
ATOM 2689 N N . ALA B 1 133 ? -17.469 2.529 4.895 1 96.88 133 ALA B N 1
ATOM 2690 C CA . ALA B 1 133 ? -18.188 1.38 4.34 1 96.88 133 ALA B CA 1
ATOM 2691 C C . ALA B 1 133 ? -18.75 1.704 2.963 1 96.88 133 ALA B C 1
ATOM 2693 O O . ALA B 1 133 ? -18.594 0.928 2.018 1 96.88 133 ALA B O 1
ATOM 2694 N N . LEU B 1 134 ? -19.375 2.84 2.84 1 96.44 134 LEU B N 1
ATOM 2695 C CA . LEU B 1 134 ? -19.984 3.258 1.583 1 96.44 134 LEU B CA 1
ATOM 2696 C C . LEU B 1 134 ? -18.922 3.549 0.532 1 96.44 134 LEU B C 1
ATOM 2698 O O . LEU B 1 134 ? -19.141 3.33 -0.661 1 96.44 134 LEU B O 1
ATOM 2702 N N . GLY B 1 135 ? -17.859 4.082 0.996 1 96.25 135 GLY B N 1
ATOM 2703 C CA . GLY B 1 135 ? -16.797 4.445 0.073 1 96.25 135 GLY B CA 1
ATOM 2704 C C . GLY B 1 135 ? -15.969 3.258 -0.39 1 96.25 135 GLY B C 1
ATOM 2705 O O . GLY B 1 135 ? -15.391 3.281 -1.479 1 96.25 135 GLY B O 1
ATOM 2706 N N . SER B 1 136 ? -15.906 2.209 0.403 1 96.38 136 SER B N 1
ATOM 2707 C CA . SER B 1 136 ? -15.086 1.05 0.07 1 96.38 136 SER B CA 1
ATOM 2708 C C . SER B 1 136 ? -15.68 0.265 -1.094 1 96.38 136 SER B C 1
ATOM 2710 O O . SER B 1 136 ? -14.953 -0.348 -1.875 1 96.38 136 SER B O 1
ATOM 2712 N N . LEU B 1 137 ? -16.922 0.321 -1.234 1 95.44 137 LEU B N 1
ATOM 2713 C CA . LEU B 1 137 ? -17.578 -0.487 -2.26 1 95.44 137 LEU B CA 1
ATOM 2714 C C . LEU B 1 137 ? -17.219 0.016 -3.654 1 95.44 137 LEU B C 1
ATOM 2716 O O . LEU B 1 137 ? -16.75 -0.755 -4.496 1 95.44 137 LEU B O 1
ATOM 2720 N N . PRO B 1 138 ? -17.438 1.293 -3.934 1 94.94 138 PRO B N 1
ATOM 2721 C CA . PRO B 1 138 ? -17.062 1.751 -5.273 1 94.94 138 PRO B CA 1
ATOM 2722 C C . PRO B 1 138 ? -15.562 1.585 -5.551 1 94.94 138 PRO B C 1
ATOM 2724 O O . PRO B 1 138 ? -15.172 1.348 -6.695 1 94.94 138 PRO B O 1
ATOM 2727 N N . LEU B 1 139 ? -14.773 1.72 -4.598 1 94.69 139 LEU B N 1
ATOM 2728 C CA . LEU B 1 139 ? -13.336 1.517 -4.777 1 94.69 139 LEU B CA 1
ATOM 2729 C C . LEU B 1 139 ? -13.039 0.076 -5.176 1 94.69 139 LEU B C 1
ATOM 2731 O O . LEU B 1 139 ? -12.242 -0.168 -6.086 1 94.69 139 LEU B O 1
ATOM 2735 N N . LEU B 1 140 ? -13.648 -0.841 -4.551 1 93.62 140 LEU B N 1
ATOM 2736 C CA . LEU B 1 140 ? -13.453 -2.248 -4.883 1 93.62 140 LEU B CA 1
ATOM 2737 C C . LEU B 1 140 ? -13.992 -2.557 -6.277 1 93.62 140 LEU B C 1
ATOM 2739 O O . LEU B 1 140 ? -13.367 -3.303 -7.039 1 93.62 140 LEU B O 1
ATOM 2743 N N . LEU B 1 141 ? -15.133 -2.002 -6.531 1 93.69 141 LEU B N 1
ATOM 2744 C CA . LEU B 1 141 ? -15.75 -2.23 -7.832 1 93.69 141 LEU B CA 1
ATOM 2745 C C . LEU B 1 141 ? -14.859 -1.701 -8.953 1 93.69 141 LEU B C 1
ATOM 2747 O O . LEU B 1 141 ? -14.547 -2.43 -9.898 1 93.69 141 LEU B O 1
ATOM 2751 N N . VAL B 1 142 ? -14.414 -0.46 -8.82 1 92.62 142 VAL B N 1
ATOM 2752 C CA . VAL B 1 142 ? -13.562 0.169 -9.828 1 92.62 142 VAL B CA 1
ATOM 2753 C C . VAL B 1 142 ? -12.234 -0.583 -9.93 1 92.62 142 VAL B C 1
ATOM 2755 O O . VAL B 1 142 ? -11.734 -0.817 -11.031 1 92.62 142 VAL B O 1
ATOM 2758 N N . GLY B 1 143 ? -11.711 -0.91 -8.82 1 90.38 143 GLY B N 1
ATOM 2759 C CA . GLY B 1 143 ? -10.484 -1.684 -8.812 1 90.38 143 GLY B CA 1
ATOM 2760 C C . GLY B 1 143 ? -10.609 -3.012 -9.539 1 90.38 143 GLY B C 1
ATOM 2761 O O . GLY B 1 143 ? -9.68 -3.436 -10.234 1 90.38 143 GLY B O 1
ATOM 2762 N N . THR B 1 144 ? -11.656 -3.645 -9.305 1 87.94 144 THR B N 1
ATOM 2763 C CA . THR B 1 144 ? -11.906 -4.93 -9.953 1 87.94 144 THR B CA 1
ATOM 2764 C C . THR B 1 144 ? -11.977 -4.77 -11.469 1 87.94 144 THR B C 1
ATOM 2766 O O . THR B 1 144 ? -11.484 -5.621 -12.211 1 87.94 144 THR B O 1
ATOM 2769 N N . LEU B 1 145 ? -12.641 -3.758 -11.883 1 88.19 145 LEU B N 1
ATOM 2770 C CA . LEU B 1 145 ? -12.695 -3.488 -13.312 1 88.19 145 LEU B CA 1
ATOM 2771 C C . LEU B 1 145 ? -11.289 -3.359 -13.891 1 88.19 145 LEU B C 1
ATOM 2773 O O . LEU B 1 145 ? -10.992 -3.928 -14.945 1 88.19 145 LEU B O 1
ATOM 2777 N N . GLY B 1 146 ? -10.492 -2.568 -13.25 1 86.19 146 GLY B N 1
ATOM 2778 C CA . GLY B 1 146 ? -9.109 -2.449 -13.688 1 86.19 146 GLY B CA 1
ATOM 2779 C C . GLY B 1 146 ? -8.375 -3.773 -13.695 1 86.19 146 GLY B C 1
ATOM 2780 O O . GLY B 1 146 ? -7.605 -4.055 -14.617 1 86.19 146 GLY B O 1
ATOM 2781 N N . ALA B 1 147 ? -8.586 -4.555 -12.68 1 84.5 147 ALA B N 1
ATOM 2782 C CA . ALA B 1 147 ? -7.906 -5.844 -12.555 1 84.5 147 ALA B CA 1
ATOM 2783 C C . ALA B 1 147 ? -8.328 -6.793 -13.672 1 84.5 147 ALA B C 1
ATOM 2785 O O . ALA B 1 147 ? -7.496 -7.488 -14.258 1 84.5 147 ALA B O 1
ATOM 2786 N N . VAL B 1 148 ? -9.602 -6.809 -13.922 1 83.44 148 VAL B N 1
ATOM 2787 C CA . VAL B 1 148 ? -10.141 -7.723 -14.922 1 83.44 148 VAL B CA 1
ATOM 2788 C C . VAL B 1 148 ? -9.664 -7.309 -16.312 1 83.44 148 VAL B C 1
ATOM 2790 O O . VAL B 1 148 ? -9.328 -8.156 -17.141 1 83.44 148 VAL B O 1
ATOM 2793 N N . LEU B 1 149 ? -9.633 -6.062 -16.562 1 83.25 149 LEU B N 1
ATOM 2794 C CA . LEU B 1 149 ? -9.258 -5.559 -17.891 1 83.25 149 LEU B CA 1
ATOM 2795 C C . LEU B 1 149 ? -7.777 -5.809 -18.156 1 83.25 149 LEU B C 1
ATOM 2797 O O . LEU B 1 149 ? -7.352 -5.855 -19.312 1 83.25 149 LEU B O 1
ATOM 2801 N N . THR B 1 150 ? -7.023 -6 -17.078 1 79 150 THR B N 1
ATOM 2802 C CA . THR B 1 150 ? -5.578 -6.117 -17.25 1 79 150 THR B CA 1
ATOM 2803 C C . THR B 1 150 ? -5.117 -7.551 -17 1 79 150 THR B C 1
ATOM 2805 O O . THR B 1 150 ? -3.914 -7.82 -16.953 1 79 150 THR B O 1
ATOM 2808 N N . LEU B 1 151 ? -5.949 -8.43 -16.734 1 73.06 151 LEU B N 1
ATOM 2809 C CA . LEU B 1 151 ? -5.629 -9.805 -16.359 1 73.06 151 LEU B CA 1
ATOM 2810 C C . LEU B 1 151 ? -4.73 -10.445 -17.422 1 73.06 151 LEU B C 1
ATOM 2812 O O . LEU B 1 151 ? -3.816 -11.203 -17.078 1 73.06 151 LEU B O 1
ATOM 2816 N N . ALA B 1 152 ? -5.043 -10.125 -18.641 1 66.25 152 ALA B N 1
ATOM 2817 C CA . ALA B 1 152 ? -4.367 -10.836 -19.719 1 66.25 152 ALA B CA 1
ATOM 2818 C C . ALA B 1 152 ? -3.17 -10.039 -20.234 1 66.25 152 ALA B C 1
ATOM 2820 O O . ALA B 1 152 ? -2.49 -10.469 -21.172 1 66.25 152 ALA B O 1
ATOM 2821 N N . GLN B 1 153 ? -2.971 -8.945 -19.594 1 63.81 153 GLN B N 1
ATOM 2822 C CA . GLN B 1 153 ? -1.982 -8.078 -20.234 1 63.81 153 GLN B CA 1
ATOM 2823 C C . GLN B 1 153 ? -0.667 -8.086 -19.453 1 63.81 153 GLN B C 1
ATOM 2825 O O . GLN B 1 153 ? -0.666 -8.148 -18.234 1 63.81 153 GLN B O 1
ATOM 2830 N N . SER B 1 154 ? 0.367 -8.062 -20.125 1 58.69 154 SER B N 1
ATOM 2831 C CA . SER B 1 154 ? 1.723 -8.055 -19.594 1 58.69 154 SER B CA 1
ATOM 2832 C C . SER B 1 154 ? 2.018 -6.742 -18.859 1 58.69 154 SER B C 1
ATOM 2834 O O . SER B 1 154 ? 2.783 -6.723 -17.906 1 58.69 154 SER B O 1
ATOM 2836 N N . HIS B 1 155 ? 1.442 -5.727 -19.469 1 59.81 155 HIS B N 1
ATOM 2837 C CA . HIS B 1 155 ? 1.721 -4.422 -18.891 1 59.81 155 HIS B CA 1
ATOM 2838 C C . HIS B 1 155 ? 0.588 -3.975 -17.969 1 59.81 155 HIS B C 1
ATOM 2840 O O . HIS B 1 155 ? 0.19 -2.809 -17.984 1 59.81 155 HIS B O 1
ATOM 2846 N N . SER B 1 156 ? 0.203 -4.766 -17.109 1 68.25 156 SER B N 1
ATOM 2847 C CA . SER B 1 156 ? -1.095 -4.754 -16.438 1 68.25 156 SER B CA 1
ATOM 2848 C C . SER B 1 156 ? -1.107 -3.777 -15.273 1 68.25 156 SER B C 1
ATOM 2850 O O . SER B 1 156 ? -2.09 -3.064 -15.062 1 68.25 156 SER B O 1
ATOM 2852 N N . THR B 1 157 ? 0.085 -3.533 -14.812 1 67.94 157 THR B N 1
ATOM 2853 C CA . THR B 1 157 ? 0.04 -2.764 -13.578 1 67.94 157 THR B CA 1
ATOM 2854 C C . THR B 1 157 ? -0.154 -1.278 -13.867 1 67.94 157 THR B C 1
ATOM 2856 O O . THR B 1 157 ? -1.007 -0.626 -13.266 1 67.94 157 THR B O 1
ATOM 2859 N N . PHE B 1 158 ? 0.595 -0.824 -14.828 1 72.12 158 PHE B N 1
ATOM 2860 C CA . PHE B 1 158 ? 0.517 0.58 -15.211 1 72.12 158 PHE B CA 1
ATOM 2861 C C . PHE B 1 158 ? -0.882 0.928 -15.703 1 72.12 158 PHE B C 1
ATOM 2863 O O . PHE B 1 158 ? -1.446 1.953 -15.312 1 72.12 158 PHE B O 1
ATOM 2870 N N . LEU B 1 159 ? -1.395 0.049 -16.5 1 74.62 159 LEU B N 1
ATOM 2871 C CA . LEU B 1 159 ? -2.723 0.263 -17.062 1 74.62 159 LEU B CA 1
ATOM 2872 C C . LEU B 1 159 ? -3.779 0.298 -15.969 1 74.62 159 LEU B C 1
ATOM 2874 O O . LEU B 1 159 ? -4.695 1.122 -16.016 1 74.62 159 LEU B O 1
ATOM 2878 N N . ARG B 1 160 ? -3.6 -0.513 -15.07 1 78.94 160 ARG B N 1
ATOM 2879 C CA . ARG B 1 160 ? -4.512 -0.553 -13.938 1 78.94 160 ARG B CA 1
ATOM 2880 C C . ARG B 1 160 ? -4.477 0.757 -13.156 1 78.94 160 ARG B C 1
ATOM 2882 O O . ARG B 1 160 ? -5.523 1.331 -12.844 1 78.94 160 ARG B O 1
ATOM 2889 N N . PHE B 1 161 ? -3.236 1.239 -12.914 1 77.31 161 PHE B N 1
ATOM 2890 C CA . PHE B 1 161 ? -3.084 2.492 -12.188 1 77.31 161 PHE B CA 1
ATOM 2891 C C . PHE B 1 161 ? -3.691 3.652 -12.969 1 77.31 161 PHE B C 1
ATOM 2893 O O . PHE B 1 161 ? -4.355 4.516 -12.391 1 77.31 161 PHE B O 1
ATOM 2900 N N . LEU B 1 162 ? -3.5 3.574 -14.203 1 78.94 162 LEU B N 1
ATOM 2901 C CA . LEU B 1 162 ? -3.977 4.648 -15.07 1 78.94 162 LEU B CA 1
ATOM 2902 C C . LEU B 1 162 ? -5.5 4.684 -15.102 1 78.94 162 LEU B C 1
ATOM 2904 O O . LEU B 1 162 ? -6.105 5.758 -15.086 1 78.94 162 LEU B O 1
ATOM 2908 N N . ILE B 1 163 ? -6.098 3.576 -15.086 1 81.38 163 ILE B N 1
ATOM 2909 C CA . ILE B 1 163 ? -7.551 3.475 -15.18 1 81.38 163 ILE B CA 1
ATOM 2910 C C . ILE B 1 163 ? -8.172 3.705 -13.805 1 81.38 163 ILE B C 1
ATOM 2912 O O . ILE B 1 163 ? -9.117 4.484 -13.672 1 81.38 163 ILE B O 1
ATOM 2916 N N . VAL B 1 164 ? -7.652 3.17 -12.859 1 87.19 164 VAL B N 1
ATOM 2917 C CA . VAL B 1 164 ? -8.273 3.076 -11.547 1 87.19 164 VAL B CA 1
ATOM 2918 C C . VAL B 1 164 ? -8.07 4.387 -10.789 1 87.19 164 VAL B C 1
ATOM 2920 O O . VAL B 1 164 ? -8.984 4.863 -10.102 1 87.19 164 VAL B O 1
ATOM 2923 N N . VAL B 1 165 ? -6.969 5.074 -10.984 1 86.94 165 VAL B N 1
ATOM 2924 C CA . VAL B 1 165 ? -6.605 6.223 -10.164 1 86.94 165 VAL B CA 1
ATOM 2925 C C . VAL B 1 165 ? -7.562 7.383 -10.438 1 86.94 165 VAL B C 1
ATOM 2927 O O . VAL B 1 165 ? -8.125 7.961 -9.508 1 86.94 165 VAL B O 1
ATOM 2930 N N . PRO B 1 166 ? -7.754 7.719 -11.609 1 87.38 166 PRO B N 1
ATOM 2931 C CA . PRO B 1 166 ? -8.688 8.812 -11.867 1 87.38 166 PRO B CA 1
ATOM 2932 C C . PRO B 1 166 ? -10.086 8.547 -11.305 1 87.38 166 PRO B C 1
ATOM 2934 O O . PRO B 1 166 ? -10.758 9.469 -10.844 1 87.38 166 PRO B O 1
ATOM 2937 N N . LEU B 1 167 ? -10.539 7.387 -11.336 1 90.88 167 LEU B N 1
ATOM 2938 C CA . LEU B 1 167 ? -11.875 7.039 -10.867 1 90.88 167 LEU B CA 1
ATOM 2939 C C . LEU B 1 167 ? -11.922 6.98 -9.344 1 90.88 167 LEU B C 1
ATOM 2941 O O . LEU B 1 167 ? -12.992 7.109 -8.742 1 90.88 167 LEU B O 1
ATOM 2945 N N . TYR B 1 168 ? -10.742 6.766 -8.742 1 93.81 168 TYR B N 1
ATOM 2946 C CA . TYR B 1 168 ? -10.641 6.723 -7.289 1 93.81 168 TYR B CA 1
ATOM 2947 C C . TYR B 1 168 ? -10.664 8.125 -6.699 1 93.81 168 TYR B C 1
ATOM 2949 O O . TYR B 1 168 ? -11.133 8.328 -5.574 1 93.81 168 TYR B O 1
ATOM 2957 N N . ILE B 1 169 ? -10.289 9.094 -7.457 1 92.94 169 ILE B N 1
ATOM 2958 C CA . ILE B 1 169 ? -10.078 10.453 -6.973 1 92.94 169 ILE B CA 1
ATOM 2959 C C . ILE B 1 169 ? -11.406 11.055 -6.539 1 92.94 169 ILE B C 1
ATOM 2961 O O . ILE B 1 169 ? -11.508 11.633 -5.453 1 92.94 169 ILE B O 1
ATOM 2965 N N . PRO B 1 170 ? -12.445 10.945 -7.297 1 92.62 170 PRO B N 1
ATOM 2966 C CA . PRO B 1 170 ? -13.727 11.516 -6.859 1 92.62 170 PRO B CA 1
ATOM 2967 C C . PRO B 1 170 ? -14.203 10.93 -5.531 1 92.62 170 PRO B C 1
ATOM 2969 O O . PRO B 1 170 ? -14.734 11.656 -4.691 1 92.62 170 PRO B O 1
ATOM 2972 N N . VAL B 1 171 ? -14.07 9.641 -5.375 1 94.69 171 VAL B N 1
ATOM 2973 C CA . VAL B 1 171 ? -14.484 8.977 -4.141 1 94.69 171 VAL B CA 1
ATOM 2974 C C . VAL B 1 171 ? -13.633 9.477 -2.977 1 94.69 171 VAL B C 1
ATOM 2976 O O . VAL B 1 171 ? -14.141 9.695 -1.876 1 94.69 171 VAL B O 1
ATOM 2979 N N . LEU B 1 172 ? -12.367 9.625 -3.262 1 94.75 172 LEU B N 1
ATOM 2980 C CA . LEU B 1 172 ? -11.445 10.141 -2.254 1 94.75 172 LEU B CA 1
ATOM 2981 C C . LEU B 1 172 ? -11.859 11.531 -1.804 1 94.75 172 LEU B C 1
ATOM 2983 O O . LEU B 1 172 ? -11.969 11.797 -0.604 1 94.75 172 LEU B O 1
ATOM 2987 N N . ILE B 1 173 ? -12.078 12.367 -2.729 1 93.44 173 ILE B N 1
ATOM 2988 C CA . ILE B 1 173 ? -12.406 13.758 -2.438 1 93.44 173 ILE B CA 1
ATOM 2989 C C . ILE B 1 173 ? -13.711 13.828 -1.639 1 93.44 173 ILE B C 1
ATOM 2991 O O . ILE B 1 173 ? -13.781 14.516 -0.619 1 93.44 173 ILE B O 1
ATOM 2995 N N . ILE B 1 174 ? -14.727 13.141 -2.072 1 94.88 174 ILE B N 1
ATOM 2996 C CA . ILE B 1 174 ? -16.016 13.133 -1.384 1 94.88 174 ILE B CA 1
ATOM 2997 C C . ILE B 1 174 ? -15.844 12.578 0.026 1 94.88 174 ILE B C 1
ATOM 2999 O O . ILE B 1 174 ? -16.344 13.148 0.994 1 94.88 174 ILE B O 1
ATOM 3003 N N . GLY B 1 175 ? -15.148 11.461 0.153 1 95.38 175 GLY B N 1
ATOM 3004 C CA . GLY B 1 175 ? -14.938 10.844 1.451 1 95.38 175 GLY B CA 1
ATOM 3005 C C . GLY B 1 175 ? -14.188 11.727 2.424 1 95.38 175 GLY B C 1
ATOM 3006 O O . GLY B 1 175 ? -14.586 11.867 3.582 1 95.38 175 GLY B O 1
ATOM 3007 N N . VAL B 1 176 ? -13.148 12.297 1.922 1 93.5 176 VAL B N 1
ATOM 3008 C CA . VAL B 1 176 ? -12.32 13.156 2.768 1 93.5 176 VAL B CA 1
ATOM 3009 C C . VAL B 1 176 ? -13.125 14.383 3.205 1 93.5 176 VAL B C 1
ATOM 3011 O O . VAL B 1 176 ? -13.125 14.742 4.383 1 93.5 176 VAL B O 1
ATOM 3014 N N . THR B 1 177 ? -13.75 15.039 2.219 1 93.12 177 THR B N 1
ATOM 3015 C CA . THR B 1 177 ? -14.539 16.219 2.531 1 93.12 177 THR B CA 1
ATOM 3016 C C . THR B 1 177 ? -15.672 15.883 3.498 1 93.12 177 THR B C 1
ATOM 3018 O O . THR B 1 177 ? -15.938 16.625 4.441 1 93.12 177 THR B O 1
ATOM 3021 N N . ALA B 1 178 ? -16.312 14.789 3.289 1 95.69 178 ALA B N 1
ATOM 3022 C CA . ALA B 1 178 ? -17.375 14.344 4.18 1 95.69 178 ALA B CA 1
ATOM 3023 C C . ALA B 1 178 ? -16.859 14.086 5.586 1 95.69 178 ALA B C 1
ATOM 3025 O O . ALA B 1 178 ? -17.516 14.414 6.574 1 95.69 178 ALA B O 1
ATOM 3026 N N . SER B 1 179 ? -15.734 13.422 5.684 1 94.5 179 SER B N 1
ATOM 3027 C CA . SER B 1 179 ? -15.125 13.148 6.984 1 94.5 179 SER B CA 1
ATOM 3028 C C . SER B 1 179 ? -14.758 14.438 7.703 1 94.5 179 SER B C 1
ATOM 3030 O O . SER B 1 179 ? -14.938 14.555 8.922 1 94.5 179 SER B O 1
ATOM 3032 N N . HIS B 1 180 ? -14.203 15.352 6.922 1 91.62 180 HIS B N 1
ATOM 3033 C CA . HIS B 1 180 ? -13.883 16.656 7.492 1 91.62 180 HIS B CA 1
ATOM 3034 C C . HIS B 1 180 ? -15.133 17.344 8.023 1 91.62 180 HIS B C 1
ATOM 3036 O O . HIS B 1 180 ? -15.148 17.844 9.156 1 91.62 180 HIS B O 1
ATOM 3042 N N . ASP B 1 181 ? -16.109 17.359 7.176 1 93.75 181 ASP B N 1
ATOM 3043 C CA . ASP B 1 181 ? -17.359 18.016 7.559 1 93.75 181 ASP B CA 1
ATOM 3044 C C . ASP B 1 181 ? -17.969 17.328 8.781 1 93.75 181 ASP B C 1
ATOM 3046 O O . ASP B 1 181 ? -18.516 18 9.664 1 93.75 181 ASP B O 1
ATOM 3050 N N . SER B 1 182 ? -17.906 16.062 8.828 1 93.69 182 SER B N 1
ATOM 3051 C CA . SER B 1 182 ? -18.438 15.328 9.977 1 93.69 182 SER B CA 1
ATOM 3052 C C . SER B 1 182 ? -17.703 15.711 11.258 1 93.69 182 SER B C 1
ATOM 3054 O O . SER B 1 182 ? -18.344 15.898 12.297 1 93.69 182 SER B O 1
ATOM 3056 N N . LEU B 1 183 ? -16.438 15.805 11.172 1 90.88 183 LEU B N 1
ATOM 3057 C CA . LEU B 1 183 ? -15.633 16.156 12.344 1 90.88 183 LEU B CA 1
ATOM 3058 C C . LEU B 1 183 ? -15.938 17.562 12.82 1 90.88 183 LEU B C 1
ATOM 3060 O O . LEU B 1 183 ? -15.859 17.844 14.016 1 90.88 183 LEU B O 1
ATOM 3064 N N . LEU B 1 184 ? -16.312 18.359 11.93 1 90.88 184 LEU B N 1
ATOM 3065 C CA . LEU B 1 184 ? -16.656 19.734 12.266 1 90.88 184 LEU B CA 1
ATOM 3066 C C . LEU B 1 184 ? -18.109 19.844 12.703 1 90.88 184 LEU B C 1
ATOM 3068 O O . LEU B 1 184 ? -18.562 20.938 13.086 1 90.88 184 LEU B O 1
ATOM 3072 N N . GLY B 1 185 ? -18.781 18.75 12.609 1 91.5 185 GLY B N 1
ATOM 3073 C CA . GLY B 1 185 ? -20.188 18.75 13.031 1 91.5 185 GLY B CA 1
ATOM 3074 C C . GLY B 1 185 ? -21.125 19.25 11.969 1 91.5 185 GLY B C 1
ATOM 3075 O O . GLY B 1 185 ? -22.266 19.609 12.266 1 91.5 185 GLY B O 1
ATOM 3076 N N . LEU B 1 186 ? -20.672 19.328 10.773 1 92.94 186 LEU B N 1
ATOM 3077 C CA . LEU B 1 186 ? -21.5 19.766 9.656 1 92.94 186 LEU B CA 1
ATOM 3078 C C . LEU B 1 186 ? -22.312 18.609 9.102 1 92.94 186 LEU B C 1
ATOM 3080 O O . LEU B 1 186 ? -22.016 17.453 9.375 1 92.94 186 LEU B O 1
ATOM 3084 N N . ALA B 1 187 ? -23.406 19 8.438 1 93.56 187 ALA B N 1
ATOM 3085 C CA . ALA B 1 187 ? -24.25 17.969 7.836 1 93.56 187 ALA B CA 1
ATOM 3086 C C . ALA B 1 187 ? -23.516 17.234 6.727 1 93.56 187 ALA B C 1
ATOM 3088 O O . ALA B 1 187 ? -22.844 17.844 5.898 1 93.56 187 ALA B O 1
ATOM 3089 N N . ILE B 1 188 ? -23.672 15.844 6.773 1 94.38 188 ILE B N 1
ATOM 3090 C CA . ILE B 1 188 ? -22.938 15.086 5.758 1 94.38 188 ILE B CA 1
ATOM 3091 C C . ILE B 1 188 ? -23.922 14.195 4.984 1 94.38 188 ILE B C 1
ATOM 3093 O O . ILE B 1 188 ? -23.5 13.25 4.316 1 94.38 188 ILE B O 1
ATOM 3097 N N . ASN B 1 189 ? -25.156 14.484 4.945 1 93.44 189 ASN B N 1
ATOM 3098 C CA . ASN B 1 189 ? -26.156 13.703 4.23 1 93.44 189 ASN B CA 1
ATOM 3099 C C . ASN B 1 189 ? -25.922 13.75 2.723 1 93.44 189 ASN B C 1
ATOM 3101 O O . ASN B 1 189 ? -26.156 12.758 2.025 1 93.44 189 ASN B O 1
ATOM 3105 N N . GLY B 1 190 ? -25.625 14.969 2.299 1 93.5 190 GLY B N 1
ATOM 3106 C CA . GLY B 1 190 ? -25.328 15.086 0.882 1 93.5 190 GLY B CA 1
ATOM 3107 C C . GLY B 1 190 ? -24.188 14.195 0.44 1 93.5 190 GLY B C 1
ATOM 3108 O O . GLY B 1 190 ? -24.219 13.617 -0.646 1 93.5 190 GLY B O 1
ATOM 3109 N N . HIS B 1 191 ? -23.234 14.117 1.312 1 93.94 191 HIS B N 1
ATOM 3110 C CA . HIS B 1 191 ? -22.094 13.273 1.005 1 93.94 191 HIS B CA 1
ATOM 3111 C C . HIS B 1 191 ? -22.484 11.797 0.97 1 93.94 191 HIS B C 1
ATOM 3113 O O . HIS B 1 191 ? -22.016 11.055 0.104 1 93.94 191 HIS B O 1
ATOM 3119 N N . TYR B 1 192 ? -23.328 11.367 1.84 1 94.06 192 TYR B N 1
ATOM 3120 C CA . TYR B 1 192 ? -23.844 10 1.82 1 94.06 192 TYR B CA 1
ATOM 3121 C C . TYR B 1 192 ? -24.562 9.711 0.515 1 94.06 192 TYR B C 1
ATOM 3123 O O . TYR B 1 192 ? -24.375 8.656 -0.087 1 94.06 192 TYR B O 1
ATOM 3131 N N . ALA B 1 193 ? -25.297 10.703 0.138 1 94.44 193 ALA B N 1
ATOM 3132 C CA . ALA B 1 193 ? -26.078 10.555 -1.091 1 94.44 193 ALA B CA 1
ATOM 3133 C C . ALA B 1 193 ? -25.156 10.438 -2.305 1 94.44 193 ALA B C 1
ATOM 3135 O O . ALA B 1 193 ? -25.406 9.633 -3.205 1 94.44 193 ALA B O 1
ATOM 3136 N N . LEU B 1 194 ? -24.219 11.242 -2.295 1 94.62 194 LEU B N 1
ATOM 3137 C CA . LEU B 1 194 ? -23.266 11.227 -3.406 1 94.62 194 LEU B CA 1
ATOM 3138 C C . LEU B 1 194 ? -22.531 9.898 -3.475 1 94.62 194 LEU B C 1
ATOM 3140 O O . LEU B 1 194 ? -22.375 9.32 -4.555 1 94.62 194 LEU B O 1
ATOM 3144 N N . LEU B 1 195 ? -22.078 9.422 -2.34 1 94.62 195 LEU B N 1
ATOM 3145 C CA . LEU B 1 195 ? -21.406 8.133 -2.299 1 94.62 195 LEU B CA 1
ATOM 3146 C C . LEU B 1 195 ? -22.344 7.004 -2.701 1 94.62 195 LEU B C 1
ATOM 3148 O O . LEU B 1 195 ? -21.953 6.066 -3.395 1 94.62 195 LEU B O 1
ATOM 3152 N N . GLY B 1 196 ? -23.531 7.137 -2.23 1 94.12 196 GLY B N 1
ATOM 3153 C CA . GLY B 1 196 ? -24.547 6.176 -2.645 1 94.12 196 GLY B CA 1
ATOM 3154 C C . GLY B 1 196 ? -24.766 6.156 -4.145 1 94.12 196 GLY B C 1
ATOM 3155 O O . GLY B 1 196 ? -24.875 5.086 -4.746 1 94.12 196 GLY B O 1
ATOM 3156 N N . ALA B 1 197 ? -24.812 7.316 -4.695 1 93.81 197 ALA B N 1
ATOM 3157 C CA . ALA B 1 197 ? -24.984 7.438 -6.145 1 93.81 197 ALA B CA 1
ATOM 3158 C C . ALA B 1 197 ? -23.812 6.82 -6.887 1 93.81 197 ALA B C 1
ATOM 3160 O O . ALA B 1 197 ? -23.984 6.133 -7.895 1 93.81 197 ALA B O 1
ATOM 3161 N N . PHE B 1 198 ? -22.688 7.031 -6.395 1 92.88 198 PHE B N 1
ATOM 3162 C CA . PHE B 1 198 ? -21.5 6.457 -7.008 1 92.88 198 PHE B CA 1
ATOM 3163 C C . PHE B 1 198 ? -21.516 4.934 -6.906 1 92.88 198 PHE B C 1
ATOM 3165 O O . PHE B 1 198 ? -21.094 4.242 -7.832 1 92.88 198 PHE B O 1
ATOM 3172 N N . ASN B 1 199 ? -21.922 4.434 -5.762 1 93.56 199 ASN B N 1
ATOM 3173 C CA . ASN B 1 199 ? -22.047 2.994 -5.57 1 93.56 199 ASN B CA 1
ATOM 3174 C C . ASN B 1 199 ? -23 2.379 -6.59 1 93.56 199 ASN B C 1
ATOM 3176 O O . ASN B 1 199 ? -22.688 1.367 -7.215 1 93.56 199 ASN B O 1
ATOM 3180 N N . LEU B 1 200 ? -24.109 3.037 -6.719 1 92.88 200 LEU B N 1
ATOM 3181 C CA . LEU B 1 200 ? -25.094 2.535 -7.66 1 92.88 200 LEU B CA 1
ATOM 3182 C C . LEU B 1 200 ? -24.562 2.584 -9.086 1 92.88 200 LEU B C 1
ATOM 3184 O O . LEU B 1 200 ? -24.75 1.634 -9.852 1 92.88 200 LEU B O 1
ATOM 3188 N N . PHE B 1 201 ? -23.953 3.645 -9.398 1 92.31 201 PHE B N 1
ATOM 3189 C CA . PHE B 1 201 ? -23.375 3.807 -10.727 1 92.31 201 PHE B CA 1
ATOM 3190 C C . PHE B 1 201 ? -22.328 2.742 -10.992 1 92.31 201 PHE B C 1
ATOM 3192 O O . PHE B 1 201 ? -22.312 2.121 -12.055 1 92.31 201 PHE B O 1
ATOM 3199 N N . ALA B 1 202 ? -21.453 2.553 -10.07 1 92.06 202 ALA B N 1
ATOM 3200 C CA . ALA B 1 202 ? -20.375 1.575 -10.211 1 92.06 202 ALA B CA 1
ATOM 3201 C C . ALA B 1 202 ? -20.938 0.161 -10.344 1 92.06 202 ALA B C 1
ATOM 3203 O O . ALA B 1 202 ? -20.469 -0.624 -11.172 1 92.06 202 ALA B O 1
ATOM 3204 N N . LEU B 1 203 ? -21.953 -0.136 -9.562 1 90.94 203 LEU B N 1
ATOM 3205 C CA . LEU B 1 203 ? -22.547 -1.464 -9.609 1 90.94 203 LEU B CA 1
ATOM 3206 C C . LEU B 1 203 ? -23.172 -1.735 -10.977 1 90.94 203 LEU B C 1
ATOM 3208 O O . LEU B 1 203 ? -22.969 -2.812 -11.547 1 90.94 203 LEU B O 1
ATOM 3212 N N . ILE B 1 204 ? -23.844 -0.769 -11.469 1 90.56 204 ILE B N 1
ATOM 3213 C CA . ILE B 1 204 ? -24.578 -0.919 -12.727 1 90.56 204 ILE B CA 1
ATOM 3214 C C . ILE B 1 204 ? -23.594 -1.022 -13.891 1 90.56 204 ILE B C 1
ATOM 3216 O O . ILE B 1 204 ? -23.844 -1.729 -14.867 1 90.56 204 ILE B O 1
ATOM 3220 N N . THR B 1 205 ? -22.5 -0.392 -13.805 1 90 205 THR B N 1
ATOM 3221 C CA . THR B 1 205 ? -21.547 -0.338 -14.914 1 90 205 THR B CA 1
ATOM 3222 C C . THR B 1 205 ? -20.547 -1.486 -14.82 1 90 205 THR B C 1
ATOM 3224 O O . THR B 1 205 ? -20.25 -2.137 -15.828 1 90 205 THR B O 1
ATOM 3227 N N . ILE B 1 206 ? -20.047 -1.822 -13.656 1 90.19 206 ILE B N 1
ATOM 3228 C CA . ILE B 1 206 ? -18.906 -2.717 -13.508 1 90.19 206 ILE B CA 1
ATOM 3229 C C . ILE B 1 206 ? -19.359 -4.164 -13.688 1 90.19 206 ILE B C 1
ATOM 3231 O O . ILE B 1 206 ? -18.641 -4.977 -14.273 1 90.19 206 ILE B O 1
ATOM 3235 N N . ILE B 1 207 ? -20.484 -4.473 -13.188 1 88.62 207 ILE B N 1
ATOM 3236 C CA . ILE B 1 207 ? -20.922 -5.863 -13.242 1 88.62 207 ILE B CA 1
ATOM 3237 C C . ILE B 1 207 ? -21.062 -6.297 -14.703 1 88.62 207 ILE B C 1
ATOM 3239 O O . ILE B 1 207 ? -20.422 -7.266 -15.125 1 88.62 207 ILE B O 1
ATOM 3243 N N . PRO B 1 208 ? -21.828 -5.547 -15.5 1 88.19 208 PRO B N 1
ATOM 3244 C CA . PRO B 1 208 ? -21.938 -5.977 -16.891 1 88.19 208 PRO B CA 1
ATOM 3245 C C . PRO B 1 208 ? -20.625 -5.852 -17.656 1 88.19 208 PRO B C 1
ATOM 3247 O O . PRO B 1 208 ? -20.25 -6.754 -18.422 1 88.19 208 PRO B O 1
ATOM 3250 N N . PHE B 1 209 ? -19.891 -4.809 -17.484 1 87.56 209 PHE B N 1
ATOM 3251 C CA . PHE B 1 209 ? -18.656 -4.594 -18.219 1 87.56 209 PHE B CA 1
ATOM 3252 C C . PHE B 1 209 ? -17.578 -5.578 -17.766 1 87.56 209 PHE B C 1
ATOM 3254 O O . PHE B 1 209 ? -16.781 -6.047 -18.594 1 87.56 209 PHE B O 1
ATOM 3261 N N . GLY B 1 210 ? -17.547 -5.82 -16.484 1 85.69 210 GLY B N 1
ATOM 3262 C CA . GLY B 1 210 ? -16.609 -6.816 -15.992 1 85.69 210 GLY B CA 1
ATOM 3263 C C . GLY B 1 210 ? -16.875 -8.203 -16.547 1 85.69 210 GLY B C 1
ATOM 3264 O O . GLY B 1 210 ? -15.938 -8.93 -16.891 1 85.69 210 GLY B O 1
ATOM 3265 N N . THR B 1 211 ? -18.125 -8.492 -16.594 1 85.88 211 THR B N 1
ATOM 3266 C CA . THR B 1 211 ? -18.516 -9.789 -17.141 1 85.88 211 THR B CA 1
ATOM 3267 C C . THR B 1 211 ? -18.109 -9.891 -18.609 1 85.88 211 THR B C 1
ATOM 3269 O O . THR B 1 211 ? -17.578 -10.914 -19.047 1 85.88 211 THR B O 1
ATOM 3272 N N . LEU B 1 212 ? -18.375 -8.844 -19.328 1 84.12 212 LEU B N 1
ATOM 3273 C CA . LEU B 1 212 ? -18 -8.82 -20.734 1 84.12 212 LEU B CA 1
ATOM 3274 C C . LEU B 1 212 ? -16.484 -8.93 -20.906 1 84.12 212 LEU B C 1
ATOM 32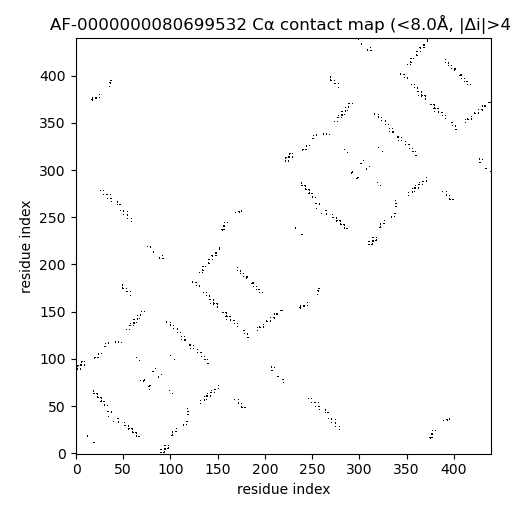76 O O . LEU B 1 212 ? -16.016 -9.609 -21.828 1 84.12 212 LEU B O 1
ATOM 3280 N N . ALA B 1 213 ? -15.797 -8.273 -20.078 1 83.25 213 ALA B N 1
ATOM 3281 C CA . ALA B 1 213 ? -14.336 -8.281 -20.141 1 83.25 213 ALA B CA 1
ATOM 3282 C C . ALA B 1 213 ? -13.789 -9.688 -19.875 1 83.25 213 ALA B C 1
ATOM 3284 O O . ALA B 1 213 ? -12.852 -10.125 -20.547 1 83.25 213 ALA B O 1
ATOM 3285 N N . ILE B 1 214 ? -14.383 -10.305 -18.938 1 83 214 ILE B N 1
ATOM 3286 C CA . ILE B 1 214 ? -13.953 -11.664 -18.609 1 83 214 ILE B CA 1
ATOM 3287 C C . ILE B 1 214 ? -14.234 -12.594 -19.781 1 83 214 ILE B C 1
ATOM 3289 O O . ILE B 1 214 ? -13.406 -13.445 -20.125 1 83 214 ILE B O 1
ATOM 3293 N N . ARG B 1 215 ? -15.281 -12.375 -20.375 1 82.81 215 ARG B N 1
ATOM 3294 C CA . ARG B 1 215 ? -15.664 -13.219 -21.5 1 82.81 215 ARG B CA 1
ATOM 3295 C C . ARG B 1 215 ? -14.766 -12.945 -22.719 1 82.81 215 ARG B C 1
ATOM 3297 O O . ARG B 1 215 ? -14.484 -13.852 -23.5 1 82.81 215 ARG B O 1
ATOM 3304 N N . ALA B 1 216 ? -14.383 -11.758 -22.812 1 77.5 216 ALA B N 1
ATOM 3305 C CA . ALA B 1 216 ? -13.617 -11.344 -23.984 1 77.5 216 ALA B CA 1
ATOM 3306 C C . ALA B 1 216 ? -12.148 -11.719 -23.844 1 77.5 216 ALA B C 1
ATOM 3308 O O . ALA B 1 216 ? -11.391 -11.672 -24.812 1 77.5 216 ALA B O 1
ATOM 3309 N N . GLN B 1 217 ? -11.719 -12.023 -22.641 1 73.31 217 GLN B N 1
ATOM 3310 C CA . GLN B 1 217 ? -10.305 -12.305 -22.422 1 73.31 217 GLN B CA 1
ATOM 3311 C C . GLN B 1 217 ? -9.938 -13.695 -22.938 1 73.31 217 GLN B C 1
ATOM 3313 O O . GLN B 1 217 ? -10.766 -14.602 -22.953 1 73.31 217 GLN B O 1
ATOM 3318 N N . GLY B 1 218 ? -8.844 -13.695 -23.75 1 64.94 218 GLY B N 1
ATOM 3319 C CA . GLY B 1 218 ? -8.305 -14.984 -24.156 1 64.94 218 GLY B CA 1
ATOM 3320 C C . GLY B 1 218 ? -7.66 -15.75 -23.016 1 64.94 218 GLY B C 1
ATOM 3321 O O . GLY B 1 218 ? -6.438 -15.727 -22.859 1 64.94 218 GLY B O 1
ATOM 3322 N N . LEU B 1 219 ? -8.438 -16.188 -22.141 1 60.53 219 LEU B N 1
ATOM 3323 C CA . LEU B 1 219 ? -7.949 -16.922 -20.984 1 60.53 219 LEU B CA 1
ATOM 3324 C C . LEU B 1 219 ? -7.297 -18.234 -21.391 1 60.53 219 LEU B C 1
ATOM 3326 O O . LEU B 1 219 ? -7.668 -18.812 -22.422 1 60.53 219 LEU B O 1
ATOM 3330 N N . PRO B 1 220 ? -6.059 -18.531 -20.75 1 55.72 220 PRO B N 1
ATOM 3331 C CA . PRO B 1 220 ? -5.441 -19.797 -21.141 1 55.72 220 PRO B CA 1
ATOM 3332 C C . PRO B 1 220 ? -6.355 -21 -20.906 1 55.72 220 PRO B C 1
ATOM 3334 O O . PRO B 1 220 ? -7.27 -20.922 -20.078 1 55.72 220 PRO B O 1
#

Foldseek 3Di:
DLVVLLVVLLVVCVVVVVLLVVLLVQLVVQLLVVCVVVDVPLVVLLVCVQLSNLVSLLSSLLSSLLSLCQVCQVVVVLVVCLVPPPCVLSNVVSSLVSSLCSNLVVNLVCQVVSCVSSVQDPVLSVVLSLLSSLLNSLSNLQSNLLNLLQVQPPVSPVSSCVRNVVLSVVSSVLRSVLSVCSSVVHDNVVSSVVSVVSNVVSSVPRSVSSSVSSNPDPRD/DLVVLLVVLLVVCVVVVVLLVVLLVQLVVQLLVVCVVVDPPLVVLLVCVQLSNLVSLLSSLLSSLLSLCQVCQVVVVLVVCLVPPPCVLSNVVSSLVNSLCSNLVVNLVCQVVSCVSSVQDPVLSVVLSLLSSLLNSLSNLQSNLLNLLQVQPPVSPVSSCVRNVVVSVVSSVLRSVLSVCSSVVHDNVVSSVVSVVSNVVSSVPRSVSSSVSSNPDPRD

Secondary structure (DSSP, 8-state):
-HHHHHHHHHHHHHT-HHHHHHHHHHHHHHHHHHHHHSTT-HHHHHHHHHHHHHHHHHHHHHHHHHHHHHHHHHHTHHHHHHHH-S-HHHHHHHHHHHHHHHHHHHHHHHHHHHHHHTT--GGGHHHHHHHHHHHHHHHHHHHHHHHHHTTT-TTHHHHHHHHHHHHHHHHHHHHHHHHHHHHTT---HHHHHHHHHHHHHHHHHHHHHHHHHHHHS---/-HHHHHHHHHHHHHT-HHHHHHHHHHHHHHHHHHHHHSTT-HHHHHHHHHHHHHHHHHHHHHHHHHHHHHHHHHHTHHHHHHHH-S-HHHHHHHHHHHHHHHHHHHHHHHHHHHHHHTT--GGGHHHHHHHHHHHHHHHHHHHHHHHHHTTT-TTHHHHHHHHHHHHHHHHHHHHHHHHHHHHTT---HHHHHHHHHHHHHHHHHHHHHHHHHHHHS---